Protein AF-A0A951GGH2-F1 (afdb_monomer)

Structure (mmCIF, N/CA/C/O backbone):
data_AF-A0A951GGH2-F1
#
_entry.id   AF-A0A951GGH2-F1
#
loop_
_atom_site.group_PDB
_atom_site.id
_atom_site.type_symbol
_atom_site.label_atom_id
_atom_site.label_alt_id
_atom_site.label_comp_id
_atom_site.label_asym_id
_atom_site.label_entity_id
_atom_site.label_seq_id
_atom_site.pdbx_PDB_ins_code
_atom_site.Cartn_x
_atom_site.Cartn_y
_atom_site.Cartn_z
_atom_site.occupancy
_atom_site.B_iso_or_equiv
_atom_site.auth_seq_id
_atom_site.auth_comp_id
_atom_site.auth_asym_id
_atom_site.auth_atom_id
_atom_site.pdbx_PDB_model_num
ATOM 1 N N . MET A 1 1 ? 32.245 0.097 -0.260 1.00 73.44 1 MET A N 1
ATOM 2 C CA . MET A 1 1 ? 32.356 0.363 1.198 1.00 73.44 1 MET A CA 1
ATOM 3 C C . MET A 1 1 ? 31.707 1.680 1.603 1.00 73.44 1 MET A C 1
ATOM 5 O O . MET A 1 1 ? 30.916 1.664 2.535 1.00 73.44 1 MET A O 1
ATOM 9 N N . THR A 1 2 ? 31.979 2.793 0.915 1.00 84.06 2 THR A N 1
ATOM 10 C CA . THR A 1 2 ? 31.400 4.116 1.229 1.00 84.06 2 THR A CA 1
ATOM 11 C C . THR A 1 2 ? 29.869 4.114 1.284 1.00 84.06 2 THR A C 1
ATOM 13 O O . THR A 1 2 ? 29.316 4.564 2.280 1.00 84.06 2 THR A O 1
ATOM 16 N N . SER A 1 3 ? 29.177 3.519 0.305 1.00 82.62 3 SER A N 1
ATOM 17 C CA . SER A 1 3 ? 27.702 3.466 0.288 1.00 82.62 3 SER A CA 1
ATOM 18 C C . SER A 1 3 ? 27.103 2.695 1.472 1.00 82.62 3 SER A C 1
ATOM 20 O O . SER A 1 3 ? 26.089 3.108 2.024 1.00 82.62 3 SER A O 1
ATOM 22 N N . ILE A 1 4 ? 27.758 1.614 1.916 1.00 87.56 4 ILE A N 1
ATOM 23 C CA . ILE A 1 4 ? 27.321 0.825 3.081 1.00 87.56 4 ILE A CA 1
ATOM 24 C C . ILE A 1 4 ? 27.487 1.645 4.365 1.00 87.56 4 ILE A C 1
ATOM 26 O O . ILE A 1 4 ? 26.586 1.680 5.195 1.00 87.56 4 ILE A O 1
ATOM 30 N N . ILE A 1 5 ? 28.613 2.349 4.512 1.00 91.06 5 ILE A N 1
ATOM 31 C CA . ILE A 1 5 ? 28.866 3.217 5.669 1.00 91.06 5 ILE A CA 1
ATOM 32 C C . ILE A 1 5 ? 27.831 4.347 5.726 1.00 91.06 5 ILE A C 1
ATOM 34 O O . ILE A 1 5 ? 27.255 4.591 6.783 1.00 91.06 5 ILE A O 1
ATOM 38 N N . VAL A 1 6 ? 27.544 4.994 4.591 1.00 89.62 6 VAL A N 1
ATOM 39 C CA . VAL A 1 6 ? 26.515 6.043 4.504 1.00 89.62 6 VAL A CA 1
ATOM 40 C C . VAL A 1 6 ? 25.140 5.495 4.892 1.00 89.62 6 VAL A C 1
ATOM 42 O O . VAL A 1 6 ? 24.444 6.130 5.680 1.00 89.62 6 VAL A O 1
ATOM 45 N N . ALA A 1 7 ? 24.771 4.302 4.416 1.00 86.50 7 ALA A N 1
ATOM 46 C CA . ALA A 1 7 ? 23.506 3.666 4.777 1.00 86.50 7 ALA A CA 1
ATOM 47 C C . ALA A 1 7 ? 23.410 3.372 6.285 1.00 86.50 7 ALA A C 1
ATOM 49 O O . ALA A 1 7 ? 22.406 3.700 6.912 1.00 86.50 7 ALA A O 1
ATOM 50 N N . VAL A 1 8 ? 24.466 2.821 6.893 1.00 91.56 8 VAL A N 1
ATOM 51 C CA . VAL A 1 8 ? 24.502 2.537 8.339 1.00 91.56 8 VAL A CA 1
ATOM 52 C C . VAL A 1 8 ? 24.391 3.823 9.160 1.00 91.56 8 VAL A C 1
ATOM 54 O O . VAL A 1 8 ? 23.610 3.873 10.110 1.00 91.56 8 VAL A O 1
ATOM 57 N N . ILE A 1 9 ? 25.120 4.878 8.781 1.00 94.12 9 ILE A N 1
ATOM 58 C CA . ILE A 1 9 ? 25.046 6.183 9.453 1.00 94.12 9 ILE A CA 1
ATOM 59 C C . ILE A 1 9 ? 23.641 6.778 9.320 1.00 94.12 9 ILE A C 1
ATOM 61 O O . ILE A 1 9 ? 23.097 7.273 10.306 1.00 94.12 9 ILE A O 1
ATOM 65 N N . ALA A 1 10 ? 23.028 6.699 8.136 1.00 90.56 10 ALA A N 1
ATOM 66 C CA . ALA A 1 10 ? 21.673 7.192 7.913 1.00 90.56 10 ALA A CA 1
ATOM 67 C C . ALA A 1 10 ? 20.647 6.459 8.793 1.00 90.56 10 ALA A C 1
ATOM 69 O O . ALA A 1 10 ? 19.837 7.107 9.456 1.00 90.56 10 ALA A O 1
ATOM 70 N N . VAL A 1 11 ? 20.714 5.125 8.865 1.00 92.94 11 VAL A N 1
ATOM 71 C CA . VAL A 1 11 ? 19.830 4.311 9.719 1.00 92.94 11 VAL A CA 1
ATOM 72 C C . VAL A 1 11 ? 20.046 4.625 11.202 1.00 92.94 11 VAL A C 1
ATOM 74 O O . VAL A 1 11 ? 19.076 4.792 11.940 1.00 92.94 11 VAL A O 1
ATOM 77 N N . ALA A 1 12 ? 21.298 4.775 11.644 1.00 93.00 12 ALA A N 1
ATOM 78 C CA . ALA A 1 12 ? 21.608 5.150 13.022 1.00 93.00 12 ALA A CA 1
ATOM 79 C C . ALA A 1 12 ? 21.059 6.544 13.376 1.00 93.00 12 ALA A C 1
ATOM 81 O O . ALA A 1 12 ? 20.466 6.724 14.441 1.00 93.00 12 ALA A O 1
ATOM 82 N N . ALA A 1 13 ? 21.189 7.514 12.466 1.00 93.62 13 ALA A N 1
ATOM 83 C CA . ALA A 1 13 ? 20.625 8.850 12.631 1.00 93.62 13 ALA A CA 1
ATOM 84 C C . ALA A 1 13 ? 19.087 8.820 12.699 1.00 93.62 13 ALA A C 1
ATOM 86 O O . ALA A 1 13 ? 18.506 9.449 13.581 1.00 93.62 13 ALA A O 1
ATOM 87 N N . LEU A 1 14 ? 18.429 8.046 11.827 1.00 93.50 14 LEU A N 1
ATOM 88 C CA . LEU A 1 14 ? 16.973 7.836 11.828 1.00 93.50 14 LEU A CA 1
ATOM 89 C C . LEU A 1 14 ? 16.465 7.201 13.129 1.00 93.50 14 LEU A C 1
ATOM 91 O O . LEU A 1 14 ? 15.395 7.567 13.622 1.00 93.50 14 LEU A O 1
ATOM 95 N N . TYR A 1 15 ? 17.221 6.251 13.682 1.00 93.81 15 TYR A N 1
ATOM 96 C CA . TYR A 1 15 ? 16.894 5.608 14.951 1.00 93.81 15 TYR A CA 1
ATOM 97 C C . TYR A 1 15 ? 17.026 6.585 16.124 1.00 93.81 15 TYR A C 1
ATOM 99 O O . TYR A 1 15 ? 16.135 6.665 16.968 1.00 93.81 15 TYR A O 1
ATOM 107 N N . TRP A 1 16 ? 18.111 7.363 16.164 1.00 95.75 16 TRP A N 1
ATOM 108 C CA . TRP A 1 16 ? 18.354 8.316 17.247 1.00 95.75 16 TRP A CA 1
ATOM 109 C C . TRP A 1 16 ? 17.383 9.503 17.206 1.00 95.75 16 TRP A C 1
ATOM 111 O O . TRP A 1 16 ? 16.854 9.914 18.234 1.00 95.75 16 TRP A O 1
ATOM 121 N N . ALA A 1 17 ? 17.061 10.001 16.009 1.00 94.12 17 ALA A N 1
ATOM 122 C CA . ALA A 1 17 ? 16.143 11.119 15.812 1.00 94.12 17 ALA A CA 1
ATOM 123 C C . ALA A 1 17 ? 14.651 10.735 15.903 1.00 94.12 17 ALA A C 1
ATOM 125 O O . ALA A 1 17 ? 13.791 11.585 15.665 1.00 94.12 17 ALA A O 1
ATOM 126 N N . ARG A 1 18 ? 14.308 9.484 16.248 1.00 93.75 18 ARG A N 1
ATOM 127 C CA . ARG A 1 18 ? 12.922 8.977 16.250 1.00 93.75 18 ARG A CA 1
ATOM 128 C C . ARG A 1 18 ? 11.946 9.826 17.073 1.00 93.75 18 ARG A C 1
ATOM 130 O O . ARG A 1 18 ? 10.816 10.019 16.642 1.00 93.75 18 ARG A O 1
ATOM 137 N N . GLU A 1 19 ? 12.379 10.381 18.207 1.00 90.94 19 GLU A N 1
ATOM 138 C CA . GLU A 1 19 ? 11.524 11.203 19.083 1.00 90.94 19 GLU A CA 1
ATOM 139 C C . GLU A 1 19 ? 11.039 12.486 18.393 1.00 90.94 19 GLU A C 1
ATOM 141 O O . GLU A 1 19 ? 9.950 12.976 18.678 1.00 90.94 19 GLU A O 1
ATOM 146 N N . VAL A 1 20 ? 11.814 12.990 17.429 1.00 93.81 20 VAL A N 1
ATOM 147 C CA . VAL A 1 20 ? 11.486 14.179 16.633 1.00 93.81 20 VAL A CA 1
ATOM 148 C C . VAL A 1 20 ? 10.885 13.794 15.280 1.00 93.81 20 VAL A C 1
ATOM 150 O O . VAL A 1 20 ? 9.938 14.426 14.813 1.00 93.81 20 VAL A O 1
ATOM 153 N N . LEU A 1 21 ? 11.392 12.736 14.643 1.00 94.12 21 LEU A N 1
ATOM 154 C CA . LEU A 1 21 ? 10.961 12.323 13.306 1.00 94.12 21 LEU A CA 1
ATOM 155 C C . LEU A 1 21 ? 9.583 11.666 13.292 1.00 94.12 21 LEU A C 1
ATOM 157 O O . LEU A 1 21 ? 8.825 11.902 12.352 1.00 94.12 21 LEU A O 1
ATOM 161 N N . ILE A 1 22 ? 9.227 10.881 14.312 1.00 94.06 22 ILE A N 1
ATOM 162 C CA . ILE A 1 22 ? 7.911 10.236 14.395 1.00 94.06 22 ILE A CA 1
ATOM 163 C C . ILE A 1 22 ? 6.765 11.268 14.375 1.00 94.06 22 ILE A C 1
ATOM 165 O O . ILE A 1 22 ? 5.892 11.135 13.513 1.00 94.06 22 ILE A O 1
ATOM 169 N N . PRO A 1 23 ? 6.727 12.305 15.242 1.00 94.44 23 PRO A N 1
ATOM 170 C CA . PRO A 1 23 ? 5.624 13.266 15.229 1.00 94.44 23 PRO A CA 1
ATOM 171 C C . PRO A 1 23 ? 5.568 14.079 13.935 1.00 94.44 23 PRO A C 1
ATOM 173 O O . PRO A 1 23 ? 4.477 14.322 13.422 1.00 94.44 23 PRO A O 1
ATOM 176 N N . ILE A 1 24 ? 6.721 14.454 13.368 1.00 94.50 24 ILE A N 1
ATOM 177 C CA . ILE A 1 24 ? 6.780 15.157 12.079 1.00 94.50 24 ILE A CA 1
ATOM 178 C C . ILE A 1 24 ? 6.214 14.272 10.970 1.00 94.50 24 ILE A C 1
ATOM 180 O O . ILE A 1 24 ? 5.379 14.719 10.188 1.00 94.50 24 ILE A O 1
ATOM 184 N N . THR A 1 25 ? 6.626 13.007 10.924 1.00 93.69 25 THR A N 1
ATOM 185 C CA . THR A 1 25 ? 6.157 12.054 9.917 1.00 93.69 25 THR A CA 1
ATOM 186 C C . THR A 1 25 ? 4.655 11.844 10.036 1.00 93.69 25 THR A C 1
ATOM 188 O O . THR A 1 25 ? 3.942 12.018 9.053 1.00 93.69 25 THR A O 1
ATOM 191 N N . LEU A 1 26 ? 4.146 11.551 11.236 1.00 94.00 26 LEU A N 1
ATOM 192 C CA . LEU A 1 26 ? 2.710 11.394 11.474 1.00 94.00 26 LEU A CA 1
ATOM 193 C C . LEU A 1 26 ? 1.923 12.647 11.085 1.00 94.00 26 LEU A C 1
ATOM 195 O O . LEU A 1 26 ? 0.868 12.527 10.472 1.00 94.00 26 LEU A O 1
ATOM 199 N N . ALA A 1 27 ? 2.445 13.838 11.377 1.00 94.81 27 ALA A N 1
ATOM 200 C CA . ALA A 1 27 ? 1.813 15.092 10.992 1.00 94.81 27 ALA A CA 1
ATOM 201 C C . ALA A 1 27 ? 1.789 15.311 9.471 1.00 94.81 27 ALA A C 1
ATOM 203 O O . ALA A 1 27 ? 0.785 15.768 8.922 1.00 94.81 27 ALA A O 1
ATOM 204 N N . LEU A 1 28 ? 2.868 14.953 8.767 1.00 92.31 28 LEU A N 1
ATOM 205 C CA . LEU A 1 28 ? 2.913 14.991 7.305 1.00 92.31 28 LEU A CA 1
ATOM 206 C C . LEU A 1 28 ? 1.922 13.993 6.696 1.00 92.31 28 LEU A C 1
ATOM 208 O O . LEU A 1 28 ? 1.161 14.363 5.804 1.00 92.31 28 LEU A O 1
ATOM 212 N N . LEU A 1 29 ? 1.869 12.761 7.210 1.00 91.12 29 LEU A N 1
ATOM 213 C CA . LEU A 1 29 ? 0.899 11.750 6.782 1.00 91.12 29 LEU A CA 1
ATOM 214 C C . LEU A 1 29 ? -0.539 12.228 7.032 1.00 91.12 29 LEU A C 1
ATOM 216 O O . LEU A 1 29 ? -1.353 12.220 6.110 1.00 91.12 29 LEU A O 1
ATOM 220 N N . LEU A 1 30 ? -0.835 12.735 8.232 1.00 92.25 30 LEU A N 1
ATOM 221 C CA . LEU A 1 30 ? -2.150 13.269 8.591 1.00 92.25 30 LEU A CA 1
ATOM 222 C C . LEU A 1 30 ? -2.540 14.474 7.722 1.00 92.25 30 LEU A C 1
ATOM 224 O O . LEU A 1 30 ? -3.692 14.591 7.306 1.00 92.25 30 LEU A O 1
ATOM 228 N N . SER A 1 31 ? -1.583 15.335 7.373 1.00 92.44 31 SER A N 1
ATOM 229 C CA . SER A 1 31 ? -1.777 16.424 6.409 1.00 92.44 31 SER A CA 1
ATOM 230 C C . SER A 1 31 ? -2.238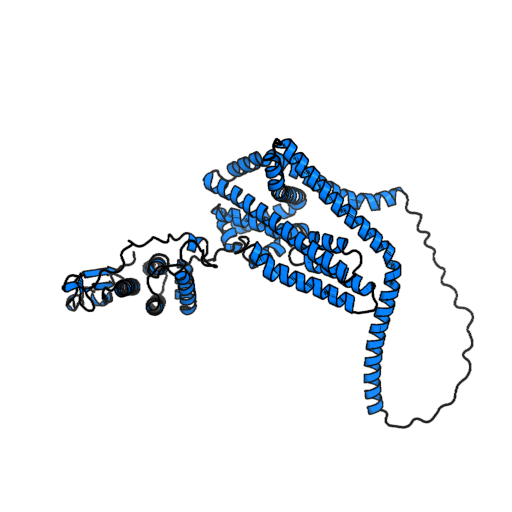 15.902 5.041 1.00 92.44 31 SER A C 1
ATOM 232 O O . SER A 1 31 ? -3.158 16.471 4.447 1.00 92.44 31 SER A O 1
ATOM 234 N N . PHE A 1 32 ? -1.696 14.783 4.547 1.00 89.06 32 PHE A N 1
ATOM 235 C CA . PHE A 1 32 ? -2.167 14.175 3.295 1.00 89.06 32 PHE A CA 1
ATOM 236 C C . PHE A 1 32 ? -3.586 13.602 3.394 1.00 89.06 32 PHE A C 1
ATOM 238 O O . PHE A 1 32 ? -4.337 13.700 2.418 1.00 89.06 32 PHE A O 1
ATOM 245 N N . VAL A 1 33 ? -3.968 13.063 4.557 1.00 90.44 33 VAL A N 1
ATOM 246 C CA . VAL A 1 33 ? -5.335 12.580 4.837 1.00 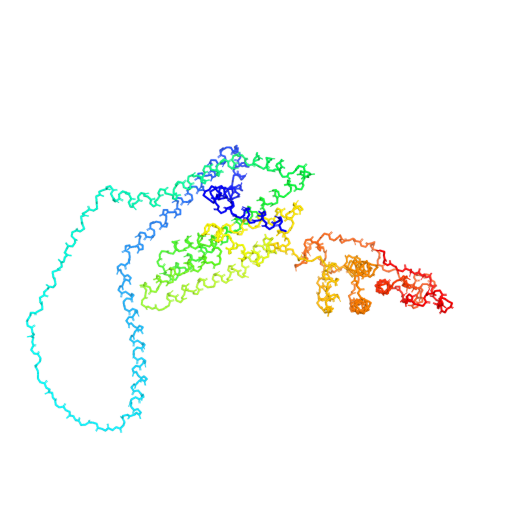90.44 33 VAL A CA 1
ATOM 247 C C . VAL A 1 33 ? -6.336 13.735 4.876 1.00 90.44 33 VAL A C 1
ATOM 249 O O . VAL A 1 33 ? -7.417 13.645 4.299 1.00 90.44 33 VAL A O 1
ATOM 252 N N . LEU A 1 34 ? -5.973 14.847 5.521 1.00 93.00 34 LEU A N 1
ATOM 253 C CA . LEU A 1 34 ? -6.834 16.025 5.658 1.00 93.00 34 LEU A CA 1
ATOM 254 C C . LEU A 1 34 ? -6.840 16.913 4.410 1.00 93.00 34 LEU A C 1
ATOM 256 O O . LEU A 1 34 ? -7.780 17.675 4.198 1.00 93.00 34 LEU A O 1
ATOM 260 N N . SER A 1 35 ? -5.823 16.824 3.552 1.00 91.06 35 SER A N 1
ATOM 261 C CA . SER A 1 35 ? -5.716 17.647 2.347 1.00 91.06 35 SER A CA 1
ATOM 262 C C . SER A 1 35 ? -6.936 17.598 1.413 1.00 91.06 35 SER A C 1
ATOM 264 O O . SER A 1 35 ? -7.315 18.674 0.945 1.00 91.06 35 SER A O 1
ATOM 266 N N . PRO A 1 36 ? -7.538 16.443 1.063 1.00 89.19 36 PRO A N 1
ATOM 267 C CA . PRO A 1 36 ? -8.725 16.423 0.208 1.00 89.19 36 PRO A CA 1
ATOM 268 C C . PRO A 1 36 ? -9.914 17.127 0.863 1.00 89.19 36 PRO A C 1
ATOM 270 O O . PRO A 1 36 ? -10.611 17.878 0.184 1.00 89.19 36 PRO A O 1
ATOM 273 N N . LEU A 1 37 ? -10.086 16.969 2.179 1.00 91.44 37 LEU A N 1
ATOM 274 C CA . LEU A 1 37 ? -11.101 17.684 2.950 1.00 91.44 37 LEU A CA 1
ATOM 275 C C . LEU A 1 37 ? -10.851 19.200 2.899 1.00 91.44 37 LEU A C 1
ATOM 277 O O . LEU A 1 37 ? -11.731 19.950 2.490 1.00 91.44 37 LEU A O 1
ATOM 281 N N . VAL A 1 38 ? -9.631 19.659 3.201 1.00 92.00 38 VAL A N 1
ATOM 282 C CA . VAL A 1 38 ? -9.257 21.086 3.114 1.00 92.00 38 VAL A CA 1
ATOM 283 C C . VAL A 1 38 ? -9.503 21.647 1.710 1.00 92.00 38 VAL A C 1
ATOM 285 O O . VAL A 1 38 ? -10.033 22.746 1.569 1.00 92.00 38 VAL A O 1
ATOM 288 N N . ASN A 1 39 ? -9.155 20.897 0.662 1.00 89.38 39 ASN A N 1
ATOM 289 C CA . ASN A 1 39 ? -9.368 21.316 -0.724 1.00 89.38 39 ASN A CA 1
ATOM 290 C C . ASN A 1 39 ? -10.857 21.390 -1.090 1.00 89.38 39 ASN A C 1
ATOM 292 O O . ASN A 1 39 ? -11.251 22.286 -1.837 1.00 89.38 39 ASN A O 1
ATOM 296 N N . LEU A 1 40 ? -11.681 20.476 -0.569 1.00 90.12 40 LEU A N 1
ATOM 297 C CA . LEU A 1 40 ? -13.131 20.496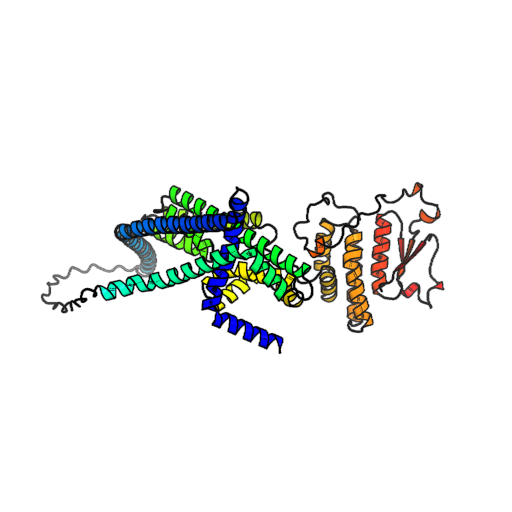 -0.748 1.00 90.12 40 LEU A CA 1
ATOM 298 C C . LEU A 1 40 ? -13.749 21.733 -0.080 1.00 90.12 40 LEU A C 1
ATOM 300 O O . LEU A 1 40 ? -14.503 22.456 -0.727 1.00 90.12 40 LEU A O 1
ATOM 304 N N . LEU A 1 41 ? -13.359 22.033 1.164 1.00 91.12 41 LEU A N 1
ATOM 305 C CA . LEU A 1 41 ? -13.802 23.234 1.885 1.00 91.12 41 LEU A CA 1
ATOM 306 C C . LEU A 1 41 ? -13.345 24.522 1.187 1.00 91.12 41 LEU A C 1
ATOM 308 O O . LEU A 1 41 ? -14.118 25.470 1.063 1.00 91.12 41 LEU A O 1
ATOM 312 N N . ARG A 1 42 ? -12.117 24.529 0.658 1.00 89.31 42 ARG A N 1
ATOM 313 C CA . ARG A 1 42 ? -11.569 25.652 -0.112 1.00 89.31 42 ARG A CA 1
ATOM 314 C C . ARG A 1 42 ? -12.349 25.910 -1.404 1.00 89.31 42 ARG A C 1
ATOM 316 O O . ARG A 1 42 ? -12.501 27.059 -1.806 1.00 89.31 42 ARG A O 1
ATOM 323 N N . ARG A 1 43 ? -12.846 24.858 -2.067 1.00 88.69 43 ARG A N 1
ATOM 324 C CA . ARG A 1 43 ? -13.730 24.994 -3.241 1.00 88.69 43 ARG A CA 1
ATOM 325 C C . ARG A 1 43 ? -15.109 25.540 -2.859 1.00 88.69 43 ARG A C 1
ATOM 327 O O . ARG A 1 43 ? -15.710 26.253 -3.653 1.00 88.69 43 ARG A O 1
ATOM 334 N N . ALA A 1 44 ? -15.578 25.262 -1.646 1.00 85.25 44 ALA A N 1
ATOM 335 C CA . ALA A 1 44 ? -16.861 25.709 -1.109 1.00 85.25 44 ALA A CA 1
ATOM 336 C C . ALA A 1 44 ? -16.814 27.119 -0.470 1.00 85.25 44 ALA A C 1
ATOM 338 O O . ALA A 1 44 ? -17.498 27.357 0.518 1.00 85.25 44 ALA A O 1
ATOM 339 N N . TRP A 1 45 ? -16.039 28.054 -1.045 1.00 74.38 45 TRP A N 1
ATOM 340 C CA . TRP A 1 45 ? -15.933 29.481 -0.662 1.00 74.38 45 TRP A CA 1
ATOM 341 C C . TRP A 1 45 ? -15.077 29.863 0.565 1.00 74.38 45 TRP A C 1
ATOM 343 O O . TRP A 1 45 ? -14.939 31.052 0.855 1.00 74.38 45 TRP A O 1
ATOM 353 N N . LEU A 1 46 ? -14.435 28.923 1.265 1.00 75.12 46 LEU A N 1
ATOM 354 C CA . LEU A 1 46 ? -13.571 29.256 2.407 1.00 75.12 46 LEU A CA 1
ATOM 355 C C . LEU A 1 46 ? -12.122 29.542 1.967 1.00 75.12 46 LEU A C 1
ATOM 357 O O . LEU A 1 46 ? -11.512 28.784 1.215 1.00 75.12 46 LEU A O 1
ATOM 361 N N . GLY A 1 47 ? -11.520 30.624 2.475 1.00 85.69 47 GLY A N 1
ATOM 362 C CA . GLY A 1 47 ? -10.085 30.890 2.299 1.00 85.69 47 GLY A CA 1
ATOM 363 C C . GLY A 1 47 ? -9.202 29.761 2.862 1.00 85.69 47 GLY A C 1
ATOM 364 O O . GLY A 1 47 ? -9.672 28.878 3.587 1.00 85.69 47 GLY A O 1
ATOM 365 N N . ARG A 1 48 ? -7.894 29.786 2.568 1.00 85.75 48 ARG A N 1
ATOM 366 C CA . ARG A 1 48 ? -6.947 28.729 2.986 1.00 85.75 48 ARG A CA 1
ATOM 367 C C . ARG A 1 48 ? -6.957 28.488 4.499 1.00 85.75 48 ARG A C 1
ATOM 369 O O . ARG A 1 48 ? -7.108 27.351 4.928 1.00 85.75 48 ARG A O 1
ATOM 376 N N . VAL A 1 49 ? -6.828 29.550 5.297 1.00 91.62 49 VAL A N 1
ATOM 377 C CA . VAL A 1 49 ? -6.711 29.444 6.763 1.00 91.62 49 VAL A CA 1
ATOM 378 C C . VAL A 1 49 ? -8.005 28.917 7.411 1.00 91.62 49 VAL A C 1
ATOM 380 O O . VAL A 1 49 ? -7.916 27.917 8.125 1.00 91.62 49 VAL A O 1
ATOM 383 N N . PRO A 1 50 ? -9.208 29.468 7.126 1.00 92.31 50 PRO A N 1
ATOM 384 C CA . PRO A 1 50 ? -10.458 28.914 7.653 1.00 92.31 50 PRO A CA 1
ATOM 385 C C . PRO A 1 50 ? -10.694 27.454 7.257 1.00 92.31 50 PRO A C 1
ATOM 387 O O . PRO A 1 50 ? -11.115 26.663 8.093 1.00 92.31 50 PRO A O 1
ATOM 390 N N . SER A 1 51 ? -10.369 27.072 6.016 1.00 94.12 51 SER A N 1
ATOM 391 C CA . SER A 1 51 ? -10.526 25.685 5.553 1.00 94.12 51 SER A CA 1
ATOM 392 C C . SER A 1 51 ? -9.677 24.706 6.367 1.00 94.12 51 SER A C 1
ATOM 394 O O . SER A 1 51 ? -10.157 23.635 6.730 1.00 94.12 51 SER A O 1
ATOM 396 N N . VAL A 1 52 ? -8.431 25.078 6.689 1.00 93.75 52 VAL A N 1
ATOM 397 C CA . VAL A 1 52 ? -7.549 24.259 7.537 1.00 93.75 52 VAL A CA 1
ATOM 398 C C . VAL A 1 52 ? -8.092 24.166 8.959 1.00 93.75 52 VAL A C 1
ATOM 400 O O . VAL A 1 52 ? -8.187 23.064 9.490 1.00 93.75 52 VAL A O 1
ATOM 403 N N . ILE A 1 53 ? -8.496 25.290 9.559 1.00 93.81 53 ILE A N 1
ATOM 404 C CA . ILE A 1 53 ? -9.041 25.309 10.923 1.00 93.81 53 ILE A CA 1
ATOM 405 C C . ILE A 1 53 ? -10.287 24.423 11.019 1.00 93.81 53 ILE A C 1
ATOM 407 O O . ILE A 1 53 ? -10.358 23.572 11.901 1.00 93.81 53 ILE A O 1
ATOM 411 N N . VAL A 1 54 ? -11.239 24.565 10.093 1.00 94.88 54 VAL A N 1
ATOM 412 C CA . VAL A 1 54 ? -12.470 23.760 10.092 1.00 94.88 54 VAL A CA 1
ATOM 413 C C . VAL A 1 54 ? -12.159 22.279 9.877 1.00 94.88 54 VAL A C 1
ATOM 415 O O . VAL A 1 54 ? -12.705 21.444 10.592 1.00 94.88 54 VAL A O 1
ATOM 418 N N . ALA A 1 55 ? -11.257 21.934 8.952 1.00 94.56 55 ALA A N 1
ATOM 419 C CA . ALA A 1 55 ? -10.866 20.541 8.727 1.00 94.56 55 ALA A CA 1
ATOM 420 C C . ALA A 1 55 ? -10.216 19.912 9.970 1.00 94.56 55 ALA A C 1
ATOM 422 O O . ALA A 1 55 ? -10.508 18.767 10.309 1.00 94.56 55 ALA A O 1
ATOM 423 N N . VAL A 1 56 ? -9.367 20.666 10.671 1.00 94.69 56 VAL A N 1
ATOM 424 C CA . VAL A 1 56 ? -8.707 20.209 11.898 1.00 94.69 56 VAL A CA 1
ATOM 425 C C . VAL A 1 56 ? -9.701 20.080 13.053 1.00 94.69 56 VAL A C 1
ATOM 427 O O . VAL A 1 56 ? -9.688 19.065 13.744 1.00 94.69 56 VAL A O 1
ATOM 430 N N . ILE A 1 57 ? -10.604 21.047 13.235 1.00 95.69 57 ILE A N 1
ATOM 431 C CA . ILE A 1 57 ? -11.681 20.961 14.235 1.00 95.69 57 ILE A CA 1
ATOM 432 C C . ILE A 1 57 ? -12.570 19.748 13.956 1.00 95.69 57 ILE A C 1
ATOM 434 O O . ILE A 1 57 ? -12.901 19.017 14.885 1.00 95.69 57 ILE A O 1
ATOM 438 N N . LEU A 1 58 ? -12.919 19.497 12.691 1.00 95.69 58 LEU A N 1
ATOM 439 C CA . LEU A 1 58 ? -13.704 18.327 12.307 1.00 95.69 58 LEU A CA 1
ATOM 440 C C . LEU A 1 58 ? -12.964 17.026 12.640 1.00 95.69 58 LEU A C 1
ATOM 442 O O . LEU A 1 58 ? -13.559 16.122 13.217 1.00 95.69 58 LEU A O 1
ATOM 446 N N . ALA A 1 59 ? -11.666 16.944 12.336 1.00 94.31 59 ALA A N 1
ATOM 447 C CA . ALA A 1 59 ? -10.847 15.779 12.660 1.00 94.31 59 ALA A CA 1
ATOM 448 C C . ALA A 1 59 ? -10.771 15.529 14.175 1.00 94.31 59 ALA A C 1
ATOM 450 O O . ALA A 1 59 ? -10.995 14.405 14.622 1.00 94.31 59 ALA A O 1
ATOM 451 N N . ILE A 1 60 ? -10.528 16.576 14.973 1.00 94.94 60 ILE A N 1
ATOM 452 C CA . ILE A 1 60 ? -10.550 16.493 16.441 1.00 94.94 60 ILE A CA 1
ATOM 453 C C . ILE A 1 60 ? -11.934 16.052 16.926 1.00 94.94 60 ILE A C 1
ATOM 455 O O . ILE A 1 60 ? -12.026 15.166 17.770 1.00 94.94 60 ILE A O 1
ATOM 459 N N . GLY A 1 61 ? -13.007 16.624 16.378 1.00 96.94 61 GLY A N 1
ATOM 460 C CA . GLY A 1 61 ? -14.381 16.261 16.719 1.00 96.94 61 GLY A CA 1
ATOM 461 C C . GLY A 1 61 ? -14.678 14.785 16.454 1.00 96.94 61 GLY A C 1
ATOM 462 O O . GLY A 1 61 ? -15.243 14.119 17.316 1.00 96.94 61 GLY A O 1
ATOM 463 N N . ILE A 1 62 ? -14.231 14.249 15.314 1.00 94.81 62 ILE A N 1
ATOM 464 C CA . ILE A 1 62 ? -14.359 12.823 14.978 1.00 94.81 62 ILE A CA 1
ATOM 465 C C . ILE A 1 62 ? -13.569 11.958 15.968 1.00 94.81 62 ILE A C 1
ATOM 467 O O . ILE A 1 62 ? -14.111 10.979 16.475 1.00 94.81 62 ILE A O 1
ATOM 471 N N . ILE A 1 63 ? -12.323 12.325 16.288 1.00 93.25 63 ILE A N 1
ATOM 472 C CA . ILE A 1 63 ? -11.483 11.579 17.241 1.00 93.25 63 ILE A CA 1
ATOM 473 C C . ILE A 1 63 ? -12.110 11.578 18.640 1.00 93.25 63 ILE A C 1
ATOM 475 O O . ILE A 1 63 ? -12.192 10.527 19.272 1.00 93.25 63 ILE A O 1
ATOM 479 N N . LEU A 1 64 ? -12.585 12.731 19.119 1.00 95.06 64 LEU A N 1
ATOM 480 C CA . LEU A 1 64 ? -13.245 12.853 20.420 1.00 95.06 64 LEU A CA 1
ATOM 481 C C . LEU A 1 64 ? -14.567 12.081 20.460 1.00 95.06 64 LEU A C 1
ATOM 483 O O . LEU A 1 64 ? -14.849 11.423 21.460 1.00 95.06 64 LEU A O 1
ATOM 487 N N . ALA A 1 65 ? -15.351 12.108 19.378 1.00 96.06 65 ALA A N 1
ATOM 488 C CA . ALA A 1 65 ? -16.574 11.321 19.265 1.00 96.06 65 ALA A CA 1
ATOM 489 C C . ALA A 1 65 ? -16.271 9.815 19.322 1.00 96.06 65 ALA A C 1
ATOM 491 O O . ALA A 1 65 ? -16.836 9.116 20.160 1.00 96.06 65 ALA A O 1
ATOM 492 N N . PHE A 1 66 ? -15.325 9.324 18.513 1.00 94.62 66 PHE A N 1
ATOM 493 C CA . PHE A 1 66 ? -14.885 7.923 18.548 1.00 94.62 66 PHE A CA 1
ATOM 494 C C . PHE A 1 66 ? -14.375 7.525 19.937 1.00 94.62 66 PHE A C 1
ATOM 496 O O . PHE A 1 66 ? -14.806 6.512 20.485 1.00 94.62 66 PHE A O 1
ATOM 503 N N . GLY A 1 67 ? -13.500 8.338 20.534 1.00 93.31 67 GLY A N 1
ATOM 504 C CA . GLY A 1 67 ? -12.946 8.090 21.865 1.00 93.31 67 GLY A CA 1
ATOM 505 C C . GLY A 1 67 ? -14.017 8.054 22.957 1.00 93.31 67 GLY A C 1
ATOM 506 O O . GLY A 1 67 ? -13.969 7.191 23.830 1.00 93.31 67 GLY A O 1
ATOM 507 N N . SER A 1 68 ? -15.019 8.933 22.884 1.00 95.25 68 SER A N 1
ATOM 508 C CA . SER A 1 68 ? -16.146 8.957 23.821 1.00 95.25 68 SER A CA 1
ATOM 509 C C . SER A 1 68 ? -17.028 7.712 23.697 1.00 95.25 68 SER A C 1
ATOM 511 O O . SER A 1 68 ? -17.348 7.081 24.709 1.00 95.25 68 SER A O 1
ATOM 513 N N . VAL A 1 69 ? -17.379 7.298 22.474 1.00 95.62 69 VAL A N 1
ATOM 514 C CA . VAL A 1 69 ? -18.188 6.086 22.273 1.00 95.62 69 VAL A CA 1
ATOM 515 C C . VAL A 1 69 ? -17.407 4.845 22.715 1.00 95.62 69 VAL A C 1
ATOM 517 O O . VAL A 1 69 ? -17.944 4.025 23.450 1.00 95.62 69 VAL A O 1
ATOM 520 N N . ILE A 1 70 ? -16.126 4.721 22.360 1.00 94.31 70 ILE A N 1
ATOM 521 C CA . ILE A 1 70 ? -15.286 3.607 22.830 1.00 94.31 70 ILE A CA 1
ATOM 522 C C . ILE A 1 70 ? -15.195 3.610 24.361 1.00 94.31 70 ILE A C 1
ATOM 524 O O . ILE A 1 70 ? -15.423 2.578 24.986 1.00 94.31 70 ILE A O 1
ATOM 528 N N . GLY A 1 71 ? -14.916 4.762 24.977 1.00 92.56 71 GLY A N 1
ATOM 529 C CA . GLY A 1 71 ? -14.783 4.883 26.428 1.00 92.56 71 GLY A CA 1
ATOM 530 C C . GLY A 1 71 ? -16.055 4.489 27.179 1.00 92.56 71 GLY A C 1
ATOM 531 O O . GLY A 1 71 ? -15.988 3.744 28.155 1.00 92.56 71 GLY A O 1
ATOM 532 N N . THR A 1 72 ? -17.223 4.923 26.697 1.00 94.44 72 THR A N 1
ATOM 533 C CA . THR A 1 72 ? -18.516 4.555 27.299 1.00 94.44 72 THR A CA 1
ATOM 534 C C . THR A 1 72 ? -18.825 3.066 27.148 1.00 94.44 72 THR A C 1
ATOM 536 O O . THR A 1 72 ? -19.262 2.441 28.111 1.00 94.44 72 THR A O 1
ATOM 539 N N . GLN A 1 73 ? -18.536 2.470 25.991 1.00 94.25 73 GLN A N 1
ATOM 540 C CA . GLN A 1 73 ? -18.751 1.039 25.748 1.00 94.25 73 GLN A CA 1
ATOM 541 C C . GLN A 1 73 ? -17.787 0.158 26.560 1.00 94.25 73 GLN A C 1
ATOM 543 O O . GLN A 1 73 ? -18.180 -0.879 27.087 1.00 94.25 73 GLN A O 1
ATOM 548 N N . VAL A 1 74 ? -16.526 0.575 26.717 1.00 91.88 74 VAL A N 1
ATOM 549 C CA . VAL A 1 74 ? -15.554 -0.125 27.573 1.00 91.88 74 VAL A CA 1
ATOM 550 C C . VAL A 1 74 ? -15.960 -0.033 29.044 1.00 91.88 74 VAL A C 1
ATOM 552 O O . VAL A 1 74 ? -15.875 -1.029 29.759 1.00 91.88 74 VAL A O 1
ATOM 555 N N . ALA A 1 75 ? -16.446 1.125 29.501 1.00 90.94 75 ALA A N 1
ATOM 556 C CA . ALA A 1 75 ? -16.954 1.280 30.863 1.00 90.94 75 ALA A CA 1
ATOM 557 C C . ALA A 1 75 ? -18.178 0.385 31.125 1.00 90.94 75 ALA A C 1
ATOM 559 O O . ALA A 1 75 ? -18.265 -0.242 32.179 1.00 90.94 75 ALA A O 1
ATOM 560 N N . GLN A 1 76 ? -19.092 0.274 30.155 1.00 90.56 76 GLN A N 1
ATOM 561 C CA . GLN A 1 76 ? -20.214 -0.668 30.215 1.00 90.56 76 GLN A CA 1
ATOM 562 C C . GLN A 1 76 ? -19.717 -2.113 30.309 1.00 90.56 76 GLN A C 1
ATOM 564 O O . GLN A 1 76 ? -20.106 -2.835 31.222 1.00 90.56 76 GLN A O 1
ATOM 569 N N . LEU A 1 77 ? -18.777 -2.502 29.443 1.00 87.94 77 LEU A N 1
ATOM 570 C CA . LEU A 1 77 ? -18.193 -3.839 29.461 1.00 87.94 77 LEU A CA 1
ATOM 571 C C . LEU A 1 77 ? -17.522 -4.172 30.801 1.00 87.94 77 LEU A C 1
ATOM 573 O O . LEU A 1 77 ? -17.645 -5.297 31.274 1.00 87.94 77 LEU A O 1
ATOM 577 N N . ALA A 1 78 ? -16.835 -3.207 31.418 1.00 88.44 78 ALA A N 1
ATOM 578 C CA . ALA A 1 78 ? -16.191 -3.382 32.718 1.00 88.44 78 ALA A CA 1
ATOM 579 C C . ALA A 1 78 ? -17.207 -3.636 33.845 1.00 88.44 78 ALA A C 1
ATOM 581 O O . ALA A 1 78 ? -16.985 -4.507 34.687 1.00 88.44 78 ALA A O 1
ATOM 582 N N . ASN A 1 79 ? -18.338 -2.927 33.828 1.00 89.25 79 ASN A N 1
ATOM 583 C CA . ASN A 1 79 ? -19.433 -3.138 34.782 1.00 89.25 79 ASN A CA 1
ATOM 584 C C . ASN A 1 79 ? -20.106 -4.508 34.601 1.00 89.25 79 ASN A C 1
ATOM 586 O O . ASN A 1 79 ? -20.598 -5.089 35.566 1.00 89.25 79 ASN A O 1
ATOM 590 N N . ASP A 1 80 ? -20.059 -5.041 33.383 1.00 86.56 80 ASP A N 1
ATOM 591 C CA . ASP A 1 80 ? -20.602 -6.340 32.999 1.00 86.56 80 ASP A CA 1
ATOM 592 C C . ASP A 1 80 ? -19.632 -7.516 33.257 1.00 86.56 80 ASP A C 1
ATOM 594 O O . ASP A 1 80 ? -19.987 -8.673 33.048 1.00 86.56 80 ASP A O 1
ATOM 598 N N . ILE A 1 81 ? -18.403 -7.291 33.731 1.00 86.25 81 ILE A N 1
ATOM 599 C CA . ILE A 1 81 ? -17.446 -8.386 33.999 1.00 86.25 81 ILE A CA 1
ATOM 600 C C . ILE A 1 81 ? -17.974 -9.428 35.009 1.00 86.25 81 ILE A C 1
ATOM 602 O O . ILE A 1 81 ? -17.816 -10.625 34.741 1.00 86.25 81 ILE A O 1
ATOM 606 N N . PRO A 1 82 ? -18.605 -9.052 36.144 1.00 84.81 82 PRO A N 1
ATOM 607 C CA . PRO A 1 82 ? -19.038 -10.023 37.153 1.00 84.81 82 PRO A CA 1
ATOM 608 C C . PRO A 1 82 ? -20.030 -11.069 36.623 1.00 84.81 82 PRO A C 1
ATOM 610 O O . PRO A 1 82 ? -19.953 -12.236 37.006 1.00 84.81 82 PRO A O 1
ATOM 613 N N . GLN A 1 83 ? -20.927 -10.696 35.701 1.00 81.56 83 GLN A N 1
ATOM 614 C CA . GLN A 1 83 ? -21.869 -11.652 35.097 1.00 81.56 83 GLN A CA 1
ATOM 615 C C . GLN A 1 83 ? -21.152 -12.681 34.209 1.00 81.56 83 GLN A C 1
ATOM 617 O O . GLN A 1 83 ? -21.495 -13.865 34.238 1.00 81.56 83 GLN A O 1
ATOM 622 N N . TYR A 1 84 ? -20.107 -12.269 33.487 1.00 83.25 84 TYR A N 1
ATOM 623 C CA . TYR A 1 84 ? -19.353 -13.146 32.589 1.00 83.25 84 TYR A CA 1
ATOM 624 C C . TYR A 1 84 ? -18.492 -14.177 33.331 1.00 83.25 84 TYR A C 1
ATOM 626 O O . TYR A 1 84 ? -18.301 -15.287 32.830 1.00 83.25 84 TYR A O 1
ATOM 634 N N . GLN A 1 85 ? -18.021 -13.864 34.545 1.00 79.50 85 GLN A N 1
ATOM 635 C CA . GLN A 1 85 ? -17.224 -14.790 35.367 1.00 79.50 85 GLN A CA 1
ATOM 636 C C . GLN A 1 85 ? -17.959 -16.115 35.608 1.00 79.50 85 GLN A C 1
ATOM 638 O O . GLN A 1 85 ? -17.397 -17.190 35.395 1.00 79.50 85 GLN A O 1
ATOM 643 N N . THR A 1 86 ? -19.248 -16.044 35.947 1.00 77.94 86 THR A N 1
ATOM 644 C CA . THR A 1 86 ? -20.061 -17.235 36.246 1.00 77.94 86 THR A CA 1
ATOM 645 C C . THR A 1 86 ? -20.245 -18.155 35.034 1.00 77.94 86 THR A C 1
ATOM 647 O O . THR A 1 86 ? -20.320 -19.379 35.173 1.00 77.94 86 THR A O 1
ATOM 650 N N . THR A 1 87 ? -20.295 -17.589 33.827 1.00 80.62 87 THR A N 1
ATOM 651 C CA . THR A 1 87 ? -20.410 -18.343 32.573 1.00 80.62 87 THR A CA 1
ATOM 652 C C . THR A 1 87 ? -19.077 -18.976 32.185 1.00 80.62 87 THR A C 1
ATOM 654 O O . THR A 1 87 ? -19.050 -20.144 31.788 1.00 80.62 87 THR A O 1
ATOM 657 N N . ILE A 1 88 ? -17.965 -18.250 32.352 1.00 79.00 88 ILE A N 1
ATOM 658 C CA . ILE A 1 88 ? -16.612 -18.763 32.096 1.00 79.00 88 ILE A CA 1
ATOM 659 C C . ILE A 1 88 ? -16.320 -19.973 32.996 1.00 79.00 88 ILE A C 1
ATOM 661 O O . ILE A 1 88 ? -15.874 -21.008 32.497 1.00 79.00 88 ILE A O 1
ATOM 665 N N . GLU A 1 89 ? -16.634 -19.887 34.292 1.00 78.75 89 GLU A N 1
ATOM 666 C CA . GLU A 1 89 ? -16.453 -20.993 35.243 1.00 78.75 89 GLU A CA 1
ATOM 667 C C . GLU A 1 89 ? -17.234 -22.246 34.826 1.00 78.75 89 GLU A C 1
ATOM 669 O O . GLU A 1 89 ? -16.676 -23.347 34.776 1.00 78.75 89 GLU A O 1
ATOM 674 N N . LYS A 1 90 ? -18.505 -22.081 34.435 1.00 77.12 90 LYS A N 1
ATOM 675 C CA . LYS A 1 90 ? -19.341 -23.181 33.928 1.00 77.12 90 LYS A CA 1
ATOM 676 C C . LYS A 1 90 ? -18.771 -23.799 32.649 1.00 77.12 90 LYS A C 1
ATOM 678 O O . LYS A 1 90 ? -18.805 -25.019 32.490 1.00 77.12 90 LYS A O 1
ATOM 683 N N . LYS A 1 91 ? -18.223 -22.986 31.741 1.00 78.12 91 LYS A N 1
ATOM 684 C CA . LYS A 1 91 ? -17.670 -23.446 30.458 1.00 78.12 91 LYS A CA 1
ATOM 685 C C . LYS A 1 91 ? -16.374 -24.232 30.649 1.00 78.12 91 LYS A C 1
ATOM 687 O O . LYS A 1 91 ? -16.248 -25.326 30.097 1.00 78.12 91 LYS A O 1
ATOM 692 N N . ILE A 1 92 ? -15.467 -23.740 31.496 1.00 80.44 92 ILE A N 1
ATOM 693 C CA . ILE A 1 92 ? -14.243 -24.455 31.895 1.00 80.44 92 ILE A CA 1
ATOM 694 C C . ILE A 1 92 ? -14.602 -25.770 32.598 1.00 80.44 92 ILE A C 1
ATOM 696 O O . ILE A 1 92 ? -14.013 -26.806 32.283 1.00 80.44 92 ILE A O 1
ATOM 700 N N . GLY A 1 93 ? -15.606 -25.751 33.483 1.00 73.69 93 GLY A N 1
ATOM 701 C CA . GLY A 1 93 ? -16.150 -26.949 34.126 1.00 73.69 93 GLY A CA 1
ATOM 702 C C . GLY A 1 93 ? -16.643 -27.979 33.109 1.00 73.69 93 GLY A C 1
ATOM 703 O O . GLY A 1 93 ? -16.186 -29.116 33.121 1.00 73.69 93 GLY A O 1
ATOM 704 N N . SER A 1 94 ? -17.474 -27.567 32.148 1.00 73.31 94 SER A N 1
ATOM 705 C CA . SER A 1 94 ? -18.016 -28.463 31.115 1.00 73.31 94 SER A CA 1
ATOM 706 C C . SER A 1 94 ? -16.951 -29.053 30.178 1.00 73.31 94 SER A C 1
ATOM 708 O O . SER A 1 94 ? -17.041 -30.220 29.799 1.00 73.31 94 SER A O 1
ATOM 710 N N . LEU A 1 95 ? -15.911 -28.284 29.830 1.00 75.06 95 LEU A N 1
ATOM 711 C CA . LEU A 1 95 ? -14.773 -28.755 29.033 1.00 75.06 95 LEU A CA 1
ATOM 712 C C . LEU A 1 95 ? -13.929 -29.763 29.811 1.00 75.06 95 LEU A C 1
ATOM 714 O O . LEU A 1 95 ? -13.532 -30.799 29.267 1.00 75.06 95 LEU A O 1
ATOM 718 N N . ARG A 1 96 ? -13.674 -29.477 31.091 1.00 74.81 96 ARG A N 1
ATOM 719 C CA . ARG A 1 96 ? -12.952 -30.377 31.988 1.00 74.81 96 ARG A CA 1
ATOM 720 C C . ARG A 1 96 ? -13.740 -31.662 32.199 1.00 74.81 96 ARG A C 1
ATOM 722 O O . ARG A 1 96 ? -13.161 -32.728 32.040 1.00 74.81 96 ARG A O 1
ATOM 729 N N . ASP A 1 97 ? -15.040 -31.583 32.448 1.00 71.38 97 ASP A N 1
ATOM 730 C CA . ASP A 1 97 ? -15.905 -32.748 32.640 1.00 71.38 97 ASP A CA 1
ATOM 731 C C . ASP A 1 97 ? -16.045 -33.571 31.361 1.00 71.38 97 ASP A C 1
ATOM 733 O O . ASP A 1 97 ? -15.951 -34.793 31.415 1.00 71.38 97 ASP A O 1
ATOM 737 N N . ALA A 1 98 ? -16.173 -32.947 30.187 1.00 72.19 98 ALA A N 1
ATOM 738 C CA . ALA A 1 98 ? -16.190 -33.665 28.913 1.00 72.19 98 ALA A CA 1
ATOM 739 C C . ALA A 1 98 ? -14.853 -34.373 28.626 1.00 72.19 98 ALA A C 1
ATOM 741 O O . ALA A 1 98 ? -14.843 -35.502 28.130 1.00 72.19 98 ALA A O 1
ATOM 742 N N . THR A 1 99 ? -13.726 -33.740 28.966 1.00 75.50 99 THR A N 1
ATOM 743 C CA . THR A 1 99 ? -12.380 -34.306 28.778 1.00 75.50 99 THR A CA 1
ATOM 744 C C . THR A 1 99 ? -12.103 -35.422 29.785 1.00 75.50 99 THR A C 1
ATOM 746 O O . THR A 1 99 ? -11.671 -36.505 29.399 1.00 75.50 99 THR A O 1
ATOM 749 N N . VAL A 1 100 ? -12.418 -35.205 31.064 1.00 72.94 100 VAL A N 1
ATOM 750 C CA . VAL A 1 100 ? -12.250 -36.177 32.154 1.00 72.94 100 VAL A CA 1
ATOM 751 C C . VAL A 1 100 ? -13.221 -37.346 31.998 1.00 72.94 100 VAL A C 1
ATOM 753 O O . VAL A 1 100 ? -12.825 -38.488 32.208 1.00 72.94 100 VAL A O 1
ATOM 756 N N . SER A 1 101 ? -14.464 -37.116 31.571 1.00 68.50 101 SER A N 1
ATOM 757 C CA . SER A 1 101 ? -15.454 -38.169 31.305 1.00 68.50 101 SER A CA 1
ATOM 758 C C . SER A 1 101 ? -15.063 -39.029 30.101 1.00 68.50 101 SER A C 1
ATOM 760 O O . SER A 1 101 ? -15.075 -40.255 30.196 1.00 68.50 101 SER A O 1
ATOM 762 N N . LYS A 1 102 ? -14.600 -38.427 28.994 1.00 72.44 102 LYS A N 1
ATOM 763 C CA . LYS A 1 102 ? -14.054 -39.195 27.860 1.00 72.44 102 LYS A CA 1
ATOM 764 C C . LYS A 1 102 ? -12.808 -39.978 28.268 1.00 72.44 102 LYS A C 1
ATOM 766 O O . LYS A 1 102 ? -12.734 -41.177 28.010 1.00 72.44 102 LYS A O 1
ATOM 771 N N . LEU A 1 103 ? -11.858 -39.343 28.955 1.00 75.31 103 LEU A N 1
ATOM 772 C CA . LEU A 1 103 ? -10.616 -39.991 29.379 1.00 75.31 103 LEU A CA 1
ATOM 773 C C . LEU A 1 103 ? -10.880 -41.131 30.370 1.00 75.31 103 LEU A C 1
ATOM 775 O O . LEU A 1 103 ? -10.342 -42.222 30.210 1.00 75.31 103 LEU A O 1
ATOM 779 N N . SER A 1 104 ? -11.762 -40.921 31.348 1.00 72.31 104 SER A N 1
ATOM 780 C CA . SER A 1 104 ? -12.164 -41.953 32.307 1.00 72.31 104 SER A CA 1
ATOM 781 C C . SER A 1 104 ? -12.977 -43.070 31.658 1.00 72.31 104 SER A C 1
ATOM 783 O O . SER A 1 104 ? -12.796 -44.223 32.029 1.00 72.31 104 SER A O 1
ATOM 785 N N . TYR A 1 105 ? -13.807 -42.793 30.649 1.00 72.12 105 TYR A N 1
ATOM 786 C CA . TYR A 1 105 ? -14.486 -43.827 29.866 1.00 72.12 105 TYR A CA 1
ATOM 787 C C . TYR A 1 105 ? -13.495 -44.701 29.086 1.00 72.12 105 TYR A C 1
ATOM 789 O O . TYR A 1 105 ? -13.614 -45.929 29.092 1.00 72.12 105 TYR A O 1
ATOM 797 N N . HIS A 1 106 ? -12.483 -44.091 28.464 1.00 79.56 106 HIS A N 1
ATOM 798 C CA . HIS A 1 106 ? -11.430 -44.815 27.752 1.00 79.56 106 HIS A CA 1
ATOM 799 C C . HIS A 1 106 ? -10.527 -45.608 28.710 1.00 79.56 106 HIS A C 1
ATOM 801 O O . HIS A 1 106 ? -10.267 -46.785 28.462 1.00 79.56 106 HIS A O 1
ATOM 807 N N . LEU A 1 107 ? -10.151 -45.031 29.854 1.00 76.62 107 LEU A N 1
ATOM 808 C CA . LEU A 1 107 ? -9.402 -45.718 30.912 1.00 76.62 107 LEU A CA 1
ATOM 809 C C . LEU A 1 107 ? -10.210 -46.844 31.564 1.00 76.62 107 LEU A C 1
ATOM 811 O O . LEU A 1 107 ? -9.649 -47.886 31.870 1.00 76.62 107 LEU A O 1
ATOM 815 N N . LYS A 1 108 ? -11.526 -46.679 31.740 1.00 71.88 108 LYS A N 1
ATOM 816 C CA . LYS A 1 108 ? -12.419 -47.698 32.315 1.00 71.88 108 LYS A CA 1
ATOM 817 C C . LYS A 1 108 ? -12.725 -48.828 31.336 1.00 71.88 108 LYS A C 1
ATOM 819 O O . LYS A 1 108 ? -12.986 -49.947 31.767 1.00 71.88 108 LYS A O 1
ATOM 824 N N . ARG A 1 109 ? -12.688 -48.567 30.024 1.00 71.50 109 ARG A N 1
ATOM 825 C CA . ARG A 1 109 ? -12.705 -49.622 28.998 1.00 71.50 109 ARG A CA 1
ATOM 826 C C . ARG A 1 109 ? -11.401 -50.411 29.000 1.00 71.50 109 ARG A C 1
ATOM 828 O O . ARG A 1 109 ? -11.469 -51.631 29.006 1.00 71.50 109 ARG A O 1
ATOM 835 N N . LEU A 1 110 ? -10.257 -49.731 29.073 1.00 76.94 110 LEU A N 1
ATOM 836 C CA . LEU A 1 110 ? -8.951 -50.381 29.191 1.00 76.94 110 LEU A CA 1
ATOM 837 C C . LEU A 1 110 ? -8.850 -51.188 30.491 1.00 76.94 110 LEU A C 1
ATOM 839 O O . LEU A 1 110 ? -8.508 -52.363 30.454 1.00 76.94 110 LEU A O 1
ATOM 843 N N . SER A 1 111 ? -9.245 -50.617 31.630 1.00 69.69 111 SER A N 1
ATOM 844 C CA . SER A 1 111 ? -9.209 -51.325 32.911 1.00 69.69 111 SER A CA 1
ATOM 845 C C . SER A 1 111 ? -10.205 -52.476 32.970 1.00 69.69 111 SER A C 1
ATOM 847 O O . SER A 1 111 ? -9.866 -53.507 33.519 1.00 69.69 111 SER A O 1
ATOM 849 N N . ARG A 1 112 ? -11.387 -52.391 32.344 1.00 63.75 112 ARG A N 1
ATOM 850 C CA . ARG A 1 112 ? -12.283 -53.557 32.205 1.00 63.75 112 ARG A CA 1
ATOM 851 C C . ARG A 1 112 ? -11.730 -54.641 31.282 1.00 63.75 112 ARG A C 1
ATOM 853 O O . ARG A 1 112 ? -12.086 -55.797 31.464 1.00 63.75 112 ARG A O 1
ATOM 860 N N . GLN A 1 113 ? -10.880 -54.285 30.321 1.00 61.50 113 GLN A N 1
ATOM 861 C CA . GLN A 1 113 ? -10.186 -55.253 29.469 1.00 61.50 113 GLN A CA 1
ATOM 862 C C . GLN A 1 113 ? -9.051 -55.971 30.220 1.00 61.50 113 GLN A C 1
ATOM 864 O O . GLN A 1 113 ? -8.734 -57.106 29.882 1.00 61.50 113 GLN A O 1
ATOM 869 N N . PHE A 1 114 ? -8.490 -55.340 31.260 1.00 57.12 114 PHE A N 1
ATOM 870 C CA . PHE A 1 114 ? -7.455 -55.910 32.134 1.00 57.12 114 PHE A CA 1
ATOM 871 C C . PHE A 1 114 ? -7.979 -56.467 33.473 1.00 57.12 114 PHE A C 1
ATOM 873 O O . PHE A 1 114 ? -7.290 -57.246 34.119 1.00 57.12 114 PHE A O 1
ATOM 880 N N . SER A 1 115 ? -9.183 -56.092 33.907 1.00 51.78 115 SER A N 1
ATOM 881 C CA . SER A 1 115 ? -9.795 -56.478 35.186 1.00 51.78 115 SER A CA 1
ATOM 882 C C . SER A 1 115 ? -11.083 -57.262 34.946 1.00 51.78 115 SER A C 1
ATOM 884 O O . SER A 1 115 ? -12.178 -56.840 35.321 1.00 51.78 115 SER A O 1
ATOM 886 N N . ALA A 1 116 ? -10.945 -58.412 34.295 1.00 47.06 116 ALA A N 1
ATOM 887 C CA . ALA A 1 116 ? -11.923 -59.486 34.348 1.00 47.06 116 ALA A CA 1
ATOM 888 C C . ALA A 1 116 ? -11.488 -60.490 35.428 1.00 47.06 116 ALA A C 1
ATOM 890 O O . ALA A 1 116 ? -11.099 -61.606 35.115 1.00 47.06 116 ALA A O 1
ATOM 891 N N . GLU A 1 117 ? -11.536 -60.083 36.700 1.00 44.75 117 GLU A N 1
ATOM 892 C CA . GLU A 1 117 ? -11.501 -61.025 37.824 1.00 44.75 117 GLU A CA 1
ATOM 893 C C . GLU A 1 117 ? -12.364 -60.490 38.985 1.00 44.75 117 GLU A C 1
ATOM 895 O O . GLU A 1 117 ? -12.341 -59.282 39.246 1.00 44.75 117 GLU A O 1
ATOM 900 N N . PRO A 1 118 ? -13.199 -61.317 39.646 1.00 45.91 118 PRO A N 1
ATOM 901 C CA . PRO A 1 118 ? -14.215 -60.830 40.574 1.00 45.91 118 PRO A CA 1
ATOM 902 C C . PRO A 1 118 ? -13.612 -60.569 41.959 1.00 45.91 118 PRO A C 1
ATOM 904 O O . PRO A 1 118 ? -13.170 -61.496 42.634 1.00 45.91 118 PRO A O 1
ATOM 907 N N . ALA A 1 119 ? -13.647 -59.318 42.422 1.00 38.50 119 ALA A N 1
ATOM 908 C CA . ALA A 1 119 ? -13.315 -58.974 43.803 1.00 38.50 119 ALA A CA 1
ATOM 909 C C . ALA A 1 119 ? -14.566 -59.013 44.699 1.00 38.50 119 ALA A C 1
ATOM 911 O O . ALA A 1 119 ? -15.597 -58.412 44.392 1.00 38.50 119 ALA A O 1
ATOM 912 N N . ALA A 1 120 ? -14.437 -59.741 45.809 1.00 37.94 120 ALA A N 1
ATOM 913 C CA . ALA A 1 120 ? -15.415 -59.921 46.878 1.00 37.94 120 ALA A CA 1
ATOM 914 C C . ALA A 1 120 ? -15.715 -58.616 47.662 1.00 37.94 120 ALA A C 1
ATOM 916 O O . ALA A 1 120 ? -14.916 -57.678 47.626 1.00 37.94 120 ALA A O 1
ATOM 917 N N . PRO A 1 121 ? -16.842 -58.541 48.401 1.00 43.44 121 PRO A N 1
ATOM 918 C CA . PRO A 1 121 ? -17.274 -57.330 49.091 1.00 43.44 121 PRO A CA 1
ATOM 919 C C . PRO A 1 121 ? -16.564 -57.150 50.438 1.00 43.44 121 PRO A C 1
ATOM 921 O O . PRO A 1 121 ? -16.642 -58.015 51.310 1.00 43.44 121 PRO A O 1
ATOM 924 N N . SER A 1 122 ? -15.925 -55.996 50.636 1.00 41.34 122 SER A N 1
ATOM 925 C CA . SER A 1 122 ? -15.436 -55.538 51.938 1.00 41.34 122 SER A CA 1
ATOM 926 C C . SER A 1 122 ? -16.393 -54.515 52.563 1.00 41.34 122 SER A C 1
ATOM 928 O O . SER A 1 122 ? -16.910 -53.608 51.912 1.00 41.34 122 SER A O 1
ATOM 930 N N . ALA A 1 123 ? -16.656 -54.746 53.848 1.00 41.06 123 ALA A N 1
ATOM 931 C CA . ALA A 1 123 ? -17.598 -54.059 54.721 1.00 41.06 123 ALA A CA 1
ATOM 932 C C . ALA A 1 123 ? -17.148 -52.629 55.122 1.00 41.06 123 ALA A C 1
ATOM 934 O O . ALA A 1 123 ? -15.983 -52.273 54.933 1.00 41.06 123 ALA A O 1
ATOM 935 N N . PRO A 1 124 ? -18.047 -51.806 55.704 1.00 42.69 124 PRO A N 1
ATOM 936 C CA . PRO A 1 124 ? -17.794 -50.400 56.012 1.00 42.69 124 PRO A CA 1
ATOM 937 C C . PRO A 1 124 ? -16.970 -50.233 57.294 1.00 42.69 124 PRO A C 1
ATOM 939 O O . PRO A 1 124 ? -17.299 -50.814 58.328 1.00 42.69 124 PRO A O 1
ATOM 942 N N . ALA A 1 125 ? -15.943 -49.380 57.247 1.00 38.00 125 ALA A N 1
ATOM 943 C CA . ALA A 1 125 ? -15.237 -48.912 58.438 1.00 38.00 125 ALA A CA 1
ATOM 944 C C . ALA A 1 125 ? -15.808 -47.565 58.942 1.00 38.00 125 ALA A C 1
ATOM 946 O O . ALA A 1 125 ? -16.290 -46.767 58.132 1.00 38.00 125 ALA A O 1
ATOM 947 N N . PRO A 1 126 ? -15.764 -47.291 60.261 1.00 43.62 126 PRO A N 1
ATOM 948 C CA . PRO A 1 126 ? -16.533 -46.232 60.912 1.00 43.62 126 PRO A CA 1
ATOM 949 C C . PRO A 1 126 ? -15.731 -44.936 61.125 1.00 43.62 126 PRO A C 1
ATOM 951 O O . PRO A 1 126 ? -14.536 -44.970 61.393 1.00 43.62 126 PRO A O 1
ATOM 954 N N . GLY A 1 127 ? -16.446 -43.805 61.112 1.00 46.12 127 GLY A N 1
ATOM 955 C CA . GLY A 1 127 ? -16.183 -42.624 61.948 1.00 46.12 127 GLY A CA 1
ATOM 956 C C . GLY A 1 127 ? -14.819 -41.935 61.827 1.00 46.12 127 GLY A C 1
ATOM 957 O O . GLY A 1 127 ? -13.922 -42.186 62.625 1.00 46.12 127 GLY A O 1
ATOM 958 N N . ALA A 1 128 ? -14.715 -40.939 60.943 1.00 37.22 128 ALA A N 1
ATOM 959 C CA . ALA A 1 128 ? -13.675 -39.915 61.036 1.00 37.22 128 ALA A CA 1
ATOM 960 C C . ALA A 1 128 ? -14.202 -38.714 61.840 1.00 37.22 128 ALA A C 1
ATOM 962 O O . ALA A 1 128 ? -15.064 -37.960 61.392 1.00 37.22 128 ALA A O 1
ATOM 963 N N . GLN A 1 129 ? -13.684 -38.590 63.059 1.00 43.50 129 GLN A N 1
ATOM 964 C CA . GLN A 1 129 ? -13.925 -37.506 64.004 1.00 43.50 129 GLN A CA 1
ATOM 965 C C . GLN A 1 129 ? -13.348 -36.174 63.500 1.00 43.50 129 GLN A C 1
ATOM 967 O O . GLN A 1 129 ? -12.259 -36.118 62.924 1.00 43.50 129 GLN A O 1
ATOM 972 N N . ALA A 1 130 ? -14.077 -35.094 63.780 1.00 37.44 130 ALA A N 1
ATOM 973 C CA . ALA A 1 130 ? -13.637 -33.719 63.599 1.00 37.44 130 ALA A CA 1
ATOM 974 C C . ALA A 1 130 ? -12.416 -33.414 64.486 1.00 37.44 130 ALA A C 1
ATOM 976 O O . ALA A 1 130 ? -12.452 -33.615 65.699 1.00 37.44 130 ALA A O 1
ATOM 977 N N . ARG A 1 131 ? -11.342 -32.896 63.881 1.00 39.78 131 ARG A N 1
ATOM 978 C CA . ARG A 1 131 ? -10.212 -32.289 64.598 1.00 39.78 131 ARG A CA 1
ATOM 979 C C . ARG A 1 131 ? -10.527 -30.812 64.870 1.00 39.78 131 ARG A C 1
ATOM 981 O O . ARG A 1 131 ? -10.768 -30.088 63.905 1.00 39.78 131 ARG A O 1
ATOM 988 N N . PRO A 1 132 ? -10.489 -30.331 66.122 1.00 45.72 132 PRO A N 1
ATOM 989 C CA . PRO A 1 132 ? -10.455 -28.908 66.414 1.00 45.72 132 PRO A CA 1
ATOM 990 C C . PRO A 1 132 ? -9.008 -28.398 66.383 1.00 45.72 132 PRO A C 1
ATOM 992 O O . PRO A 1 132 ? -8.113 -29.023 66.946 1.00 45.72 132 PRO A O 1
ATOM 995 N N . GLY A 1 133 ? -8.796 -27.236 65.762 1.00 51.34 133 GLY A N 1
ATOM 996 C CA . GLY A 1 133 ? -7.569 -26.450 65.915 1.00 51.34 133 GLY A CA 1
ATOM 997 C C . GLY A 1 133 ? -6.624 -26.487 64.717 1.00 51.34 133 GLY A C 1
ATOM 998 O O . GLY A 1 133 ? -5.554 -27.082 64.785 1.00 51.34 133 GLY A O 1
ATOM 999 N N . GLN A 1 134 ? -6.977 -25.772 63.648 1.00 43.84 134 GLN A N 1
ATOM 1000 C CA . GLN A 1 134 ? -5.977 -25.205 62.746 1.00 43.84 134 GLN A CA 1
ATOM 1001 C C . GLN A 1 134 ? -5.956 -23.700 63.006 1.00 43.84 134 GLN A C 1
ATOM 1003 O O . GLN A 1 134 ? -6.915 -22.988 62.712 1.00 43.84 134 GLN A O 1
ATOM 1008 N N . GLN A 1 135 ? -4.893 -23.262 63.680 1.00 47.12 135 GLN A N 1
ATOM 1009 C CA . GLN A 1 135 ? -4.594 -21.863 63.955 1.00 47.12 135 GLN A CA 1
ATOM 1010 C C . GLN A 1 135 ? -4.651 -21.072 62.650 1.00 47.12 135 GLN A C 1
ATOM 1012 O O . GLN A 1 135 ? -3.958 -21.396 61.685 1.00 47.12 135 GLN A O 1
ATOM 1017 N N . GLY A 1 136 ? -5.502 -20.046 62.637 1.00 43.84 136 GLY A N 1
ATOM 1018 C CA . GLY A 1 136 ? -5.527 -19.056 61.578 1.00 43.84 136 GLY A CA 1
ATOM 1019 C C . GLY A 1 136 ? -4.144 -18.435 61.451 1.00 43.84 136 GLY A C 1
ATOM 1020 O O . GLY A 1 136 ? -3.603 -17.893 62.414 1.00 43.84 136 GLY A O 1
ATOM 1021 N N . ASN A 1 137 ? -3.575 -18.537 60.256 1.00 49.62 137 ASN A N 1
ATOM 1022 C CA . ASN A 1 137 ? -2.465 -17.694 59.852 1.00 49.62 137 ASN A CA 1
ATOM 1023 C C . ASN A 1 137 ? -2.902 -16.237 60.104 1.00 49.62 137 ASN A C 1
ATOM 1025 O O . ASN A 1 137 ? -4.024 -15.898 59.704 1.00 49.62 137 ASN A O 1
ATOM 1029 N N . PRO A 1 138 ? -2.116 -15.382 60.783 1.00 48.53 138 PRO A N 1
ATOM 1030 C CA . PRO A 1 138 ? -2.503 -13.993 60.926 1.00 48.53 138 PRO A CA 1
ATOM 1031 C C . PRO A 1 138 ? -2.585 -13.425 59.515 1.00 48.53 138 PRO A C 1
ATOM 1033 O O . PRO A 1 138 ? -1.600 -13.402 58.777 1.00 48.53 138 PRO A O 1
ATOM 1036 N N . VAL A 1 139 ? -3.789 -13.019 59.120 1.00 59.28 139 VAL A N 1
ATOM 1037 C CA . VAL A 1 139 ? -3.972 -12.137 57.978 1.00 59.28 139 VAL A CA 1
ATOM 1038 C C . VAL A 1 139 ? -3.189 -10.889 58.352 1.00 59.28 139 VAL A C 1
ATOM 1040 O O . VAL A 1 139 ? -3.638 -10.088 59.171 1.00 59.28 139 VAL A O 1
ATOM 1043 N N . VAL A 1 140 ? -1.972 -10.768 57.822 1.00 51.53 140 VAL A N 1
ATOM 1044 C CA . VAL A 1 140 ? -1.287 -9.487 57.744 1.00 51.53 140 VAL A CA 1
ATOM 1045 C C . VAL A 1 140 ? -2.192 -8.660 56.850 1.00 51.53 140 VAL A C 1
ATOM 1047 O O . VAL A 1 140 ? -2.150 -8.757 55.627 1.00 51.53 140 VAL A O 1
ATOM 1050 N N . VAL A 1 141 ? -3.107 -7.930 57.483 1.00 51.25 141 VAL A N 1
ATOM 1051 C CA . VAL A 1 141 ? -3.773 -6.803 56.860 1.00 51.25 141 VAL A CA 1
ATOM 1052 C C . VAL A 1 141 ? -2.635 -5.832 56.612 1.00 51.25 141 VAL A C 1
ATOM 1054 O O . VAL A 1 141 ? -2.269 -5.048 57.484 1.00 51.25 141 VAL A O 1
ATOM 1057 N N . THR A 1 142 ? -2.010 -5.942 55.442 1.00 46.47 142 THR A N 1
ATOM 1058 C CA . THR A 1 142 ? -1.335 -4.804 54.846 1.00 46.47 142 THR A CA 1
ATOM 1059 C C . THR A 1 142 ? -2.440 -3.765 54.744 1.00 46.47 142 THR A C 1
ATOM 1061 O O . THR A 1 142 ? -3.293 -3.843 53.863 1.00 46.47 142 THR A O 1
ATOM 1064 N N . GLN A 1 143 ? -2.518 -2.870 55.731 1.00 43.88 143 GLN A N 1
ATOM 1065 C CA . GLN A 1 143 ? -3.162 -1.588 55.529 1.00 43.88 143 GLN A CA 1
ATOM 1066 C C . GLN A 1 143 ? -2.391 -0.990 54.358 1.00 43.88 143 GLN A C 1
ATOM 1068 O O . GLN A 1 143 ? -1.290 -0.476 54.535 1.00 43.88 143 GLN A O 1
ATOM 1073 N N . GLU A 1 144 ? -2.908 -1.169 53.143 1.00 51.25 144 GLU A N 1
ATOM 1074 C CA . GLU A 1 144 ? -2.582 -0.272 52.051 1.00 51.25 144 GLU A CA 1
ATOM 1075 C C . GLU A 1 144 ? -2.968 1.102 52.583 1.00 51.25 144 GLU A C 1
ATOM 1077 O O . GLU A 1 144 ? -4.153 1.423 52.705 1.00 51.25 144 GLU A O 1
ATOM 1082 N N . GLU A 1 145 ? -1.963 1.860 53.033 1.00 53.91 145 GLU A N 1
ATOM 1083 C CA . GLU A 1 145 ? -2.103 3.285 53.289 1.00 53.91 145 GLU A CA 1
ATOM 1084 C C . GLU A 1 145 ? -2.904 3.846 52.119 1.00 53.91 145 GLU A C 1
ATOM 1086 O O . GLU A 1 145 ? -2.520 3.656 50.960 1.00 53.91 145 GLU A O 1
ATOM 1091 N N . ALA A 1 146 ? -4.061 4.448 52.417 1.00 57.53 146 ALA A N 1
ATOM 1092 C CA . ALA A 1 146 ? -4.911 5.039 51.398 1.00 57.53 146 ALA A CA 1
ATOM 1093 C C . ALA A 1 146 ? -4.006 5.884 50.491 1.00 57.53 146 ALA A C 1
ATOM 1095 O O . ALA A 1 146 ? -3.296 6.750 51.015 1.00 57.53 146 ALA A O 1
ATOM 1096 N N . PRO A 1 147 ? -3.943 5.595 49.177 1.00 55.88 147 PRO A N 1
ATOM 1097 C CA . PRO A 1 147 ? -2.940 6.200 48.324 1.00 55.88 147 PRO A CA 1
ATOM 1098 C C . PRO A 1 147 ? -3.070 7.712 48.459 1.00 55.88 147 PRO A C 1
ATOM 1100 O O . PRO A 1 147 ? -4.157 8.268 48.296 1.00 55.88 147 PRO A O 1
ATOM 1103 N N . SER A 1 148 ? -1.970 8.366 48.838 1.00 65.94 148 SER A N 1
ATOM 1104 C CA . SER A 1 148 ? -1.936 9.819 48.991 1.00 65.94 148 SER A CA 1
ATOM 1105 C C . SER A 1 148 ? -2.545 10.443 47.733 1.00 65.94 148 SER A C 1
ATOM 1107 O O . SER A 1 148 ? -2.215 10.014 46.628 1.00 65.94 148 SER A O 1
ATOM 1109 N N . VAL A 1 149 ? -3.423 11.442 47.862 1.00 69.50 149 VAL A N 1
ATOM 1110 C CA . VAL A 1 149 ? -4.126 12.064 46.713 1.00 69.50 149 VAL A CA 1
ATOM 1111 C C . VAL A 1 149 ? -3.143 12.493 45.607 1.00 69.50 149 VAL A C 1
ATOM 1113 O O . VAL A 1 149 ? -3.454 12.418 44.421 1.00 69.50 149 VAL A O 1
ATOM 1116 N N . LEU A 1 150 ? -1.909 12.836 45.994 1.00 72.31 150 LEU A N 1
ATOM 1117 C CA . LEU A 1 150 ? -0.796 13.139 45.096 1.00 72.31 150 LEU A CA 1
ATOM 1118 C C . LEU A 1 150 ? -0.286 11.919 44.291 1.00 72.31 150 LEU A C 1
ATOM 1120 O O . LEU A 1 150 ? -0.014 12.051 43.103 1.00 72.31 150 LEU A O 1
ATOM 1124 N N . GLN A 1 151 ? -0.233 10.722 44.887 1.00 68.38 151 GLN A N 1
ATOM 1125 C CA . GLN A 1 151 ? 0.164 9.469 44.222 1.00 68.38 151 GLN A CA 1
ATOM 1126 C C . GLN A 1 151 ? -0.925 8.930 43.281 1.00 68.38 151 GLN A C 1
ATOM 1128 O O . GLN A 1 151 ? -0.612 8.329 42.253 1.00 68.38 151 GLN A O 1
ATOM 1133 N N . ILE A 1 152 ? -2.206 9.152 43.604 1.00 68.31 152 ILE A N 1
ATOM 1134 C CA . ILE A 1 152 ? -3.324 8.869 42.684 1.00 68.31 152 ILE A CA 1
ATOM 1135 C C . ILE A 1 152 ? -3.247 9.818 41.480 1.00 68.31 152 ILE A C 1
ATOM 1137 O O . ILE A 1 152 ? -3.393 9.382 40.337 1.00 68.31 152 ILE A O 1
ATOM 1141 N N . GLY A 1 153 ? -2.953 11.099 41.737 1.00 68.25 153 GLY A N 1
ATOM 1142 C CA . GLY A 1 153 ? -2.709 12.104 40.706 1.00 68.25 153 GLY A CA 1
ATOM 1143 C C . GLY A 1 153 ? -1.576 11.699 39.765 1.00 68.25 153 GLY A C 1
ATOM 1144 O O . GLY A 1 153 ? -1.784 11.646 38.559 1.00 68.25 153 GLY A O 1
ATOM 1145 N N . GLU A 1 154 ? -0.409 11.322 40.289 1.00 73.38 154 GLU A N 1
ATOM 1146 C CA . GLU A 1 154 ? 0.717 10.887 39.454 1.00 73.38 154 GLU A CA 1
ATOM 1147 C C . GLU A 1 154 ? 0.395 9.633 38.633 1.00 73.38 154 GLU A C 1
ATOM 1149 O O . GLU A 1 154 ? 0.670 9.625 37.433 1.00 73.38 154 GLU A O 1
ATOM 1154 N N . LYS A 1 155 ? -0.251 8.612 39.215 1.00 73.44 155 LYS A N 1
ATOM 1155 C CA . LYS A 1 155 ? -0.585 7.356 38.514 1.00 73.44 155 LYS A CA 1
ATOM 1156 C C . LYS A 1 155 ? -1.609 7.515 37.385 1.00 73.44 155 LYS A C 1
ATOM 1158 O O . LYS A 1 155 ? -1.595 6.710 36.459 1.00 73.44 155 LYS A O 1
ATOM 1163 N N . ILE A 1 156 ? -2.483 8.522 37.440 1.00 75.00 156 ILE A N 1
ATOM 1164 C CA . ILE A 1 156 ? -3.502 8.771 36.404 1.00 75.00 156 ILE A CA 1
ATOM 1165 C C . ILE A 1 156 ? -3.036 9.834 35.402 1.00 75.00 156 ILE A C 1
ATOM 1167 O O . ILE A 1 156 ? -3.283 9.706 34.204 1.00 75.00 156 ILE A O 1
ATOM 1171 N N . VAL A 1 157 ? -2.346 10.878 35.865 1.00 75.62 157 VAL A N 1
ATOM 1172 C CA . VAL A 1 157 ? -1.947 12.011 35.019 1.00 75.62 157 VAL A CA 1
ATOM 1173 C C . VAL A 1 157 ? -0.757 11.651 34.130 1.00 75.62 157 VAL A C 1
ATOM 1175 O O . VAL A 1 157 ? -0.775 11.980 32.943 1.00 75.62 157 VAL A O 1
ATOM 1178 N N . THR A 1 158 ? 0.259 10.947 34.647 1.00 77.06 158 THR A N 1
ATOM 1179 C CA . THR A 1 158 ? 1.474 10.665 33.856 1.00 77.06 158 THR A CA 1
ATOM 1180 C C . THR A 1 158 ? 1.246 9.789 32.612 1.00 77.06 158 THR A C 1
ATOM 1182 O O . THR A 1 158 ? 1.798 10.143 31.566 1.00 77.06 158 THR A O 1
ATOM 1185 N N . PRO A 1 159 ? 0.407 8.728 32.616 1.00 81.19 159 PRO A N 1
ATOM 1186 C CA . PRO A 1 159 ? 0.172 7.916 31.416 1.00 81.19 159 PRO A CA 1
ATOM 1187 C C . PRO A 1 159 ? -0.627 8.639 30.325 1.00 81.19 159 PRO A C 1
ATOM 1189 O O . PRO A 1 159 ? -0.499 8.301 29.152 1.00 81.19 159 PRO A O 1
ATOM 1192 N N . ILE A 1 160 ? -1.447 9.630 30.694 1.00 82.19 160 ILE A N 1
ATOM 1193 C CA . ILE A 1 160 ? -2.290 10.396 29.762 1.00 82.19 160 ILE A CA 1
ATOM 1194 C C . ILE A 1 160 ? -1.519 11.587 29.181 1.00 82.19 160 ILE A C 1
ATOM 1196 O O . ILE A 1 160 ? -1.694 11.934 28.012 1.00 82.19 160 ILE A O 1
ATOM 1200 N N . LEU A 1 161 ? -0.636 12.204 29.973 1.00 85.69 161 LEU A N 1
ATOM 1201 C CA . LEU A 1 161 ? 0.074 13.417 29.575 1.00 85.69 161 LEU A CA 1
ATOM 1202 C C . LEU A 1 161 ? 0.997 13.189 28.371 1.00 85.69 161 LEU A C 1
ATOM 1204 O O . LEU A 1 161 ? 1.028 14.019 27.469 1.00 85.69 161 LEU A O 1
ATOM 1208 N N . ASN A 1 162 ? 1.713 12.063 28.329 1.00 86.06 162 ASN A N 1
ATOM 1209 C CA . ASN A 1 162 ? 2.646 11.757 27.243 1.00 86.06 162 ASN A CA 1
ATOM 1210 C C . ASN A 1 162 ? 1.956 11.618 25.860 1.00 86.06 162 ASN A C 1
ATOM 1212 O O . ASN A 1 162 ? 2.296 12.376 24.948 1.00 86.06 162 ASN A O 1
ATOM 1216 N N . PRO A 1 163 ? 0.943 10.746 25.668 1.00 87.25 163 PRO A N 1
ATOM 1217 C CA . PRO A 1 163 ? 0.233 10.660 24.391 1.00 87.25 163 PRO A CA 1
ATOM 1218 C C . PRO A 1 163 ? -0.505 11.958 24.039 1.00 87.25 163 PRO A C 1
ATOM 1220 O O . PRO A 1 163 ? -0.602 12.289 22.859 1.00 87.25 163 PRO A O 1
ATOM 1223 N N . LEU A 1 164 ? -0.975 12.726 25.029 1.00 89.31 164 LEU A N 1
ATOM 1224 C CA . LEU A 1 164 ? -1.608 14.022 24.786 1.00 89.31 164 LEU A CA 1
ATOM 1225 C C . LEU A 1 164 ? -0.603 15.078 24.305 1.00 89.31 164 LEU A C 1
ATOM 1227 O O . LEU A 1 164 ? -0.901 15.815 23.368 1.00 89.31 164 LEU A O 1
ATOM 1231 N N . ALA A 1 165 ? 0.594 15.127 24.895 1.00 90.81 165 ALA A N 1
ATOM 1232 C CA . ALA A 1 165 ? 1.677 15.997 24.443 1.00 90.81 165 ALA A CA 1
ATOM 1233 C C . ALA A 1 165 ? 2.099 15.641 23.012 1.00 90.81 165 ALA A C 1
ATOM 1235 O O . ALA A 1 165 ? 2.185 16.519 22.153 1.00 90.81 165 ALA A O 1
ATOM 1236 N N . MET A 1 166 ? 2.269 14.348 22.728 1.00 90.94 166 MET A N 1
ATOM 1237 C CA . MET A 1 166 ? 2.572 13.846 21.389 1.00 90.94 166 MET A CA 1
ATOM 1238 C C . MET A 1 166 ? 1.480 14.223 20.378 1.00 90.94 166 MET A C 1
ATOM 1240 O O . MET A 1 166 ? 1.781 14.751 19.308 1.00 90.94 166 MET A O 1
ATOM 1244 N N . ALA A 1 167 ? 0.206 14.013 20.724 1.00 92.56 167 ALA A N 1
ATOM 1245 C CA . ALA A 1 167 ? -0.928 14.400 19.890 1.00 92.56 167 ALA A CA 1
ATOM 1246 C C . ALA A 1 167 ? -0.976 15.917 19.656 1.00 92.56 167 ALA A C 1
ATOM 1248 O O . ALA A 1 167 ? -1.222 16.351 18.534 1.00 92.56 167 ALA A O 1
ATOM 1249 N N . GLY A 1 168 ? -0.686 16.722 20.682 1.00 94.25 168 GLY A N 1
ATOM 1250 C CA . GLY A 1 168 ? -0.588 18.177 20.577 1.00 94.25 168 GLY A CA 1
ATOM 1251 C C . GLY A 1 168 ? 0.508 18.619 19.606 1.00 94.25 168 GLY A C 1
ATOM 1252 O O . GLY A 1 168 ? 0.256 19.461 18.746 1.00 94.25 168 GLY A O 1
ATOM 1253 N N . ILE A 1 169 ? 1.696 18.010 19.675 1.00 94.62 169 ILE A N 1
ATOM 1254 C CA . ILE A 1 169 ? 2.794 18.283 18.735 1.00 94.62 169 ILE A CA 1
ATOM 1255 C C . ILE A 1 169 ? 2.387 17.889 17.313 1.00 94.62 169 ILE A C 1
ATOM 1257 O O . ILE A 1 169 ? 2.514 18.706 16.401 1.00 94.62 169 ILE A O 1
ATOM 1261 N N . ILE A 1 170 ? 1.857 16.676 17.117 1.00 95.62 170 ILE A N 1
ATOM 1262 C CA . ILE A 1 170 ? 1.380 16.212 15.806 1.00 95.62 170 ILE A CA 1
ATOM 1263 C C . ILE A 1 170 ? 0.345 17.189 15.252 1.00 95.62 170 ILE A C 1
ATOM 1265 O O . ILE A 1 170 ? 0.424 17.565 14.085 1.00 95.62 170 ILE A O 1
ATOM 1269 N N . LEU A 1 171 ? -0.597 17.640 16.079 1.00 95.38 171 LEU A N 1
ATOM 1270 C CA . LEU A 1 171 ? -1.644 18.573 15.686 1.00 95.38 171 LEU A CA 1
ATOM 1271 C C . LEU A 1 171 ? -1.066 19.918 15.239 1.00 95.38 171 LEU A C 1
ATOM 1273 O O . LEU A 1 171 ? -1.399 20.394 14.154 1.00 95.38 171 LEU A O 1
ATOM 1277 N N . VAL A 1 172 ? -0.177 20.510 16.039 1.00 95.69 172 VAL A N 1
ATOM 1278 C CA . VAL A 1 172 ? 0.483 21.780 15.707 1.00 95.69 172 VAL A CA 1
ATOM 1279 C C . VAL A 1 172 ? 1.268 21.641 14.405 1.00 95.69 172 VAL A C 1
ATOM 1281 O O . VAL A 1 172 ? 1.065 22.431 13.482 1.00 95.69 172 VAL A O 1
ATOM 1284 N N . VAL A 1 173 ? 2.103 20.607 14.276 1.00 95.62 173 VAL A N 1
ATOM 1285 C CA . VAL A 1 173 ? 2.885 20.366 13.055 1.00 95.62 173 VAL A CA 1
ATOM 1286 C C . VAL A 1 173 ? 1.968 20.107 11.857 1.00 95.62 173 VAL A C 1
ATOM 1288 O O . VAL A 1 173 ? 2.247 20.609 10.775 1.00 95.62 173 VAL A O 1
ATOM 1291 N N . THR A 1 174 ? 0.840 19.413 12.034 1.00 95.81 174 THR A N 1
ATOM 1292 C CA . THR A 1 174 ? -0.145 19.169 10.965 1.00 95.81 174 THR A CA 1
ATOM 1293 C C . THR A 1 174 ? -0.786 20.472 10.503 1.00 95.81 174 THR A C 1
ATOM 1295 O O . THR A 1 174 ? -0.891 20.706 9.300 1.00 95.81 174 THR A O 1
ATOM 1298 N N . ILE A 1 175 ? -1.179 21.350 11.433 1.00 94.56 175 ILE A N 1
ATOM 1299 C CA . ILE A 1 175 ? -1.732 22.672 11.114 1.00 94.56 175 ILE A CA 1
ATOM 1300 C C . ILE A 1 175 ? -0.713 23.474 10.303 1.00 94.56 175 ILE A C 1
ATOM 1302 O O . ILE A 1 175 ? -1.052 23.974 9.231 1.00 94.56 175 ILE A O 1
ATOM 1306 N N . PHE A 1 176 ? 0.539 23.558 10.760 1.00 94.69 176 PHE A N 1
ATOM 1307 C CA . PHE A 1 176 ? 1.594 24.258 10.024 1.00 94.69 176 PHE A CA 1
ATOM 1308 C C . PHE A 1 176 ? 1.882 23.610 8.666 1.00 94.69 176 PHE A C 1
ATOM 1310 O O . PHE A 1 176 ? 2.015 24.326 7.677 1.00 94.69 176 PHE A O 1
ATOM 1317 N N . ALA A 1 177 ? 1.907 22.279 8.582 1.00 92.50 177 ALA A N 1
ATOM 1318 C CA . ALA A 1 177 ? 2.122 21.550 7.337 1.00 92.50 177 ALA A CA 1
ATOM 1319 C C . ALA A 1 177 ? 0.994 21.782 6.321 1.00 92.50 177 ALA A C 1
ATOM 1321 O O . ALA A 1 177 ? 1.260 21.922 5.130 1.00 92.50 177 ALA A O 1
ATOM 1322 N N . LEU A 1 178 ? -0.260 21.872 6.772 1.00 92.44 178 LEU A N 1
ATOM 1323 C CA . LEU A 1 178 ? -1.407 22.213 5.927 1.00 92.44 178 LEU A CA 1
ATOM 1324 C C . LEU A 1 178 ? -1.386 23.693 5.516 1.00 92.44 178 LEU A C 1
ATOM 1326 O O . LEU A 1 178 ? -1.608 24.022 4.347 1.00 92.44 178 LEU A O 1
ATOM 1330 N N . LEU A 1 179 ? -1.081 24.594 6.454 1.00 92.31 179 LEU A N 1
ATOM 1331 C CA . LEU A 1 179 ? -1.001 26.031 6.196 1.00 92.31 179 LEU A CA 1
ATOM 1332 C C . LEU A 1 179 ? 0.158 26.393 5.273 1.00 92.31 179 LEU A C 1
ATOM 1334 O O . LEU A 1 179 ? -0.032 27.249 4.422 1.00 92.31 179 LEU A O 1
ATOM 1338 N N . GLN A 1 180 ? 1.306 25.723 5.364 1.00 91.25 180 GLN A N 1
ATOM 1339 C CA . GLN A 1 180 ? 2.507 25.979 4.556 1.00 91.25 180 GLN A CA 1
ATOM 1340 C C . GLN A 1 180 ? 2.754 24.899 3.496 1.00 91.25 180 GLN A C 1
ATOM 1342 O O . GLN A 1 180 ? 3.860 24.778 2.987 1.00 91.25 180 GLN A O 1
ATOM 1347 N N . LYS A 1 181 ? 1.736 24.109 3.131 1.00 85.75 181 LYS A N 1
ATOM 1348 C CA . LYS A 1 181 ? 1.881 22.988 2.186 1.00 85.75 181 LYS A CA 1
ATOM 1349 C C . LYS A 1 181 ? 2.612 23.365 0.892 1.00 85.75 181 LYS A C 1
ATOM 1351 O O . LYS A 1 181 ? 3.500 22.638 0.459 1.00 85.75 181 LYS A O 1
ATOM 1356 N N . GLU A 1 182 ? 2.225 24.485 0.285 1.00 82.50 182 GLU A N 1
ATOM 1357 C CA . GLU A 1 182 ? 2.849 25.013 -0.939 1.00 82.50 182 GLU A CA 1
ATOM 1358 C C . GLU A 1 182 ? 4.314 25.415 -0.689 1.00 82.50 182 GLU A C 1
ATOM 1360 O O . GLU A 1 182 ? 5.189 24.955 -1.412 1.00 82.50 182 GLU A O 1
ATOM 1365 N N . ASP A 1 183 ? 4.609 26.132 0.400 1.00 86.25 183 ASP A N 1
ATOM 1366 C CA . ASP A 1 183 ? 5.978 26.547 0.742 1.00 86.25 183 ASP A CA 1
ATOM 1367 C C . ASP A 1 183 ? 6.893 25.359 1.067 1.00 86.25 183 ASP A C 1
ATOM 1369 O O . ASP A 1 183 ? 8.050 25.333 0.654 1.00 86.25 183 ASP A O 1
ATOM 1373 N N . ILE A 1 184 ? 6.395 24.364 1.809 1.00 84.38 184 ILE A N 1
ATOM 1374 C CA . ILE A 1 184 ? 7.133 23.133 2.130 1.00 84.38 184 ILE A CA 1
ATOM 1375 C C . ILE A 1 184 ? 7.440 22.374 0.842 1.00 84.38 184 ILE A C 1
ATOM 1377 O O . ILE A 1 184 ? 8.565 21.903 0.661 1.00 84.38 184 ILE A O 1
ATOM 1381 N N . ARG A 1 185 ? 6.461 22.288 -0.070 1.00 83.12 185 ARG A N 1
ATOM 1382 C CA . ARG A 1 185 ? 6.657 21.664 -1.377 1.00 83.12 185 ARG A CA 1
ATOM 1383 C C . ARG A 1 185 ? 7.735 22.400 -2.165 1.00 83.12 185 ARG A C 1
ATOM 1385 O O . ARG A 1 185 ? 8.692 21.775 -2.603 1.00 83.12 185 ARG A O 1
ATOM 1392 N N . ASP A 1 186 ? 7.616 23.714 -2.297 1.00 84.06 186 ASP A N 1
ATOM 1393 C CA . ASP A 1 186 ? 8.509 24.517 -3.130 1.00 84.06 186 ASP A CA 1
ATOM 1394 C C . ASP A 1 186 ? 9.938 24.573 -2.550 1.00 84.06 186 ASP A C 1
ATOM 1396 O O . ASP A 1 186 ? 10.921 24.505 -3.291 1.00 84.06 186 ASP A O 1
ATOM 1400 N N . ARG A 1 187 ? 10.087 24.586 -1.216 1.00 85.25 187 ARG A N 1
ATOM 1401 C CA . ARG A 1 187 ? 11.389 24.426 -0.537 1.00 85.25 187 ARG A CA 1
ATOM 1402 C C . ARG A 1 187 ? 11.996 23.045 -0.771 1.00 85.25 187 ARG A C 1
ATOM 1404 O O . ARG A 1 187 ? 13.201 22.960 -0.994 1.00 85.25 187 ARG A O 1
ATOM 1411 N N . GLY A 1 188 ? 11.184 21.988 -0.742 1.00 80.38 188 GLY A N 1
ATOM 1412 C CA . GLY A 1 188 ? 11.617 20.632 -1.082 1.00 80.38 188 GLY A CA 1
ATOM 1413 C C . GLY A 1 188 ? 12.113 20.543 -2.525 1.00 80.38 188 GLY A C 1
ATOM 1414 O O . GLY A 1 188 ? 13.228 20.081 -2.757 1.00 80.38 188 GLY A O 1
ATOM 1415 N N . ILE A 1 189 ? 11.347 21.086 -3.477 1.00 79.56 189 ILE A N 1
ATOM 1416 C CA . ILE A 1 189 ? 11.740 21.159 -4.892 1.00 79.56 189 ILE A CA 1
ATOM 1417 C C . ILE A 1 189 ? 13.076 21.894 -5.036 1.00 79.56 189 ILE A C 1
ATOM 1419 O O . ILE A 1 189 ? 13.955 21.432 -5.752 1.00 79.56 189 ILE A O 1
ATOM 1423 N N . ARG A 1 190 ? 13.276 23.003 -4.318 1.00 81.56 190 ARG A N 1
ATOM 1424 C CA . ARG A 1 190 ? 14.538 23.752 -4.363 1.00 81.56 190 ARG A CA 1
ATOM 1425 C C . ARG A 1 190 ? 15.723 22.995 -3.749 1.00 81.56 190 ARG A C 1
ATOM 1427 O O . ARG A 1 190 ? 16.840 23.158 -4.228 1.00 81.56 190 ARG A O 1
ATOM 1434 N N . LEU A 1 191 ? 15.504 22.211 -2.692 1.00 80.31 191 LEU A N 1
ATOM 1435 C CA . LEU A 1 191 ? 16.564 21.458 -2.013 1.00 80.31 191 LEU A CA 1
ATOM 1436 C C . LEU A 1 191 ? 17.047 20.264 -2.850 1.00 80.31 191 LEU A C 1
ATOM 1438 O O . LEU A 1 191 ? 18.245 19.998 -2.891 1.00 80.31 191 LEU A O 1
ATOM 1442 N N . PHE A 1 192 ? 16.121 19.569 -3.516 1.00 71.44 192 PHE A N 1
ATOM 1443 C CA . PHE A 1 192 ? 16.405 18.331 -4.252 1.00 71.44 192 PHE A CA 1
ATOM 1444 C C . PHE A 1 192 ? 16.491 18.511 -5.779 1.00 71.44 192 PHE A C 1
ATOM 1446 O O . PHE A 1 192 ? 17.074 17.672 -6.456 1.00 71.44 192 PHE A O 1
ATOM 1453 N N . GLY A 1 193 ? 15.950 19.599 -6.332 1.00 66.38 193 GLY A N 1
ATOM 1454 C CA . GLY A 1 193 ? 15.807 19.834 -7.774 1.00 66.38 193 GLY A CA 1
ATOM 1455 C C . GLY A 1 193 ? 16.846 20.773 -8.383 1.00 66.38 193 GLY A C 1
ATOM 1456 O O . GLY A 1 193 ? 16.529 21.490 -9.327 1.00 66.38 193 GLY A O 1
ATOM 1457 N N . SER A 1 194 ? 18.078 20.804 -7.861 1.00 65.75 194 SER A N 1
ATOM 1458 C CA . SER A 1 194 ? 19.140 21.692 -8.371 1.00 65.75 194 SER A CA 1
ATOM 1459 C C . SER A 1 194 ? 19.548 21.408 -9.824 1.00 65.75 194 SER A C 1
ATOM 1461 O O . SER A 1 194 ? 20.092 22.298 -10.472 1.00 65.75 194 SER A O 1
ATOM 1463 N N . HIS A 1 195 ? 19.264 20.203 -10.333 1.00 65.19 195 HIS A N 1
ATOM 1464 C CA . HIS A 1 195 ? 19.604 19.771 -11.693 1.00 65.19 195 HIS A CA 1
ATOM 1465 C C . HIS A 1 195 ? 18.374 19.560 -12.598 1.00 65.19 195 HIS A C 1
ATOM 1467 O O . HIS A 1 195 ? 18.492 19.734 -13.806 1.00 65.19 195 HIS A O 1
ATOM 1473 N N . ASP A 1 196 ? 17.195 19.242 -12.040 1.00 72.50 196 ASP A N 1
ATOM 1474 C CA . ASP A 1 196 ? 15.957 19.023 -12.809 1.00 72.50 196 ASP A CA 1
ATOM 1475 C C . ASP A 1 196 ? 14.697 19.337 -11.976 1.00 72.50 196 ASP A C 1
ATOM 1477 O O . ASP A 1 196 ? 14.115 18.487 -11.294 1.00 72.50 196 ASP A O 1
ATOM 1481 N N . LEU A 1 197 ? 14.254 20.596 -12.043 1.00 77.44 197 LEU A N 1
ATOM 1482 C CA . LEU A 1 197 ? 13.052 21.072 -11.350 1.00 77.44 197 LEU A CA 1
ATOM 1483 C C . LEU A 1 197 ? 11.779 20.340 -11.801 1.00 77.44 197 LEU A C 1
ATOM 1485 O O . LEU A 1 197 ? 10.854 20.179 -10.998 1.00 77.44 197 LEU A O 1
ATOM 1489 N N . HIS A 1 198 ? 11.703 19.909 -13.064 1.00 76.12 198 HIS A N 1
ATOM 1490 C CA . HIS A 1 198 ? 10.511 19.268 -13.611 1.00 76.12 198 HIS A CA 1
ATOM 1491 C C . HIS A 1 198 ? 10.334 17.866 -13.021 1.00 76.12 198 HIS A C 1
ATOM 1493 O O . HIS A 1 198 ? 9.273 17.579 -12.456 1.00 76.12 198 HIS A O 1
ATOM 1499 N N . ARG A 1 199 ? 11.389 17.037 -13.045 1.00 73.31 199 ARG A N 1
ATOM 1500 C CA . ARG A 1 199 ? 11.373 15.695 -12.436 1.00 73.31 199 ARG A CA 1
ATOM 1501 C C . ARG A 1 199 ? 11.089 15.746 -10.938 1.00 73.31 199 ARG A C 1
ATOM 1503 O O . ARG A 1 199 ? 10.216 15.019 -10.469 1.00 73.31 199 ARG A O 1
ATOM 1510 N N . THR A 1 200 ? 11.732 16.644 -10.184 1.00 76.50 200 THR A N 1
ATOM 1511 C CA . THR A 1 200 ? 11.480 16.769 -8.734 1.00 76.50 200 THR A CA 1
ATOM 1512 C C . THR A 1 200 ? 10.048 17.219 -8.431 1.00 76.50 200 THR A C 1
ATOM 1514 O O . THR A 1 200 ? 9.410 16.705 -7.509 1.00 76.50 200 THR A O 1
ATOM 1517 N N . THR A 1 201 ? 9.494 18.140 -9.226 1.00 79.06 201 THR A N 1
ATOM 1518 C CA . THR A 1 201 ? 8.099 18.582 -9.069 1.00 79.06 201 THR A CA 1
ATOM 1519 C C . THR A 1 201 ? 7.114 17.452 -9.373 1.00 79.06 201 THR A C 1
ATOM 1521 O O . THR A 1 201 ? 6.131 17.279 -8.644 1.00 79.06 201 THR A O 1
ATOM 1524 N N . MET A 1 202 ? 7.374 16.663 -10.421 1.00 75.88 202 MET A N 1
ATOM 1525 C CA . MET A 1 202 ? 6.582 15.475 -10.749 1.00 75.88 202 MET A CA 1
ATOM 1526 C C . MET A 1 202 ? 6.640 14.448 -9.615 1.00 75.88 202 MET A C 1
ATOM 1528 O O . MET A 1 202 ? 5.580 14.035 -9.146 1.00 75.88 202 MET A O 1
ATOM 1532 N N . ALA A 1 203 ? 7.832 14.164 -9.079 1.00 74.12 203 ALA A N 1
ATOM 1533 C CA . ALA A 1 203 ? 8.038 13.250 -7.955 1.00 74.12 203 ALA A CA 1
ATOM 1534 C C . ALA A 1 203 ? 7.197 13.625 -6.730 1.00 74.12 203 ALA A C 1
ATOM 1536 O O . ALA A 1 203 ? 6.466 12.802 -6.181 1.00 74.12 203 ALA A O 1
ATOM 1537 N N . MET A 1 204 ? 7.256 14.894 -6.309 1.00 79.88 204 MET A N 1
ATOM 1538 C CA . MET A 1 204 ? 6.530 15.366 -5.127 1.00 79.88 204 MET A CA 1
ATOM 1539 C C . MET A 1 204 ? 5.013 15.360 -5.334 1.00 79.88 204 MET A C 1
ATOM 1541 O O . MET A 1 204 ? 4.259 15.012 -4.420 1.00 79.88 204 MET A O 1
ATOM 1545 N N . ASN A 1 205 ? 4.547 15.731 -6.530 1.00 81.12 205 ASN A N 1
ATOM 1546 C CA . ASN A 1 205 ? 3.123 15.713 -6.856 1.00 81.12 205 ASN A CA 1
ATOM 1547 C C . ASN A 1 205 ? 2.579 14.287 -7.005 1.00 81.12 205 ASN A C 1
ATOM 1549 O O . ASN A 1 205 ? 1.415 14.055 -6.670 1.00 81.12 205 ASN A O 1
ATOM 1553 N N . ASP A 1 206 ? 3.373 13.355 -7.531 1.00 78.25 206 ASP A N 1
ATOM 1554 C CA . ASP A 1 206 ? 2.999 11.946 -7.642 1.00 78.25 206 ASP A CA 1
ATOM 1555 C C . ASP A 1 206 ? 2.971 11.290 -6.255 1.00 78.25 206 ASP A C 1
ATOM 1557 O O . ASP A 1 206 ? 1.950 10.723 -5.864 1.00 78.25 206 ASP A O 1
ATOM 1561 N N . ALA A 1 207 ? 4.012 11.502 -5.440 1.00 77.69 207 ALA A N 1
ATOM 1562 C CA . ALA A 1 207 ? 4.078 11.001 -4.065 1.00 77.69 207 ALA A CA 1
ATOM 1563 C C . ALA A 1 207 ? 2.880 11.481 -3.237 1.00 77.69 207 ALA A C 1
ATOM 1565 O O . ALA A 1 207 ? 2.180 10.677 -2.623 1.00 77.69 207 ALA A O 1
ATOM 1566 N N . GLY A 1 208 ? 2.577 12.783 -3.280 1.00 81.38 208 GLY A N 1
ATOM 1567 C CA . GLY A 1 208 ? 1.443 13.347 -2.551 1.00 81.38 208 GLY A CA 1
ATOM 1568 C C . GLY A 1 208 ? 0.086 12.804 -3.015 1.00 81.38 208 GLY A C 1
ATOM 1569 O O . GLY A 1 208 ? -0.792 12.560 -2.185 1.00 81.38 208 GLY A O 1
ATOM 1570 N N . ARG A 1 209 ? -0.100 12.593 -4.327 1.00 82.12 209 ARG A N 1
ATOM 1571 C CA . ARG A 1 209 ? -1.345 12.034 -4.883 1.00 82.12 209 ARG A CA 1
ATOM 1572 C C . ARG A 1 209 ? -1.520 10.566 -4.513 1.00 82.12 209 ARG A C 1
ATOM 1574 O O . ARG A 1 209 ? -2.590 10.204 -4.024 1.00 82.12 209 ARG A O 1
ATOM 1581 N N . ARG A 1 210 ? -0.484 9.744 -4.697 1.00 82.12 210 ARG A N 1
ATOM 1582 C CA . ARG A 1 210 ? -0.498 8.316 -4.347 1.00 82.12 210 ARG A CA 1
ATOM 1583 C C . ARG A 1 210 ? -0.748 8.113 -2.860 1.00 82.12 210 ARG A C 1
ATOM 1585 O O . ARG A 1 210 ? -1.617 7.331 -2.494 1.00 82.12 210 ARG A O 1
ATOM 1592 N N . LEU A 1 211 ? -0.065 8.881 -2.016 1.00 83.81 211 LEU A N 1
ATOM 1593 C CA . LEU A 1 211 ? -0.192 8.776 -0.569 1.00 83.81 211 LEU A CA 1
ATOM 1594 C C . LEU A 1 211 ? -1.575 9.205 -0.065 1.00 83.81 211 LEU A C 1
ATOM 1596 O O . LEU A 1 211 ? -2.178 8.518 0.758 1.00 83.81 211 LEU A O 1
ATOM 1600 N N . SER A 1 212 ? -2.110 10.314 -0.586 1.00 85.88 212 SER A N 1
ATOM 1601 C CA . SER A 1 212 ? -3.465 10.758 -0.239 1.00 85.88 212 SER A CA 1
ATOM 1602 C C . SER A 1 212 ? -4.512 9.731 -0.682 1.00 85.88 212 SER A C 1
ATOM 1604 O O . SER A 1 212 ? -5.372 9.358 0.114 1.00 85.88 212 SER A O 1
ATOM 1606 N N . ARG A 1 213 ? -4.399 9.201 -1.911 1.00 85.50 213 ARG A N 1
ATOM 1607 C CA . ARG A 1 213 ? -5.290 8.145 -2.413 1.00 85.50 213 ARG A CA 1
ATOM 1608 C C . ARG A 1 213 ? -5.212 6.889 -1.549 1.00 85.50 213 ARG A C 1
ATOM 1610 O O . ARG A 1 213 ? -6.254 6.388 -1.151 1.00 85.50 213 ARG A O 1
ATOM 1617 N N . TYR A 1 214 ? -4.003 6.435 -1.215 1.00 86.25 214 TYR A N 1
ATOM 1618 C CA . TYR A 1 214 ? -3.773 5.278 -0.352 1.00 86.25 214 TYR A CA 1
ATOM 1619 C C . TYR A 1 214 ? -4.502 5.418 0.986 1.00 86.25 214 TYR A C 1
ATOM 1621 O O . TYR A 1 214 ? -5.300 4.554 1.333 1.00 86.25 214 TYR A O 1
ATOM 1629 N N . PHE A 1 215 ? -4.303 6.521 1.715 1.00 87.88 215 PHE A N 1
ATOM 1630 C CA . PHE A 1 215 ? -4.955 6.680 3.016 1.00 87.88 215 PHE A CA 1
ATOM 1631 C C . PHE A 1 215 ? -6.472 6.819 2.926 1.00 87.88 215 PHE A C 1
ATOM 1633 O O . PHE A 1 215 ? -7.170 6.308 3.798 1.00 87.88 215 PHE A O 1
ATOM 1640 N N . LEU A 1 216 ? -6.991 7.509 1.906 1.00 88.12 216 LEU A N 1
ATOM 1641 C CA . LEU A 1 216 ? -8.437 7.638 1.721 1.00 88.12 216 LEU A CA 1
ATOM 1642 C C . LEU A 1 216 ? -9.069 6.280 1.423 1.00 88.12 216 LEU A C 1
ATOM 1644 O O . LEU A 1 216 ? -10.089 5.936 2.018 1.00 88.12 216 LEU A O 1
ATOM 1648 N N . THR A 1 217 ? -8.433 5.501 0.550 1.00 89.81 217 THR A N 1
ATOM 1649 C CA . THR A 1 217 ? -8.837 4.128 0.263 1.00 89.81 217 THR A CA 1
ATOM 1650 C C . THR A 1 217 ? -8.774 3.265 1.521 1.00 89.81 217 THR A C 1
ATOM 1652 O O . THR A 1 217 ? -9.764 2.618 1.855 1.00 89.81 217 THR A O 1
ATOM 1655 N N . GLN A 1 218 ? -7.669 3.314 2.271 1.00 90.44 218 GLN A N 1
ATOM 1656 C CA . GLN A 1 218 ? -7.504 2.548 3.505 1.00 90.44 218 GLN A CA 1
ATOM 1657 C C . GLN A 1 218 ? -8.563 2.918 4.550 1.00 90.44 218 GLN A C 1
ATOM 1659 O O . GLN A 1 218 ? -9.150 2.036 5.169 1.00 90.44 218 GLN A O 1
ATOM 1664 N N . LEU A 1 219 ? -8.847 4.211 4.733 1.00 91.62 219 LEU A N 1
ATOM 1665 C CA . LEU A 1 219 ? -9.883 4.681 5.651 1.00 91.62 219 LEU A CA 1
ATOM 1666 C C . LEU A 1 219 ? -11.268 4.172 5.233 1.00 91.62 219 LEU A C 1
ATOM 1668 O O . LEU A 1 219 ? -12.036 3.723 6.085 1.00 91.62 219 LEU A O 1
ATOM 1672 N N . GLY A 1 220 ? -11.576 4.221 3.935 1.00 93.38 220 GLY A N 1
ATOM 1673 C CA . GLY A 1 220 ? -12.828 3.720 3.372 1.00 93.38 220 GLY A CA 1
ATOM 1674 C C . GLY A 1 220 ? -13.008 2.216 3.585 1.00 93.38 220 GLY A C 1
ATOM 1675 O O . GLY A 1 220 ? -14.031 1.799 4.124 1.00 93.38 220 GLY A O 1
ATOM 1676 N N . ILE A 1 221 ? -11.997 1.412 3.239 1.00 93.62 221 ILE A N 1
ATOM 1677 C CA . ILE A 1 221 ? -12.016 -0.050 3.414 1.00 93.62 221 ILE A CA 1
ATOM 1678 C C . ILE A 1 221 ? -12.098 -0.416 4.900 1.00 93.62 221 ILE A C 1
ATOM 1680 O O . ILE A 1 221 ? -12.931 -1.236 5.285 1.00 93.62 221 ILE A O 1
ATOM 1684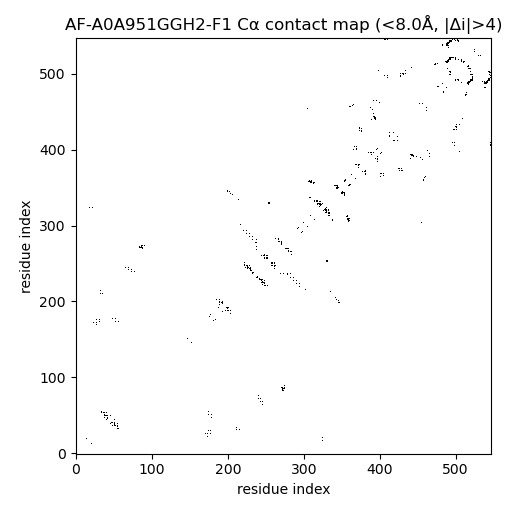 N N . ASN A 1 222 ? -11.299 0.225 5.759 1.00 95.12 222 ASN A N 1
ATOM 1685 C CA . ASN A 1 222 ? -11.306 -0.046 7.198 1.00 95.12 222 ASN A CA 1
ATOM 1686 C C . ASN A 1 222 ? -12.652 0.299 7.840 1.00 95.12 222 ASN A C 1
ATOM 1688 O O . ASN A 1 222 ? -13.139 -0.441 8.693 1.00 95.12 222 ASN A O 1
ATOM 1692 N N . THR A 1 223 ? -13.272 1.398 7.409 1.00 96.12 223 THR A N 1
ATOM 1693 C CA . THR A 1 223 ? -14.594 1.804 7.895 1.00 96.12 223 THR A CA 1
ATOM 1694 C C . THR A 1 223 ? -15.670 0.843 7.395 1.00 96.12 223 THR A C 1
ATOM 1696 O O . THR A 1 223 ? -16.518 0.427 8.179 1.00 96.12 223 THR A O 1
ATOM 1699 N N . ALA A 1 224 ? -15.620 0.422 6.127 1.00 96.69 224 ALA A N 1
ATOM 1700 C CA . ALA A 1 224 ? -16.536 -0.583 5.589 1.00 96.69 224 ALA A CA 1
ATOM 1701 C C . ALA A 1 224 ? -16.429 -1.914 6.352 1.00 96.69 224 ALA A C 1
ATOM 1703 O O . ALA A 1 224 ? -17.450 -2.483 6.736 1.00 96.69 224 ALA A O 1
ATOM 1704 N N . PHE A 1 225 ? -15.205 -2.368 6.642 1.00 96.94 225 PHE A N 1
ATOM 1705 C CA . PHE A 1 225 ? -14.956 -3.540 7.483 1.00 96.94 225 PHE A CA 1
ATOM 1706 C C . PHE A 1 225 ? -15.582 -3.373 8.871 1.00 96.94 225 PHE A C 1
ATOM 1708 O O . PHE A 1 225 ? -16.329 -4.240 9.316 1.00 96.94 225 PHE A O 1
ATOM 1715 N N . GLY A 1 226 ? -15.329 -2.245 9.540 1.00 97.38 226 GLY A N 1
ATOM 1716 C CA . GLY A 1 226 ? -15.880 -1.973 10.865 1.00 97.38 226 GLY A CA 1
ATOM 1717 C C . GLY A 1 226 ? -17.406 -1.909 10.894 1.00 97.38 226 GLY A C 1
ATOM 1718 O O . GLY A 1 226 ? -18.017 -2.430 11.825 1.00 97.38 226 GLY A O 1
ATOM 1719 N N . VAL A 1 227 ? -18.032 -1.334 9.864 1.00 97.75 227 VAL A N 1
ATOM 1720 C CA . VAL A 1 227 ? -19.494 -1.318 9.706 1.00 97.75 227 VAL A CA 1
ATOM 1721 C C . VAL A 1 227 ? -20.030 -2.736 9.523 1.00 97.75 227 VAL A C 1
ATOM 1723 O O . VAL A 1 227 ? -20.938 -3.126 10.249 1.00 97.75 227 VAL A O 1
ATOM 1726 N N . ILE A 1 228 ? -19.449 -3.535 8.622 1.00 97.88 228 ILE A N 1
ATOM 1727 C CA . ILE A 1 228 ? -19.884 -4.921 8.381 1.00 97.88 228 ILE A CA 1
ATOM 1728 C C . ILE A 1 228 ? -19.738 -5.770 9.643 1.00 97.88 228 ILE A C 1
ATOM 1730 O O . ILE A 1 228 ? -20.670 -6.480 10.013 1.00 97.88 228 ILE A O 1
ATOM 1734 N N . VAL A 1 229 ? -18.604 -5.662 10.337 1.00 97.56 229 VAL A N 1
ATOM 1735 C CA . VAL A 1 229 ? -18.367 -6.363 11.603 1.00 97.56 229 VAL A CA 1
ATOM 1736 C C . VAL A 1 229 ? -19.353 -5.900 12.671 1.00 97.56 229 VAL A C 1
ATOM 1738 O O . VAL A 1 229 ? -20.001 -6.734 13.292 1.00 97.56 229 VAL A O 1
ATOM 1741 N N . GLY A 1 230 ? -19.525 -4.592 12.868 1.00 97.50 230 GLY A N 1
ATOM 1742 C CA . GLY A 1 230 ? -20.460 -4.060 13.859 1.00 97.50 230 GLY A CA 1
ATOM 1743 C C . GLY A 1 230 ? -21.898 -4.511 13.594 1.00 97.50 230 GLY A C 1
ATOM 1744 O O . GLY A 1 230 ? -22.574 -5.005 14.493 1.00 97.50 230 GLY A O 1
ATOM 1745 N N . THR A 1 231 ? -22.357 -4.424 12.346 1.00 98.06 231 THR A N 1
ATOM 1746 C CA . THR A 1 231 ? -23.684 -4.901 11.942 1.00 98.06 231 THR A CA 1
ATOM 1747 C C . THR A 1 231 ? -23.817 -6.419 12.087 1.00 98.06 231 THR A C 1
ATOM 1749 O O . THR A 1 231 ? -24.830 -6.897 12.594 1.00 98.06 231 THR A O 1
ATOM 1752 N N . GLY A 1 232 ? -22.798 -7.192 11.709 1.00 9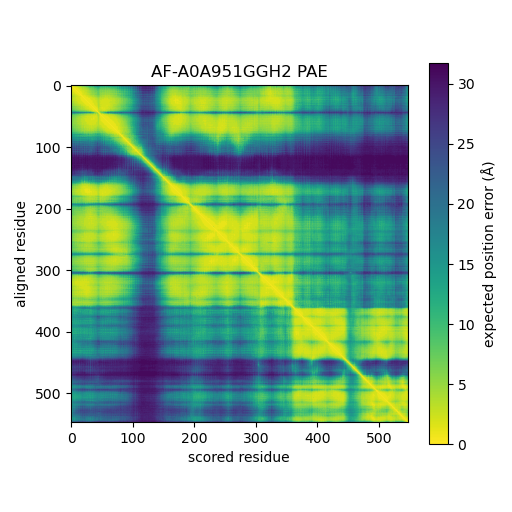7.56 232 GLY A N 1
ATOM 1753 C CA . GLY A 1 232 ? -22.798 -8.647 11.861 1.00 97.56 232 GLY A CA 1
ATOM 1754 C C . GLY A 1 232 ? -22.866 -9.080 13.326 1.00 97.56 232 GLY A C 1
ATOM 1755 O O . GLY A 1 232 ? -23.694 -9.914 13.683 1.00 97.56 232 GLY A O 1
ATOM 1756 N N . LEU A 1 233 ? -22.062 -8.467 14.197 1.00 97.19 233 LEU A N 1
ATOM 1757 C CA . LEU A 1 233 ? -22.069 -8.732 15.639 1.00 97.19 233 LEU A CA 1
ATOM 1758 C C . LEU A 1 233 ? -23.405 -8.362 16.286 1.00 97.19 233 LEU A C 1
ATOM 1760 O O . LEU A 1 233 ? -23.871 -9.086 17.165 1.00 97.19 233 LEU A O 1
ATOM 1764 N N . TYR A 1 234 ? -24.039 -7.281 15.821 1.00 96.94 234 TYR A N 1
ATOM 1765 C CA . TYR A 1 234 ? -25.381 -6.901 16.255 1.00 96.94 234 TYR A CA 1
ATOM 1766 C C . TYR A 1 234 ? -26.406 -8.002 15.950 1.00 96.94 234 TYR A C 1
ATOM 1768 O O . TYR A 1 234 ? -27.167 -8.379 16.837 1.00 96.94 234 TYR A O 1
ATOM 1776 N N . PHE A 1 235 ? -26.387 -8.574 14.740 1.00 97.19 235 PHE A N 1
ATOM 1777 C CA . PHE A 1 235 ? -27.294 -9.670 14.373 1.00 97.19 235 PHE A CA 1
ATOM 1778 C C . PHE A 1 235 ? -26.971 -10.999 15.065 1.00 97.19 235 PHE A C 1
ATOM 1780 O O . PHE A 1 235 ? -27.881 -11.778 15.334 1.00 97.19 235 PHE A O 1
ATOM 1787 N N . ILE A 1 236 ? -25.699 -11.260 15.375 1.00 95.25 236 ILE A N 1
ATOM 1788 C CA . ILE A 1 236 ? -25.278 -12.448 16.137 1.00 95.25 236 ILE A CA 1
ATOM 1789 C C . ILE A 1 236 ? -25.664 -12.323 17.623 1.00 95.25 236 ILE A C 1
ATOM 1791 O O . ILE A 1 236 ? -25.825 -13.335 18.301 1.00 95.25 236 ILE A O 1
ATOM 1795 N N . GLY A 1 237 ? -25.836 -11.097 18.130 1.00 92.88 237 GLY A N 1
ATOM 1796 C CA . GLY A 1 237 ? -26.173 -10.825 19.529 1.00 92.88 237 GLY A CA 1
ATOM 1797 C C . GLY A 1 237 ? -24.955 -10.660 20.445 1.00 92.88 237 GLY A C 1
ATOM 1798 O O . GLY A 1 237 ? -25.077 -10.802 21.660 1.00 92.88 237 GLY A O 1
ATOM 1799 N N . VAL A 1 238 ? -23.775 -10.363 19.889 1.00 93.69 238 VAL A N 1
ATOM 1800 C CA . VAL A 1 238 ? -22.575 -10.056 20.686 1.00 93.69 238 VAL A CA 1
ATOM 1801 C C . VAL A 1 238 ? -22.737 -8.672 21.336 1.00 93.69 238 VAL A C 1
ATOM 1803 O O . VAL A 1 238 ? -23.082 -7.716 20.635 1.00 93.69 238 VAL A O 1
ATOM 1806 N N . PRO A 1 239 ? -22.457 -8.512 22.645 1.00 92.19 239 PRO A N 1
ATOM 1807 C CA . PRO A 1 239 ? -22.551 -7.217 23.311 1.00 92.19 239 PRO A CA 1
ATOM 1808 C C . PRO A 1 239 ? -21.572 -6.188 22.744 1.00 92.19 239 PRO A C 1
ATOM 1810 O O . PRO A 1 239 ? -20.457 -6.520 22.335 1.00 92.19 239 PRO A O 1
ATOM 1813 N N . ASN A 1 240 ? -21.964 -4.915 22.814 1.00 94.19 240 ASN A N 1
ATOM 1814 C CA . ASN A 1 240 ? -21.160 -3.774 22.369 1.00 94.19 240 ASN A CA 1
ATOM 1815 C C . ASN A 1 240 ? -20.716 -3.870 20.887 1.00 94.19 240 ASN A C 1
ATOM 1817 O O . ASN A 1 240 ? -19.542 -3.661 20.578 1.00 94.19 240 ASN A O 1
ATOM 1821 N N . PRO A 1 241 ? -21.616 -4.162 19.926 1.00 95.88 241 PRO A N 1
ATOM 1822 C CA . PRO A 1 241 ? -21.228 -4.362 18.525 1.00 95.88 241 PRO A CA 1
ATOM 1823 C C . PRO A 1 241 ? -20.571 -3.119 17.907 1.00 95.88 241 PRO A C 1
ATOM 1825 O O . PRO A 1 241 ? -19.636 -3.231 17.114 1.00 95.88 241 PRO A O 1
ATOM 1828 N N . VAL A 1 242 ? -21.012 -1.923 18.314 1.00 96.38 242 VAL A N 1
ATOM 1829 C CA . VAL A 1 242 ? -20.442 -0.651 17.847 1.00 96.38 242 VAL A CA 1
ATOM 1830 C C . VAL A 1 242 ? -18.994 -0.490 18.321 1.00 96.38 242 VAL A C 1
ATOM 1832 O O . VAL A 1 242 ? -18.148 -0.066 17.536 1.00 96.38 242 VAL A O 1
ATOM 1835 N N . LEU A 1 243 ? -18.679 -0.880 19.565 1.00 95.75 243 LEU A N 1
ATOM 1836 C CA . LEU A 1 243 ? -17.307 -0.878 20.087 1.00 95.75 243 LEU A CA 1
ATOM 1837 C C . LEU A 1 243 ? -16.388 -1.711 19.198 1.00 95.75 243 LEU A C 1
ATOM 1839 O O . LEU A 1 243 ? -15.344 -1.226 18.768 1.00 95.75 243 LEU A O 1
ATOM 1843 N N . TRP A 1 244 ? -16.795 -2.940 18.890 1.00 95.88 244 TRP A N 1
ATOM 1844 C CA . TRP A 1 244 ? -15.989 -3.864 18.097 1.00 95.88 244 TRP A CA 1
ATOM 1845 C C . TRP A 1 244 ? -15.862 -3.441 16.634 1.00 95.88 244 TRP A C 1
ATOM 1847 O O . TRP A 1 244 ? -14.783 -3.578 16.063 1.00 95.88 244 TRP A O 1
ATOM 1857 N N . GLY A 1 245 ? -16.906 -2.851 16.044 1.00 97.06 245 GLY A N 1
ATOM 1858 C CA . GLY A 1 245 ? -16.828 -2.254 14.708 1.00 97.06 245 GLY A CA 1
ATOM 1859 C C . GLY A 1 245 ? -15.863 -1.062 14.643 1.00 97.06 245 GLY A C 1
ATOM 1860 O O . GLY A 1 245 ? -15.033 -0.971 13.733 1.00 97.06 245 GLY A O 1
ATOM 1861 N N . MET A 1 246 ? -15.899 -0.168 15.639 1.00 96.75 246 MET A N 1
ATOM 1862 C CA . MET A 1 246 ? -14.966 0.965 15.719 1.00 96.75 246 MET A CA 1
ATOM 1863 C C . MET A 1 246 ? -13.533 0.504 15.995 1.00 96.75 246 MET A C 1
ATOM 1865 O O . MET A 1 246 ? -12.608 0.971 15.334 1.00 96.75 246 MET A O 1
ATOM 1869 N N . LEU A 1 247 ? -13.334 -0.444 16.917 1.00 95.88 247 LEU A N 1
ATOM 1870 C CA . LEU A 1 247 ? -12.021 -1.046 17.156 1.00 95.88 247 LEU A CA 1
ATOM 1871 C C . LEU A 1 247 ? -11.508 -1.767 15.910 1.00 95.88 247 LEU A C 1
ATOM 1873 O O . LEU A 1 247 ? -10.336 -1.622 15.591 1.00 95.88 247 LEU A O 1
ATOM 1877 N N . GLY A 1 248 ? -12.366 -2.460 15.159 1.00 95.81 248 GLY A N 1
ATOM 1878 C CA . GLY A 1 248 ? -12.013 -3.042 13.864 1.00 95.81 248 GLY A CA 1
ATOM 1879 C C . GLY A 1 248 ? -11.556 -1.988 12.856 1.00 95.81 248 GLY A C 1
ATOM 1880 O O . GLY A 1 248 ? -10.519 -2.163 12.224 1.00 95.81 248 GLY A O 1
ATOM 1881 N N . THR A 1 249 ? -12.264 -0.858 12.771 1.00 96.44 249 THR A N 1
ATOM 1882 C CA . THR A 1 249 ? -11.877 0.276 11.909 1.00 96.44 249 THR A CA 1
ATOM 1883 C C . THR A 1 249 ? -10.496 0.827 12.279 1.00 96.44 249 THR A C 1
ATOM 1885 O O . THR A 1 249 ? -9.670 1.077 11.402 1.00 96.44 249 THR A O 1
ATOM 1888 N N . LEU A 1 250 ? -10.228 1.009 13.576 1.00 94.88 250 LEU A N 1
ATOM 1889 C CA . LEU A 1 250 ? -8.975 1.586 14.069 1.00 94.88 250 LEU A CA 1
ATOM 1890 C C . LEU A 1 250 ? -7.803 0.601 13.990 1.00 94.88 250 LEU A C 1
ATOM 1892 O O . LEU A 1 250 ? -6.730 0.948 13.503 1.00 94.88 250 LEU A O 1
ATOM 1896 N N . LEU A 1 251 ? -7.993 -0.634 14.454 1.00 94.81 251 LEU A N 1
ATOM 1897 C CA . LEU A 1 251 ? -6.931 -1.635 14.528 1.00 94.81 251 LEU A CA 1
ATOM 1898 C C . LEU A 1 251 ? -6.491 -2.105 13.145 1.00 94.81 251 LEU A C 1
ATOM 1900 O O . LEU A 1 251 ? -5.316 -2.406 12.975 1.00 94.81 251 LEU A O 1
ATOM 1904 N N . ARG A 1 252 ? -7.374 -2.099 12.138 1.00 93.88 252 ARG A N 1
ATOM 1905 C CA . ARG A 1 252 ? -7.029 -2.472 10.755 1.00 93.88 252 ARG A CA 1
ATOM 1906 C C . ARG A 1 252 ? -6.079 -1.475 10.067 1.00 93.88 252 ARG A C 1
ATOM 1908 O O . ARG A 1 252 ? -5.601 -1.741 8.973 1.00 93.88 252 ARG A O 1
ATOM 1915 N N . PHE A 1 253 ? -5.739 -0.344 10.694 1.00 90.69 253 PHE A N 1
ATOM 1916 C CA . PHE A 1 253 ? -4.587 0.459 10.255 1.00 90.69 253 PHE A CA 1
ATOM 1917 C C . PHE A 1 253 ? -3.239 -0.222 10.534 1.00 90.69 253 PHE A C 1
ATOM 1919 O O . PHE A 1 253 ? -2.241 0.165 9.936 1.00 90.69 253 PHE A O 1
ATOM 1926 N N . ILE A 1 254 ? -3.199 -1.222 11.422 1.00 91.19 254 ILE A N 1
ATOM 1927 C CA . ILE A 1 254 ? -2.018 -2.044 11.693 1.00 91.19 254 ILE A CA 1
ATOM 1928 C C . ILE A 1 254 ? -1.987 -3.191 10.666 1.00 91.19 254 ILE A C 1
ATOM 1930 O O . ILE A 1 254 ? -2.842 -4.083 10.740 1.00 91.19 254 ILE A O 1
ATOM 1934 N N . PRO A 1 255 ? -1.015 -3.217 9.735 1.00 84.62 255 PRO A N 1
ATOM 1935 C CA . PRO A 1 255 ? -0.931 -4.254 8.709 1.00 84.62 255 PRO A CA 1
ATOM 1936 C C . PRO A 1 255 ? -0.815 -5.661 9.307 1.00 84.62 255 PRO A C 1
ATOM 1938 O O . PRO A 1 255 ? -0.134 -5.849 10.317 1.00 84.62 255 PRO A O 1
ATOM 1941 N N . TYR A 1 256 ? -1.452 -6.644 8.661 1.00 82.00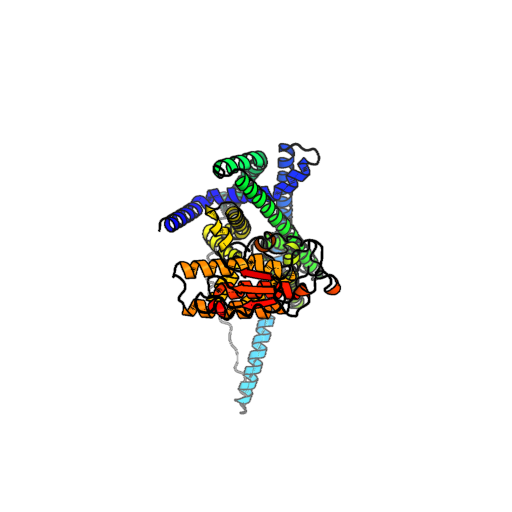 256 TYR A N 1
ATOM 1942 C CA . TYR A 1 256 ? -1.434 -8.092 8.959 1.00 82.00 256 TYR A CA 1
ATOM 1943 C C . TYR A 1 256 ? -1.993 -8.543 10.313 1.00 82.00 256 TYR A C 1
ATOM 1945 O O . TYR A 1 256 ? -2.501 -9.653 10.417 1.00 82.00 256 TYR A O 1
ATOM 1953 N N . ILE A 1 257 ? -1.884 -7.723 11.353 1.00 87.25 257 ILE A N 1
ATOM 1954 C CA . ILE A 1 257 ? -2.172 -8.098 12.741 1.00 87.25 257 ILE A CA 1
ATOM 1955 C C . ILE A 1 257 ? -3.480 -7.450 13.219 1.00 87.25 257 ILE A C 1
ATOM 1957 O O . ILE A 1 257 ? -4.182 -8.005 14.066 1.00 87.25 257 ILE A O 1
ATOM 1961 N N . GLY A 1 258 ? -3.836 -6.290 12.659 1.00 90.69 258 GLY A N 1
ATOM 1962 C CA . GLY A 1 258 ? -4.966 -5.477 13.097 1.00 90.69 258 GLY A CA 1
ATOM 1963 C C . GLY A 1 258 ? -6.308 -6.206 13.128 1.00 90.69 258 GLY A C 1
ATOM 1964 O O . GLY A 1 258 ? -7.019 -6.139 14.131 1.00 90.69 258 GLY A O 1
ATOM 1965 N N . SER A 1 259 ? -6.638 -6.940 12.062 1.00 91.38 259 SER A N 1
ATOM 1966 C CA . SER A 1 259 ? -7.887 -7.705 11.948 1.00 91.38 259 SER A CA 1
ATOM 1967 C C . SER A 1 259 ? -7.967 -8.840 12.972 1.00 91.38 259 SER A C 1
ATOM 1969 O O . SER A 1 259 ? -9.004 -9.015 13.610 1.00 91.38 259 SER A O 1
ATOM 1971 N N . TRP A 1 260 ? -6.863 -9.551 13.214 1.00 92.25 260 TRP A N 1
ATOM 1972 C CA . TRP A 1 260 ? -6.805 -10.631 14.203 1.00 92.25 260 TRP A CA 1
ATOM 1973 C C . TRP A 1 260 ? -6.938 -10.131 15.638 1.00 92.25 260 TRP A C 1
ATOM 1975 O O . TRP A 1 260 ? -7.679 -10.726 16.419 1.00 92.25 260 TRP A O 1
ATOM 1985 N N . ILE A 1 261 ? -6.283 -9.018 15.990 1.00 92.75 261 ILE A N 1
ATOM 1986 C CA . ILE A 1 261 ? -6.467 -8.394 17.310 1.00 92.75 261 ILE A CA 1
ATOM 1987 C C . ILE A 1 261 ? -7.919 -7.927 17.466 1.00 92.75 261 ILE A C 1
ATOM 1989 O O . ILE A 1 261 ? -8.534 -8.165 18.507 1.00 92.75 261 ILE A O 1
ATOM 1993 N N . ALA A 1 262 ? -8.482 -7.309 16.423 1.00 94.00 262 ALA A N 1
ATOM 1994 C CA . ALA A 1 262 ? -9.869 -6.860 16.426 1.00 94.00 262 ALA A CA 1
ATOM 1995 C C . ALA A 1 262 ? -10.875 -8.015 16.542 1.00 94.00 262 ALA A C 1
ATOM 1997 O O . ALA A 1 262 ? -11.948 -7.803 17.096 1.00 94.00 262 ALA A O 1
ATOM 1998 N N . ALA A 1 263 ? -10.543 -9.210 16.045 1.00 95.31 263 ALA A N 1
ATOM 1999 C CA . ALA A 1 263 ? -11.368 -10.411 16.152 1.00 95.31 263 ALA A CA 1
ATOM 2000 C C . ALA A 1 263 ? -11.236 -11.103 17.516 1.00 95.31 263 ALA A C 1
ATOM 2002 O O . ALA A 1 263 ? -12.224 -11.587 18.068 1.00 95.31 263 ALA A O 1
ATOM 2003 N N . ALA A 1 264 ? -10.024 -11.146 18.077 1.00 95.00 264 ALA A N 1
ATOM 2004 C CA . ALA A 1 264 ? -9.721 -11.914 19.280 1.00 95.00 264 ALA A CA 1
ATOM 2005 C C . ALA A 1 264 ? -10.593 -11.505 20.474 1.00 95.00 264 ALA A C 1
ATOM 2007 O O . ALA A 1 264 ? -11.194 -12.358 21.124 1.00 95.00 264 ALA A O 1
ATOM 2008 N N . LEU A 1 265 ? -10.698 -10.202 20.746 1.00 92.12 265 LEU A N 1
ATOM 2009 C CA . LEU A 1 265 ? -11.457 -9.691 21.888 1.00 92.12 265 LEU A CA 1
ATOM 2010 C C . LEU A 1 265 ? -12.968 -10.003 21.812 1.00 92.12 265 LEU A C 1
ATOM 2012 O O . LEU A 1 265 ? -13.487 -10.566 22.776 1.00 92.12 265 LEU A O 1
ATOM 2016 N N . PRO A 1 266 ? -13.688 -9.726 20.708 1.00 93.75 266 PRO A N 1
ATOM 2017 C CA . PRO A 1 266 ? -15.097 -10.093 20.596 1.00 93.75 266 PRO A CA 1
ATOM 2018 C C . PRO A 1 266 ? -15.333 -11.605 20.562 1.00 93.75 266 PRO A C 1
ATOM 2020 O O . PRO A 1 266 ? -16.337 -12.050 21.108 1.00 93.75 266 PRO A O 1
ATOM 2023 N N . ILE A 1 267 ? -14.425 -12.418 20.006 1.00 94.38 267 ILE A N 1
ATOM 2024 C CA . ILE A 1 267 ? -14.528 -13.890 20.077 1.00 94.38 267 ILE A CA 1
ATOM 2025 C C . ILE A 1 267 ? -14.391 -14.377 21.530 1.00 94.38 267 ILE A C 1
ATOM 2027 O O . ILE A 1 267 ? -15.143 -15.249 21.972 1.00 94.38 267 ILE A O 1
ATOM 2031 N N . LEU A 1 268 ? -13.457 -13.805 22.296 1.00 91.62 268 LEU A N 1
ATOM 2032 C CA . LEU A 1 268 ? -13.303 -14.106 23.721 1.00 91.62 268 LEU A CA 1
ATOM 2033 C C . LEU A 1 268 ? -14.529 -13.663 24.523 1.00 91.62 268 LEU A C 1
ATOM 2035 O O . LEU A 1 268 ? -15.025 -14.425 25.353 1.00 91.62 268 LEU A O 1
ATOM 2039 N N . LEU A 1 269 ? -15.059 -12.469 24.244 1.00 90.94 269 LEU A N 1
ATOM 2040 C CA . LEU A 1 269 ? -16.288 -11.989 24.871 1.00 90.94 269 LEU A CA 1
ATOM 2041 C C . LEU A 1 269 ? -17.469 -12.904 24.532 1.00 90.94 269 LEU A C 1
ATOM 2043 O O . LEU A 1 269 ? -18.201 -13.315 25.425 1.00 90.94 269 LEU A O 1
ATOM 2047 N N . ALA A 1 270 ? -17.615 -13.296 23.267 1.00 91.56 270 ALA A N 1
ATOM 2048 C CA . ALA A 1 270 ? -18.630 -14.240 22.820 1.00 91.56 270 ALA A CA 1
ATOM 2049 C C . ALA A 1 270 ? -18.576 -15.563 23.598 1.00 91.56 270 ALA A C 1
ATOM 2051 O O . ALA A 1 270 ? -19.609 -16.146 23.931 1.00 91.56 270 ALA A O 1
ATOM 2052 N N . ALA A 1 271 ? -17.369 -16.025 23.937 1.00 89.12 271 ALA A N 1
ATOM 2053 C CA . ALA A 1 271 ? -17.185 -17.233 24.728 1.00 89.12 271 ALA A CA 1
ATOM 2054 C C . ALA A 1 271 ? -17.618 -17.065 26.190 1.00 89.12 271 ALA A C 1
ATOM 2056 O O . ALA A 1 271 ? -17.982 -18.065 26.811 1.00 89.12 271 ALA A O 1
ATOM 2057 N N . ALA A 1 272 ? -17.581 -15.837 26.704 1.00 87.44 272 ALA A N 1
ATOM 2058 C CA . ALA A 1 272 ? -17.916 -15.480 28.074 1.00 87.44 272 ALA A CA 1
ATOM 2059 C C . ALA A 1 272 ? -19.399 -15.120 28.276 1.00 87.44 272 ALA A C 1
ATOM 2061 O O . ALA A 1 272 ? -19.912 -15.254 29.383 1.00 87.44 272 ALA A O 1
ATOM 2062 N N . VAL A 1 273 ? -20.096 -14.682 27.226 1.00 86.62 273 VAL A N 1
ATOM 2063 C CA . VAL A 1 273 ? -21.509 -14.272 27.296 1.00 86.62 273 VAL A CA 1
ATOM 2064 C C . VAL A 1 273 ? -22.435 -15.479 27.424 1.00 86.62 273 VAL A C 1
ATOM 2066 O O . VAL A 1 273 ? -23.282 -15.513 28.314 1.00 86.62 273 VAL A O 1
ATOM 2069 N N . GLU A 1 274 ? -22.262 -16.490 26.568 1.00 81.50 274 GLU A N 1
ATOM 2070 C CA . GLU A 1 274 ? -23.144 -17.658 26.523 1.00 81.50 274 GLU A CA 1
ATOM 2071 C C . GLU A 1 274 ? -22.382 -18.968 26.819 1.00 81.50 274 GLU A C 1
ATOM 2073 O O . GLU A 1 274 ? -21.267 -19.179 26.317 1.00 81.50 274 GLU A O 1
ATOM 2078 N N . PRO A 1 275 ? -22.979 -19.910 27.582 1.00 75.62 275 PRO A N 1
ATOM 2079 C CA . PRO A 1 275 ? -22.407 -21.244 27.774 1.00 75.62 275 PRO A CA 1
ATOM 2080 C C . PRO A 1 275 ? -22.180 -22.006 26.456 1.00 75.62 275 PRO A C 1
ATOM 2082 O O . PRO A 1 275 ? -21.233 -22.787 26.351 1.00 75.62 275 PRO A O 1
ATOM 2085 N N . GLY A 1 276 ? -23.026 -21.774 25.446 1.00 82.88 276 GLY A N 1
ATOM 2086 C CA . GLY A 1 276 ? -22.945 -22.404 24.129 1.00 82.88 276 GLY A CA 1
ATOM 2087 C C . GLY A 1 276 ? -21.717 -21.995 23.303 1.00 82.88 276 GLY A C 1
ATOM 2088 O O . GLY A 1 276 ? -21.041 -21.000 23.565 1.00 82.88 276 GLY A O 1
ATOM 2089 N N . TRP A 1 277 ? -21.419 -22.779 22.263 1.00 86.50 277 TRP A N 1
ATOM 2090 C CA . TRP A 1 277 ? -20.354 -22.473 21.292 1.00 86.50 277 TRP A CA 1
ATOM 2091 C C . TRP A 1 277 ? -20.861 -21.733 20.053 1.00 86.50 277 TRP A C 1
ATOM 2093 O O . TRP A 1 277 ? -20.053 -21.202 19.300 1.00 86.50 277 TRP A O 1
ATOM 2103 N N . SER A 1 278 ? -22.181 -21.673 19.854 1.00 91.56 278 SER A N 1
ATOM 2104 C CA . SER A 1 278 ? -22.805 -21.068 18.671 1.00 91.56 278 SER A CA 1
ATOM 2105 C C . SER A 1 278 ? -22.349 -19.623 18.466 1.00 91.56 278 SER A C 1
ATOM 2107 O O . SER A 1 278 ? -21.827 -19.286 17.407 1.00 91.56 278 SER A O 1
ATOM 2109 N N . LEU A 1 279 ? -22.446 -18.798 19.511 1.00 92.25 279 LEU A N 1
ATOM 2110 C CA . LEU A 1 279 ? -22.099 -17.379 19.464 1.00 92.25 279 LEU A CA 1
ATOM 2111 C C . LEU A 1 279 ? -20.605 -17.167 19.139 1.00 92.25 279 LEU A C 1
ATOM 2113 O O . LEU A 1 279 ? -20.263 -16.319 18.318 1.00 92.25 279 LEU A O 1
ATOM 2117 N N . VAL A 1 280 ? -19.719 -18.010 19.684 1.00 94.12 280 VAL A N 1
ATOM 2118 C CA . VAL A 1 280 ? -18.274 -18.016 19.374 1.00 94.12 280 VAL A CA 1
ATOM 2119 C C . VAL A 1 280 ? -18.019 -18.378 17.914 1.00 94.12 280 VAL A C 1
ATOM 2121 O O . VAL A 1 280 ? -17.266 -17.686 17.234 1.00 94.12 280 VAL A O 1
ATOM 2124 N N . ILE A 1 281 ? -18.648 -19.453 17.430 1.00 95.62 281 ILE A N 1
ATOM 2125 C CA . ILE A 1 281 ? -18.461 -19.959 16.067 1.00 95.62 281 ILE A CA 1
ATOM 2126 C C . ILE A 1 281 ? -18.961 -18.932 15.054 1.00 95.62 281 ILE A C 1
ATOM 2128 O O . ILE A 1 281 ? -18.220 -18.591 14.140 1.00 95.62 281 ILE A O 1
ATOM 2132 N N . TRP A 1 282 ? -20.167 -18.388 15.228 1.00 96.75 282 TRP A N 1
ATOM 2133 C CA . TRP A 1 282 ? -20.704 -17.370 14.324 1.00 96.75 282 TRP A CA 1
ATOM 2134 C C . TRP A 1 282 ? -19.886 -16.082 14.340 1.00 96.75 282 TRP A C 1
ATOM 2136 O O . TRP A 1 282 ? -19.651 -15.507 13.280 1.00 96.75 282 TRP A O 1
ATOM 2146 N N . THR A 1 283 ? -19.388 -15.664 15.506 1.00 96.50 283 THR A N 1
ATOM 2147 C CA . THR A 1 283 ? -18.472 -14.519 15.606 1.00 96.50 283 THR A CA 1
ATOM 2148 C C . THR A 1 283 ? -17.173 -14.790 14.847 1.00 96.50 283 THR A C 1
ATOM 2150 O O . THR A 1 283 ? -16.742 -13.961 14.049 1.00 96.50 283 THR A O 1
ATOM 2153 N N . ALA A 1 284 ? -16.565 -15.965 15.028 1.00 96.38 284 ALA A N 1
ATOM 2154 C CA . ALA A 1 284 ? -15.356 -16.345 14.302 1.00 96.38 284 ALA A CA 1
ATOM 2155 C C . ALA A 1 284 ? -15.597 -16.425 12.785 1.00 96.38 284 ALA A C 1
ATOM 2157 O O . ALA A 1 284 ? -14.806 -15.888 12.013 1.00 96.38 284 ALA A O 1
ATOM 2158 N N . VAL A 1 285 ? -16.710 -17.030 12.356 1.00 97.50 285 VAL A N 1
ATOM 2159 C CA . VAL A 1 285 ? -17.114 -17.108 10.945 1.00 97.50 285 VAL A CA 1
ATOM 2160 C C . VAL A 1 285 ? -17.314 -15.713 10.361 1.00 97.50 285 VAL A C 1
ATOM 2162 O O . VAL A 1 285 ? -16.807 -15.455 9.275 1.00 97.50 285 VAL A O 1
ATOM 2165 N N . LEU A 1 286 ? -17.975 -14.795 11.075 1.00 97.50 286 LEU A N 1
ATOM 2166 C CA . LEU A 1 286 ? -18.138 -13.409 10.633 1.00 97.50 286 LEU A CA 1
ATOM 2167 C C . LEU A 1 286 ? -16.782 -12.758 10.350 1.00 97.50 286 LEU A C 1
ATOM 2169 O O . LEU A 1 286 ? -16.594 -12.216 9.263 1.00 97.50 286 LEU A O 1
ATOM 2173 N N . TYR A 1 287 ? -15.836 -12.829 11.290 1.00 96.50 287 TYR A N 1
ATOM 2174 C CA . TYR A 1 287 ? -14.512 -12.233 11.101 1.00 96.50 287 TYR A CA 1
ATOM 2175 C C . TYR A 1 287 ? -13.730 -12.903 9.972 1.00 96.50 287 TYR A C 1
ATOM 2177 O O . TYR A 1 287 ? -13.179 -12.197 9.138 1.00 96.50 287 TYR A O 1
ATOM 2185 N N . VAL A 1 288 ? -13.720 -14.237 9.894 1.00 96.12 288 VAL A N 1
ATOM 2186 C CA . VAL A 1 288 ? -13.004 -14.972 8.838 1.00 96.12 288 VAL A CA 1
ATOM 2187 C C . VAL A 1 288 ? -13.587 -14.673 7.458 1.00 96.12 288 VAL A C 1
ATOM 2189 O O . VAL A 1 288 ? -12.837 -14.369 6.537 1.00 96.12 288 VAL A O 1
ATOM 2192 N N . VAL A 1 289 ? -14.912 -14.718 7.301 1.00 96.62 289 VAL A N 1
ATOM 2193 C CA . VAL A 1 289 ? -15.577 -14.434 6.019 1.00 96.62 289 VAL A CA 1
ATOM 2194 C C . VAL A 1 289 ? -15.390 -12.973 5.629 1.00 96.62 289 VAL A C 1
ATOM 2196 O O . VAL A 1 289 ? -15.084 -12.688 4.471 1.00 96.62 289 VAL A O 1
ATOM 2199 N N . THR A 1 290 ? -15.531 -12.045 6.579 1.00 95.81 290 THR A N 1
ATOM 2200 C CA . THR A 1 290 ? -15.326 -10.616 6.310 1.00 95.81 290 THR A CA 1
ATOM 2201 C C . THR A 1 290 ? -13.873 -10.339 5.942 1.00 95.81 290 THR A C 1
ATOM 2203 O O . THR A 1 290 ? -13.635 -9.608 4.988 1.00 95.81 290 THR A O 1
ATOM 2206 N N . GLU A 1 291 ? -12.905 -10.949 6.632 1.00 94.75 291 GLU A N 1
ATOM 2207 C CA . GLU A 1 291 ? -11.478 -10.805 6.329 1.00 94.75 291 GLU A CA 1
ATOM 2208 C C . GLU A 1 291 ? -11.124 -11.390 4.966 1.00 94.75 291 GLU A C 1
ATOM 2210 O O . GLU A 1 291 ? -10.442 -10.736 4.183 1.00 94.75 291 GLU A O 1
ATOM 2215 N N . LEU A 1 292 ? -11.624 -12.586 4.648 1.00 94.31 292 LEU A N 1
ATOM 2216 C CA . LEU A 1 292 ? -11.393 -13.223 3.357 1.00 94.31 292 LEU A CA 1
ATOM 2217 C C . LEU A 1 292 ? -12.000 -12.390 2.223 1.00 94.31 292 LEU A C 1
ATOM 2219 O O . LEU A 1 292 ? -11.340 -12.133 1.223 1.00 94.31 292 LEU A O 1
ATOM 2223 N N . THR A 1 293 ? -13.232 -11.911 2.399 1.00 94.75 293 THR A N 1
ATOM 2224 C CA . THR A 1 293 ? -13.914 -11.085 1.394 1.00 94.75 293 THR A CA 1
ATOM 2225 C C . THR A 1 293 ? -13.219 -9.733 1.235 1.00 94.75 293 THR A C 1
ATOM 2227 O O . THR A 1 293 ? -12.944 -9.307 0.116 1.00 94.75 293 THR A O 1
ATOM 2230 N N . MET A 1 294 ? -12.885 -9.055 2.335 1.00 91.94 294 MET A N 1
ATOM 2231 C CA . MET A 1 294 ? -12.210 -7.759 2.274 1.00 91.94 294 MET A CA 1
ATOM 2232 C C . MET A 1 294 ? -10.794 -7.877 1.716 1.00 91.94 294 MET A C 1
ATOM 2234 O O . MET A 1 294 ? -10.457 -7.145 0.797 1.00 91.94 294 MET A O 1
ATOM 2238 N N . GLY A 1 295 ? -9.989 -8.809 2.223 1.00 87.75 295 GLY A N 1
ATOM 2239 C CA . GLY A 1 295 ? -8.582 -8.949 1.848 1.00 87.75 295 GLY A CA 1
ATOM 2240 C C . GLY A 1 295 ? -8.353 -9.592 0.479 1.00 87.75 295 GLY A C 1
ATOM 2241 O O . GLY A 1 295 ? -7.418 -9.213 -0.213 1.00 87.75 295 GLY A O 1
ATOM 2242 N N . GLN A 1 296 ? -9.187 -10.552 0.063 1.00 89.19 296 GLN A N 1
ATOM 2243 C CA . GLN A 1 296 ? -8.975 -11.289 -1.196 1.00 89.19 296 GLN A CA 1
ATOM 2244 C C . GLN A 1 296 ? -9.852 -10.804 -2.354 1.00 89.19 296 GLN A C 1
ATOM 2246 O O . GLN A 1 296 ? -9.560 -11.125 -3.502 1.00 89.19 296 GLN A O 1
ATOM 2251 N N . VAL A 1 297 ? -10.924 -10.051 -2.084 1.00 90.75 297 VAL A N 1
ATOM 2252 C CA . VAL A 1 297 ? -11.842 -9.567 -3.130 1.00 90.75 297 VAL A CA 1
ATOM 2253 C C . VAL A 1 297 ? -11.875 -8.046 -3.163 1.00 90.75 297 VAL A C 1
ATOM 2255 O O . VAL A 1 297 ? -11.529 -7.450 -4.177 1.00 90.75 297 VAL A O 1
ATOM 2258 N N . VAL A 1 298 ? -12.255 -7.393 -2.063 1.00 90.88 298 VAL A N 1
ATOM 2259 C CA . VAL A 1 298 ? -12.458 -5.933 -2.059 1.00 90.88 298 VAL A CA 1
ATOM 2260 C C . VAL A 1 298 ? -11.141 -5.180 -2.223 1.00 90.88 298 VAL A C 1
ATOM 2262 O O . VAL A 1 298 ? -11.060 -4.283 -3.055 1.00 90.88 298 VAL A O 1
ATOM 2265 N N . GLU A 1 299 ? -10.103 -5.539 -1.472 1.00 87.62 299 GLU A N 1
ATOM 2266 C CA . GLU A 1 299 ? -8.802 -4.871 -1.533 1.00 87.62 299 GLU A CA 1
ATOM 2267 C C . GLU A 1 299 ? -8.181 -4.934 -2.938 1.00 87.62 299 GLU A C 1
ATOM 2269 O O . GLU A 1 299 ? -7.875 -3.863 -3.464 1.00 87.62 299 GLU A O 1
ATOM 2274 N N . PRO A 1 300 ? -8.075 -6.098 -3.611 1.00 82.75 300 PRO A N 1
ATOM 2275 C CA . PRO A 1 300 ? -7.590 -6.155 -4.990 1.00 82.75 300 PRO A CA 1
ATOM 2276 C C . PRO A 1 300 ? -8.440 -5.345 -5.974 1.00 82.75 300 PRO A C 1
ATOM 2278 O O . PRO A 1 300 ? -7.897 -4.669 -6.844 1.00 82.75 300 PRO A O 1
ATOM 2281 N N . LEU A 1 301 ? -9.770 -5.353 -5.824 1.00 85.00 301 LEU A N 1
ATOM 2282 C CA . LEU A 1 301 ? -10.664 -4.586 -6.699 1.00 85.00 301 LEU A CA 1
ATOM 2283 C C . LEU A 1 301 ? -10.511 -3.070 -6.514 1.00 85.00 301 LEU A C 1
ATOM 2285 O O . LEU A 1 301 ? -10.601 -2.319 -7.484 1.00 85.00 301 LEU A O 1
ATOM 2289 N N . VAL A 1 302 ? -10.301 -2.610 -5.278 1.00 84.25 302 VAL A N 1
ATOM 2290 C CA . VAL A 1 302 ? -10.214 -1.179 -4.956 1.00 84.25 302 VAL A CA 1
ATOM 2291 C C . VAL A 1 302 ? -8.808 -0.629 -5.199 1.00 84.25 302 VAL A C 1
ATOM 2293 O O . VAL A 1 302 ? -8.667 0.494 -5.691 1.00 84.25 302 VAL A O 1
ATOM 2296 N N . TYR A 1 303 ? -7.769 -1.392 -4.859 1.00 73.75 303 TYR A N 1
ATOM 2297 C CA . TYR A 1 303 ? -6.386 -1.001 -5.124 1.00 73.75 303 TYR A CA 1
ATOM 2298 C C . TYR A 1 303 ? -5.986 -1.211 -6.592 1.00 73.75 303 TYR A C 1
ATOM 2300 O O . TYR A 1 303 ? -5.087 -0.517 -7.064 1.00 73.75 303 TYR A O 1
ATOM 2308 N N . GLY A 1 304 ? -6.685 -2.077 -7.333 1.00 67.38 304 GLY A N 1
ATOM 2309 C CA . GLY A 1 304 ? -6.356 -2.407 -8.718 1.00 67.38 304 GLY A CA 1
ATOM 2310 C C . GLY A 1 304 ? -4.999 -3.111 -8.835 1.00 67.38 304 GLY A C 1
ATOM 2311 O O . GLY A 1 304 ? -4.554 -3.788 -7.906 1.00 67.38 304 GLY A O 1
ATOM 2312 N N . HIS A 1 305 ? -4.321 -2.935 -9.974 1.00 51.56 305 HIS A N 1
ATOM 2313 C CA . HIS A 1 305 ? -2.936 -3.381 -10.157 1.00 51.56 305 HIS A CA 1
ATOM 2314 C C . HIS A 1 305 ? -2.000 -2.537 -9.281 1.00 51.56 305 HIS A C 1
ATOM 2316 O O . HIS A 1 305 ? -1.641 -1.427 -9.660 1.00 51.56 305 HIS A O 1
ATOM 2322 N N . SER A 1 306 ? -1.701 -3.092 -8.101 1.00 55.03 306 SER A N 1
ATOM 2323 C CA . SER A 1 306 ? -0.673 -2.735 -7.114 1.00 55.03 306 SER A CA 1
ATOM 2324 C C . SER A 1 306 ? -0.580 -1.268 -6.665 1.00 55.03 306 SER A C 1
ATOM 2326 O O . SER A 1 306 ? -0.584 -0.294 -7.409 1.00 55.03 306 SER A O 1
ATOM 2328 N N . THR A 1 307 ? -0.382 -1.085 -5.362 1.00 62.12 307 THR A N 1
ATOM 2329 C CA . THR A 1 307 ? -0.121 0.214 -4.721 1.00 62.12 307 THR A CA 1
ATOM 2330 C C . THR A 1 307 ? 1.200 0.873 -5.156 1.00 62.12 307 THR A C 1
ATOM 2332 O O . THR A 1 307 ? 1.564 1.911 -4.605 1.00 62.12 307 THR A O 1
ATOM 2335 N N . GLY A 1 308 ? 1.915 0.328 -6.148 1.00 70.88 308 GLY A N 1
ATOM 2336 C CA . GLY A 1 308 ? 3.269 0.731 -6.525 1.00 70.88 308 GLY A CA 1
ATOM 2337 C C . GLY A 1 308 ? 4.370 -0.051 -5.805 1.00 70.88 308 GLY A C 1
ATOM 2338 O O . GLY A 1 308 ? 5.536 0.290 -5.964 1.00 70.88 308 GLY A O 1
ATOM 2339 N N . LEU A 1 309 ? 4.017 -1.037 -4.971 1.00 82.19 309 LEU A N 1
ATOM 2340 C CA . LEU A 1 309 ? 4.942 -1.770 -4.102 1.00 82.19 309 LEU A CA 1
ATOM 2341 C C . LEU A 1 309 ? 4.854 -3.276 -4.344 1.00 82.19 309 LEU A C 1
ATOM 2343 O O . LEU A 1 309 ? 3.756 -3.831 -4.410 1.00 82.19 309 LEU A O 1
ATOM 2347 N N . SER A 1 310 ? 6.006 -3.943 -4.390 1.00 85.62 310 SER A N 1
ATOM 2348 C CA . SER A 1 310 ? 6.062 -5.406 -4.404 1.00 85.62 310 SER A CA 1
ATOM 2349 C C . SER A 1 310 ? 5.547 -5.987 -3.072 1.00 85.62 310 SER A C 1
ATOM 2351 O O . SER A 1 310 ? 5.846 -5.434 -2.008 1.00 85.62 310 SER A O 1
ATOM 2353 N N . PRO A 1 311 ? 4.825 -7.127 -3.064 1.00 84.19 311 PRO A N 1
ATOM 2354 C CA . PRO A 1 311 ? 4.403 -7.790 -1.826 1.00 84.19 311 PRO A CA 1
ATOM 2355 C C . PRO A 1 311 ? 5.569 -8.082 -0.871 1.00 84.19 311 PRO A C 1
ATOM 2357 O O . PRO A 1 311 ? 5.458 -7.882 0.340 1.00 84.19 311 PRO A O 1
ATOM 2360 N N . LEU A 1 312 ? 6.719 -8.488 -1.420 1.00 86.00 312 LEU A N 1
ATOM 2361 C CA . LEU A 1 312 ? 7.936 -8.723 -0.644 1.00 86.00 312 LEU A CA 1
ATOM 2362 C C . LEU A 1 312 ? 8.431 -7.428 0.014 1.00 86.00 312 LEU A C 1
ATOM 2364 O O . LEU A 1 312 ? 8.833 -7.438 1.179 1.00 86.00 312 LEU A O 1
ATOM 2368 N N . ALA A 1 313 ? 8.346 -6.308 -0.706 1.00 88.75 313 ALA A N 1
ATOM 2369 C CA . ALA A 1 313 ? 8.736 -5.001 -0.200 1.00 88.75 313 ALA A CA 1
ATOM 2370 C C . ALA A 1 313 ? 7.899 -4.589 1.011 1.00 88.75 313 ALA A C 1
ATOM 2372 O O . ALA A 1 313 ? 8.456 -4.096 1.987 1.00 88.75 313 ALA A O 1
ATOM 2373 N N . VAL A 1 314 ? 6.586 -4.848 0.995 1.00 88.25 314 VAL A N 1
ATOM 2374 C CA . VAL A 1 314 ? 5.701 -4.550 2.133 1.00 88.25 314 VAL A CA 1
ATOM 2375 C C . VAL A 1 314 ? 6.108 -5.352 3.373 1.00 88.25 314 VAL A C 1
ATOM 2377 O O . VAL A 1 314 ? 6.124 -4.806 4.475 1.00 88.25 314 VAL A O 1
ATOM 2380 N N . ILE A 1 315 ? 6.475 -6.628 3.220 1.00 90.31 315 ILE A N 1
ATOM 2381 C CA . ILE A 1 315 ? 6.918 -7.475 4.340 1.00 90.31 315 ILE A CA 1
ATOM 2382 C C . ILE A 1 315 ? 8.263 -6.988 4.893 1.00 90.31 315 ILE A C 1
ATOM 2384 O O . ILE A 1 315 ? 8.399 -6.785 6.102 1.00 90.31 315 ILE A O 1
ATOM 2388 N N . ILE A 1 316 ? 9.250 -6.759 4.020 1.00 92.69 316 ILE A N 1
ATOM 2389 C CA . ILE A 1 316 ? 10.580 -6.274 4.420 1.00 92.69 316 ILE A CA 1
ATOM 2390 C C . ILE A 1 316 ? 10.460 -4.913 5.106 1.00 92.69 316 ILE A C 1
ATOM 2392 O O . ILE A 1 316 ? 11.039 -4.699 6.172 1.00 92.69 316 ILE A O 1
ATOM 2396 N N . ALA A 1 317 ? 9.661 -4.014 4.538 1.00 92.69 317 ALA A N 1
ATOM 2397 C CA . ALA A 1 317 ? 9.361 -2.723 5.125 1.00 92.69 317 ALA A CA 1
ATOM 2398 C C . ALA A 1 317 ? 8.697 -2.867 6.495 1.00 92.69 317 ALA A C 1
ATOM 2400 O O . ALA A 1 317 ? 9.080 -2.173 7.435 1.00 92.69 317 ALA A O 1
ATOM 2401 N N . ALA A 1 318 ? 7.703 -3.745 6.651 1.00 92.44 318 ALA A N 1
ATOM 2402 C CA . ALA A 1 318 ? 7.034 -3.950 7.933 1.00 92.44 318 ALA A CA 1
ATOM 2403 C C . ALA A 1 318 ? 8.047 -4.352 9.011 1.00 92.44 318 ALA A C 1
ATOM 2405 O O . ALA A 1 318 ? 8.065 -3.750 10.084 1.00 92.44 318 ALA A O 1
ATOM 2406 N N . ILE A 1 319 ? 8.950 -5.285 8.704 1.00 95.00 319 ILE A N 1
ATOM 2407 C CA . ILE A 1 319 ? 10.008 -5.726 9.621 1.00 95.00 319 ILE A CA 1
ATOM 2408 C C . ILE A 1 319 ? 10.976 -4.576 9.934 1.00 95.00 319 ILE A C 1
ATOM 2410 O O . ILE A 1 319 ? 11.223 -4.277 11.104 1.00 95.00 319 ILE A O 1
ATOM 2414 N N . PHE A 1 320 ? 11.489 -3.900 8.903 1.00 95.44 320 PHE A N 1
ATOM 2415 C CA . PHE A 1 320 ? 12.467 -2.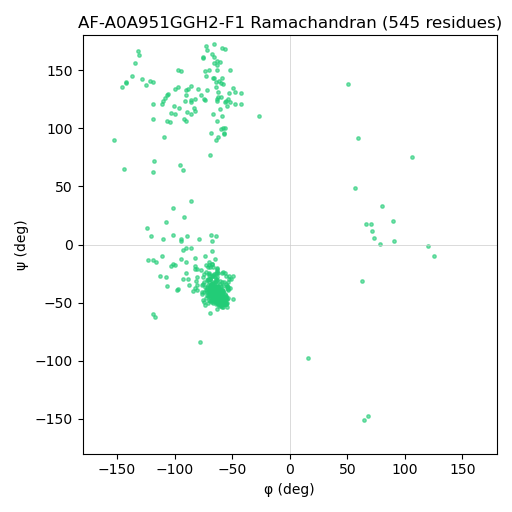822 9.043 1.00 95.44 320 PHE A CA 1
ATOM 2416 C C . PHE A 1 320 ? 11.923 -1.645 9.861 1.00 95.44 320 PHE A C 1
ATOM 2418 O O . PHE A 1 320 ? 12.544 -1.220 10.836 1.00 95.44 320 PHE A O 1
ATOM 2425 N N . TRP A 1 321 ? 10.738 -1.141 9.512 1.00 95.56 321 TRP A N 1
ATOM 2426 C CA . TRP A 1 321 ? 10.137 0.004 10.195 1.00 95.56 321 TRP A CA 1
ATOM 2427 C C . TRP A 1 321 ? 9.676 -0.342 11.613 1.00 95.56 321 TRP A C 1
ATOM 2429 O O . TRP A 1 321 ? 9.791 0.501 12.504 1.00 95.56 321 TRP A O 1
ATOM 2439 N N . THR A 1 322 ? 9.231 -1.580 11.860 1.00 94.62 322 THR A N 1
ATOM 2440 C CA . THR A 1 322 ? 8.926 -2.051 13.223 1.00 94.62 322 THR A CA 1
ATOM 2441 C C . THR A 1 322 ? 10.177 -2.087 14.090 1.00 94.62 322 THR A C 1
ATOM 2443 O O . THR A 1 322 ? 10.144 -1.656 15.239 1.00 94.62 322 THR A O 1
ATOM 2446 N N . TRP A 1 323 ? 11.299 -2.563 13.550 1.00 95.81 323 TRP A N 1
ATOM 2447 C CA . TRP A 1 323 ? 12.572 -2.542 14.265 1.00 95.81 323 TRP A CA 1
ATOM 2448 C C . TRP A 1 323 ? 13.054 -1.108 14.540 1.00 95.81 323 TRP A C 1
ATOM 2450 O O . TRP A 1 323 ? 13.543 -0.822 15.632 1.00 95.81 323 TRP A O 1
ATOM 2460 N N . LEU A 1 324 ? 12.861 -0.190 13.587 1.00 94.88 324 LEU A N 1
ATOM 2461 C CA . LEU A 1 324 ? 13.338 1.187 13.692 1.00 94.88 324 LEU A CA 1
ATOM 2462 C C . LEU A 1 324 ? 12.519 2.031 14.685 1.00 94.88 324 LEU A C 1
ATOM 2464 O O . LEU A 1 324 ? 13.086 2.672 15.572 1.00 94.88 324 LEU A O 1
ATOM 2468 N N . TRP A 1 325 ? 11.189 2.045 14.541 1.00 95.56 325 TRP A N 1
ATOM 2469 C CA . TRP A 1 325 ? 10.279 2.940 15.276 1.00 95.56 325 TRP A CA 1
ATOM 2470 C C . TRP A 1 325 ? 9.183 2.200 16.067 1.00 95.56 325 TRP A C 1
ATOM 2472 O O . TRP A 1 325 ? 8.219 2.816 16.530 1.00 95.56 325 TRP A O 1
ATOM 2482 N N . GLY A 1 326 ? 9.308 0.885 16.255 1.00 93.06 326 GLY A N 1
ATOM 2483 C CA . GLY A 1 326 ? 8.369 0.088 17.046 1.00 93.06 326 GLY A CA 1
ATOM 2484 C C . GLY A 1 326 ? 6.980 -0.032 16.399 1.00 93.06 326 GLY A C 1
ATOM 2485 O O . GLY A 1 326 ? 6.858 -0.005 15.172 1.00 93.06 326 GLY A O 1
ATOM 2486 N N . PRO A 1 327 ? 5.902 -0.125 17.205 1.00 91.56 327 PRO A N 1
ATOM 2487 C CA . PRO A 1 327 ? 4.535 -0.252 16.690 1.00 91.56 327 PRO A CA 1
ATOM 2488 C C . PRO A 1 327 ? 4.105 0.908 15.785 1.00 91.56 327 PRO A C 1
ATOM 2490 O O . PRO A 1 327 ? 3.345 0.709 14.842 1.00 91.56 327 PRO A O 1
ATOM 2493 N N . ILE A 1 328 ? 4.613 2.120 16.039 1.00 92.06 328 ILE A N 1
ATOM 2494 C CA . ILE A 1 328 ? 4.310 3.286 15.202 1.00 92.06 328 ILE A CA 1
ATOM 2495 C C . ILE A 1 328 ? 4.927 3.111 13.813 1.00 92.06 328 ILE A C 1
ATOM 2497 O O . ILE A 1 328 ? 4.261 3.377 12.817 1.00 92.06 328 ILE A O 1
ATOM 2501 N N . GLY A 1 329 ? 6.165 2.608 13.747 1.00 93.25 329 GLY A N 1
ATOM 2502 C CA . GLY A 1 329 ? 6.838 2.280 12.492 1.00 93.25 329 GLY A CA 1
ATOM 2503 C C . GLY A 1 329 ? 6.076 1.251 11.661 1.00 93.25 329 GLY A C 1
ATOM 2504 O O . GLY A 1 329 ? 5.955 1.428 10.454 1.00 93.25 329 GLY A O 1
ATOM 2505 N N . LEU A 1 330 ? 5.486 0.234 12.297 1.00 93.56 330 LEU A N 1
ATOM 2506 C CA . LEU A 1 330 ? 4.633 -0.747 11.614 1.00 93.56 330 LEU A CA 1
ATOM 2507 C C . LEU A 1 330 ? 3.421 -0.089 10.936 1.00 93.56 330 LEU A C 1
ATOM 2509 O O . LEU A 1 330 ? 3.149 -0.362 9.769 1.00 93.56 330 LEU A O 1
ATOM 2513 N N . ILE A 1 331 ? 2.720 0.804 11.646 1.00 92.12 331 ILE A N 1
ATOM 2514 C CA . ILE A 1 331 ? 1.518 1.496 11.141 1.00 92.12 331 ILE A CA 1
ATOM 2515 C C . ILE A 1 331 ? 1.837 2.335 9.898 1.00 92.12 331 ILE A C 1
ATOM 2517 O O . ILE A 1 331 ? 1.049 2.392 8.956 1.00 92.12 331 ILE A O 1
ATOM 2521 N N . ILE A 1 332 ? 2.999 2.988 9.882 1.00 92.12 332 ILE A N 1
ATOM 2522 C CA . ILE A 1 332 ? 3.393 3.895 8.795 1.00 92.12 332 ILE A CA 1
ATOM 2523 C C . ILE A 1 332 ? 4.382 3.273 7.803 1.00 92.12 332 ILE A C 1
ATOM 2525 O O . ILE A 1 332 ? 4.883 3.962 6.915 1.00 92.12 332 ILE A O 1
ATOM 2529 N N . SER A 1 333 ? 4.642 1.975 7.925 1.00 92.56 333 SER A N 1
ATOM 2530 C CA . SER A 1 333 ? 5.615 1.253 7.110 1.00 92.56 333 SER A CA 1
ATOM 2531 C C . SER A 1 333 ? 5.296 1.352 5.617 1.00 92.56 333 SER A C 1
ATOM 2533 O O . SER A 1 333 ? 6.118 1.821 4.825 1.00 92.56 333 SER A O 1
ATOM 2535 N N . THR A 1 334 ? 4.070 0.997 5.233 1.00 90.56 334 THR A N 1
ATOM 2536 C CA . THR A 1 334 ? 3.598 1.053 3.845 1.00 90.56 334 THR A CA 1
ATOM 2537 C C . THR A 1 334 ? 3.661 2.467 3.253 1.00 90.56 334 THR A C 1
ATOM 2539 O O . THR A 1 334 ? 4.286 2.628 2.204 1.00 90.56 334 THR A O 1
ATOM 2542 N N . PRO A 1 335 ? 3.095 3.519 3.886 1.00 89.25 335 PRO A N 1
ATOM 2543 C CA . PRO A 1 335 ? 3.145 4.865 3.317 1.00 89.25 335 PRO A CA 1
ATOM 2544 C C . PRO A 1 335 ? 4.566 5.437 3.215 1.00 89.25 335 PRO A C 1
ATOM 2546 O O . PRO A 1 335 ? 4.872 6.113 2.234 1.00 89.25 335 PRO A O 1
ATOM 2549 N N . LEU A 1 336 ? 5.451 5.160 4.179 1.00 90.94 336 LEU A N 1
ATOM 2550 C CA . LEU A 1 336 ? 6.849 5.592 4.086 1.00 90.94 336 LEU A CA 1
ATOM 2551 C C . LEU A 1 336 ? 7.595 4.886 2.958 1.00 90.94 336 LEU A C 1
ATOM 2553 O O . LEU A 1 336 ? 8.327 5.525 2.206 1.00 90.94 336 LEU A O 1
ATOM 2557 N N . THR A 1 337 ? 7.375 3.584 2.812 1.00 92.44 337 THR A N 1
ATOM 2558 C CA . THR A 1 337 ? 7.993 2.781 1.752 1.00 92.44 337 THR A CA 1
ATOM 2559 C C . THR A 1 337 ? 7.507 3.222 0.378 1.00 92.44 337 THR A C 1
ATOM 2561 O O . THR A 1 337 ? 8.311 3.374 -0.536 1.00 92.44 337 THR A O 1
ATOM 2564 N N . LEU A 1 338 ? 6.219 3.549 0.253 1.00 88.88 338 LEU A N 1
ATOM 2565 C CA . LEU A 1 338 ? 5.663 4.142 -0.958 1.00 88.88 338 LEU A CA 1
ATOM 2566 C C . LEU A 1 338 ? 6.341 5.473 -1.301 1.00 88.88 338 LEU A C 1
ATOM 2568 O O . LEU A 1 338 ? 6.694 5.694 -2.455 1.00 88.88 338 LEU A O 1
ATOM 2572 N N . CYS A 1 339 ? 6.576 6.346 -0.318 1.00 86.69 339 CYS A N 1
ATOM 2573 C CA . CYS A 1 339 ? 7.320 7.587 -0.546 1.00 86.69 339 CYS A CA 1
ATOM 2574 C C . CYS A 1 339 ? 8.748 7.324 -1.042 1.00 86.69 339 CYS A C 1
ATOM 2576 O O . CYS A 1 339 ? 9.190 8.001 -1.967 1.00 86.69 339 CYS A O 1
ATOM 2578 N N . LEU A 1 340 ? 9.456 6.344 -0.467 1.00 89.56 340 LEU A N 1
ATOM 2579 C CA . LEU A 1 340 ? 10.806 5.974 -0.909 1.00 89.56 340 LEU A CA 1
ATOM 2580 C C . LEU A 1 340 ? 10.814 5.464 -2.355 1.00 89.56 340 LEU A C 1
ATOM 2582 O O . LEU A 1 340 ? 11.634 5.912 -3.152 1.00 89.56 340 LEU A O 1
ATOM 2586 N N . VAL A 1 341 ? 9.866 4.596 -2.713 1.00 87.69 341 VAL A N 1
ATOM 2587 C CA . VAL A 1 341 ? 9.728 4.066 -4.078 1.00 87.69 341 VAL A CA 1
ATOM 2588 C C . VAL A 1 341 ? 9.389 5.166 -5.079 1.00 87.69 341 VAL A C 1
ATOM 2590 O O . VAL A 1 341 ? 10.013 5.263 -6.132 1.00 87.69 341 VAL A O 1
ATOM 2593 N N . VAL A 1 342 ? 8.449 6.055 -4.750 1.00 84.00 342 VAL A N 1
ATOM 2594 C CA . VAL A 1 342 ? 8.072 7.155 -5.651 1.00 84.00 342 VAL A CA 1
ATOM 2595 C C . VAL A 1 342 ? 9.218 8.149 -5.846 1.00 84.00 342 VAL A C 1
ATOM 2597 O O . VAL A 1 342 ? 9.380 8.679 -6.947 1.00 84.00 342 VAL A O 1
ATOM 2600 N N . LEU A 1 343 ? 10.030 8.387 -4.812 1.00 81.81 343 LEU A N 1
ATOM 2601 C CA . LEU A 1 343 ? 11.263 9.160 -4.953 1.00 81.81 343 LEU A CA 1
ATOM 2602 C C . LEU A 1 343 ? 12.257 8.449 -5.879 1.00 81.81 343 LEU A C 1
ATOM 2604 O O . LEU A 1 343 ? 12.792 9.098 -6.772 1.00 81.81 343 LEU A O 1
ATOM 2608 N N . GLY A 1 344 ? 12.438 7.132 -5.730 1.00 83.75 344 GLY A N 1
ATOM 2609 C CA . GLY A 1 344 ? 13.293 6.330 -6.610 1.00 83.75 344 GLY A CA 1
ATOM 2610 C C . GLY A 1 344 ? 12.891 6.388 -8.085 1.00 83.75 344 GLY A C 1
ATOM 2611 O O . GLY A 1 344 ? 13.754 6.492 -8.945 1.00 83.75 344 GLY A O 1
ATOM 2612 N N . ARG A 1 345 ? 11.589 6.462 -8.384 1.00 82.69 345 ARG A N 1
ATOM 2613 C CA . ARG A 1 345 ? 11.073 6.590 -9.765 1.00 82.69 345 ARG A CA 1
ATOM 2614 C C . ARG A 1 345 ? 11.481 7.867 -10.493 1.00 82.69 345 ARG A C 1
ATOM 2616 O O . ARG A 1 345 ? 11.398 7.917 -11.715 1.00 82.69 345 ARG A O 1
ATOM 2623 N N . HIS A 1 346 ? 11.822 8.922 -9.759 1.00 78.00 346 HIS A N 1
ATOM 2624 C CA . HIS A 1 346 ? 12.034 10.255 -10.329 1.00 78.00 346 HIS A CA 1
ATOM 2625 C C . HIS A 1 346 ? 13.425 10.827 -10.034 1.00 78.00 346 HIS A C 1
ATOM 2627 O O . HIS A 1 346 ? 13.807 11.836 -10.629 1.00 78.00 346 HIS A O 1
ATOM 2633 N N . VAL A 1 347 ? 14.162 10.222 -9.100 1.00 77.00 347 VAL A N 1
ATOM 2634 C CA . VAL A 1 347 ? 15.498 10.642 -8.676 1.00 77.00 347 VAL A CA 1
ATOM 2635 C C . VAL A 1 347 ? 16.467 9.507 -8.983 1.00 77.00 347 VAL A C 1
ATOM 2637 O O . VAL A 1 347 ? 16.467 8.497 -8.286 1.00 77.00 347 VAL A O 1
ATOM 2640 N N . GLU A 1 348 ? 17.320 9.699 -9.992 1.00 75.50 348 GLU A N 1
ATOM 2641 C CA . GLU A 1 348 ? 18.259 8.679 -10.494 1.00 75.50 348 GLU A CA 1
ATOM 2642 C C . GLU A 1 348 ? 19.143 8.091 -9.380 1.00 75.50 348 GLU A C 1
ATOM 2644 O O . GLU A 1 348 ? 19.361 6.887 -9.315 1.00 75.50 348 GLU A O 1
ATOM 2649 N N . GLN A 1 349 ? 19.595 8.904 -8.415 1.00 80.06 349 GLN A N 1
ATOM 2650 C CA . GLN A 1 349 ? 20.426 8.402 -7.308 1.00 80.06 349 GLN A CA 1
ATOM 2651 C C . GLN A 1 349 ? 19.672 7.465 -6.345 1.00 80.06 349 GLN A C 1
ATOM 2653 O O . GLN A 1 349 ? 20.301 6.771 -5.545 1.00 80.06 349 GLN A O 1
ATOM 2658 N N . LEU A 1 350 ? 18.338 7.476 -6.381 1.00 83.69 350 LEU A N 1
ATOM 2659 C CA . LEU A 1 350 ? 17.452 6.690 -5.524 1.00 83.69 350 LEU A CA 1
ATOM 2660 C C . LEU A 1 350 ? 16.722 5.579 -6.291 1.00 83.69 350 LEU A C 1
ATOM 2662 O O . LEU A 1 350 ? 15.900 4.888 -5.691 1.00 83.69 350 LEU A O 1
ATOM 2666 N N . GLU A 1 351 ? 17.022 5.383 -7.576 1.00 83.50 351 GLU A N 1
ATOM 2667 C CA . GLU A 1 351 ? 16.363 4.404 -8.453 1.00 83.50 351 GLU A CA 1
ATOM 2668 C C . GLU A 1 351 ? 16.374 2.985 -7.872 1.00 83.50 351 GLU A C 1
ATOM 2670 O O . GLU A 1 351 ? 15.392 2.253 -7.974 1.00 83.50 351 GLU A O 1
ATOM 2675 N N . PHE A 1 352 ? 17.426 2.636 -7.126 1.00 86.44 352 PHE A N 1
ATOM 2676 C CA . PHE A 1 352 ? 17.527 1.356 -6.424 1.00 86.44 352 PHE A CA 1
ATOM 2677 C C . PHE A 1 352 ? 16.343 1.068 -5.482 1.00 86.44 352 PHE A C 1
ATOM 2679 O O . PHE A 1 352 ? 16.044 -0.098 -5.237 1.00 86.44 352 PHE A O 1
ATOM 2686 N N . PHE A 1 353 ? 15.666 2.092 -4.940 1.00 88.75 353 PHE A N 1
ATOM 2687 C CA . PHE A 1 353 ? 14.458 1.892 -4.139 1.00 88.75 353 PHE A CA 1
ATOM 2688 C C . PHE A 1 353 ? 13.279 1.430 -4.996 1.00 88.75 353 PHE A C 1
ATOM 2690 O O . PHE A 1 353 ? 12.540 0.561 -4.547 1.00 88.75 353 PHE A O 1
ATOM 2697 N N . ASP A 1 354 ? 13.104 1.967 -6.206 1.00 85.88 354 ASP A N 1
ATOM 2698 C CA . ASP A 1 354 ? 12.054 1.501 -7.123 1.00 85.88 354 ASP A CA 1
ATOM 2699 C C . ASP A 1 354 ? 12.352 0.083 -7.613 1.00 85.88 354 ASP A C 1
ATOM 2701 O O . ASP A 1 354 ? 11.466 -0.761 -7.596 1.00 85.88 354 ASP A O 1
ATOM 2705 N N . VAL A 1 355 ? 13.613 -0.224 -7.928 1.00 83.19 355 VAL A N 1
ATOM 2706 C CA . VAL A 1 355 ? 14.015 -1.575 -8.356 1.00 83.19 355 VAL A CA 1
ATOM 2707 C C . VAL A 1 355 ? 13.835 -2.611 -7.239 1.00 83.19 355 VAL A C 1
ATOM 2709 O O . VAL A 1 355 ? 13.360 -3.716 -7.484 1.00 83.19 355 VAL A O 1
ATOM 2712 N N . LEU A 1 356 ? 14.212 -2.281 -5.997 1.00 85.69 356 LEU A N 1
ATOM 2713 C CA . LEU A 1 356 ? 14.171 -3.235 -4.882 1.00 85.69 356 LEU A CA 1
ATOM 2714 C C . LEU A 1 356 ? 12.778 -3.371 -4.253 1.00 85.69 356 LEU A C 1
ATOM 2716 O O . LEU A 1 356 ? 12.417 -4.450 -3.782 1.00 85.69 356 LEU A O 1
ATOM 2720 N N . LEU A 1 357 ? 12.036 -2.265 -4.155 1.00 88.38 357 LEU A N 1
ATOM 2721 C CA . LEU A 1 357 ? 10.798 -2.182 -3.374 1.00 88.38 357 LEU A CA 1
ATOM 2722 C C . LEU A 1 357 ? 9.555 -1.909 -4.235 1.00 88.38 357 LEU A C 1
ATOM 2724 O O . LEU A 1 357 ? 8.429 -2.076 -3.757 1.00 88.38 357 LEU A O 1
ATOM 2728 N N . GLY A 1 358 ? 9.743 -1.475 -5.479 1.00 83.06 358 GLY A N 1
ATOM 2729 C CA . GLY A 1 358 ? 8.663 -1.215 -6.418 1.00 83.06 358 GLY A CA 1
ATOM 2730 C C . GLY A 1 358 ? 8.020 -2.492 -6.946 1.00 83.06 358 GLY A C 1
ATOM 2731 O O . GLY A 1 358 ? 8.458 -3.611 -6.694 1.00 83.06 358 GLY A O 1
ATOM 2732 N N . ASP A 1 359 ? 6.919 -2.302 -7.657 1.00 75.69 359 ASP A N 1
ATOM 2733 C CA . ASP A 1 359 ? 6.149 -3.341 -8.341 1.00 75.69 359 ASP A CA 1
ATOM 2734 C C . ASP A 1 359 ? 6.530 -3.508 -9.820 1.00 75.69 359 ASP A C 1
ATOM 2736 O O . ASP A 1 359 ? 5.911 -4.302 -10.529 1.00 75.69 359 ASP A O 1
ATOM 2740 N N . ARG A 1 360 ? 7.533 -2.761 -10.296 1.00 70.75 360 ARG A N 1
ATOM 2741 C CA . ARG A 1 360 ? 8.060 -2.903 -11.654 1.00 70.75 360 ARG A CA 1
ATOM 2742 C C . ARG A 1 360 ? 8.874 -4.196 -11.768 1.00 70.75 360 ARG A C 1
ATOM 2744 O O . ARG A 1 360 ? 9.531 -4.583 -10.800 1.00 70.75 360 ARG A O 1
ATOM 2751 N N . PRO A 1 361 ? 8.831 -4.878 -12.925 1.00 64.62 361 PRO A N 1
ATOM 2752 C CA . PRO A 1 361 ? 9.676 -6.037 -13.161 1.00 64.62 361 PRO A CA 1
ATOM 2753 C C . PRO A 1 361 ? 11.137 -5.608 -13.009 1.00 64.62 361 PRO A C 1
ATOM 2755 O O . PRO A 1 361 ? 11.528 -4.531 -13.451 1.00 64.62 361 PRO A O 1
ATOM 2758 N N . ALA A 1 362 ? 11.940 -6.442 -12.352 1.00 63.88 362 ALA A N 1
ATOM 2759 C CA . ALA A 1 362 ? 13.332 -6.106 -12.049 1.00 63.88 362 ALA A CA 1
ATOM 2760 C C . ALA A 1 362 ? 14.226 -6.011 -13.302 1.00 63.88 362 ALA A C 1
ATOM 2762 O O . ALA A 1 362 ? 15.323 -5.468 -13.217 1.00 63.88 362 ALA A O 1
ATOM 2763 N N . LEU A 1 363 ? 13.768 -6.560 -14.432 1.00 71.19 363 LEU A N 1
ATOM 2764 C CA . LEU A 1 363 ? 14.415 -6.517 -15.740 1.00 71.19 363 LEU A CA 1
ATOM 2765 C C . LEU A 1 363 ? 13.405 -6.017 -16.773 1.00 71.19 363 LEU A C 1
ATOM 2767 O O . LEU A 1 363 ? 12.230 -6.393 -16.723 1.00 71.19 363 LEU A O 1
ATOM 2771 N N . THR A 1 364 ? 13.867 -5.217 -17.731 1.00 79.62 364 THR A N 1
ATOM 2772 C CA . THR A 1 364 ? 13.062 -4.846 -18.905 1.00 79.62 364 THR A CA 1
ATOM 2773 C C . THR A 1 364 ? 12.726 -6.089 -19.747 1.00 79.62 364 THR A C 1
ATOM 2775 O O . THR A 1 364 ? 13.461 -7.076 -19.677 1.00 79.62 364 THR A O 1
ATOM 2778 N N . PRO A 1 365 ? 11.672 -6.085 -20.590 1.00 83.12 365 PRO A N 1
ATOM 2779 C CA . PRO A 1 365 ? 11.366 -7.221 -21.472 1.00 83.12 365 PRO A CA 1
ATOM 2780 C C . PRO A 1 365 ? 12.567 -7.665 -22.322 1.00 83.12 365 PRO A C 1
ATOM 2782 O O . PRO A 1 365 ? 12.809 -8.858 -22.493 1.00 83.12 365 PRO A O 1
ATOM 2785 N N . VAL A 1 366 ? 13.368 -6.697 -22.781 1.00 87.25 366 VAL A N 1
ATOM 2786 C CA . VAL A 1 366 ? 14.607 -6.907 -23.543 1.00 87.25 366 VAL A CA 1
ATOM 2787 C C . VAL A 1 366 ? 15.641 -7.686 -22.725 1.00 87.25 366 VAL A C 1
ATOM 2789 O O . VAL A 1 366 ? 16.161 -8.709 -23.172 1.00 87.25 366 VAL A O 1
ATOM 2792 N N . GLU A 1 367 ? 15.941 -7.213 -21.514 1.00 85.56 367 GLU A N 1
ATOM 2793 C CA . GLU A 1 367 ? 16.911 -7.851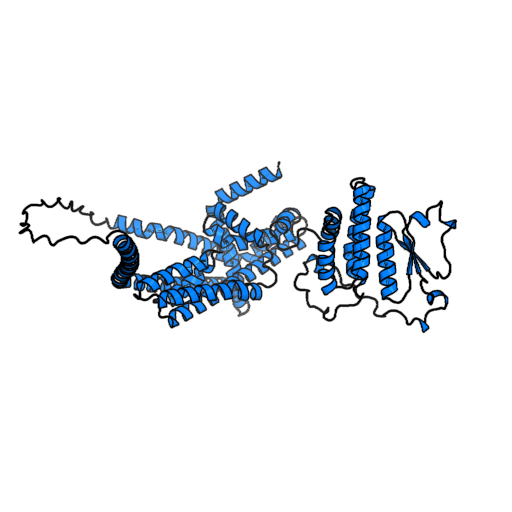 -20.619 1.00 85.56 367 GLU A CA 1
ATOM 2794 C C . GLU A 1 367 ? 16.414 -9.207 -20.125 1.00 85.56 367 GLU A C 1
ATOM 2796 O O . GLU A 1 367 ? 17.205 -10.135 -19.990 1.00 85.56 367 GLU A O 1
ATOM 2801 N N . SER A 1 368 ? 15.110 -9.335 -19.883 1.00 86.62 368 SER A N 1
ATOM 2802 C CA . SER A 1 368 ? 14.468 -10.568 -19.441 1.00 86.62 368 SER A CA 1
ATOM 2803 C C . SER A 1 368 ? 14.547 -11.645 -20.524 1.00 86.62 368 SER A C 1
ATOM 2805 O O . SER A 1 368 ? 14.904 -12.782 -20.219 1.00 86.62 368 SER A O 1
ATOM 2807 N N . LEU A 1 369 ? 14.279 -11.294 -21.788 1.00 89.19 369 LEU A N 1
ATOM 2808 C CA . LEU A 1 369 ? 14.464 -12.195 -22.925 1.00 89.19 369 LEU A CA 1
ATOM 2809 C C . LEU A 1 369 ? 15.935 -12.613 -23.048 1.00 89.19 369 LEU A C 1
ATOM 2811 O O . LEU A 1 369 ? 16.239 -13.804 -23.113 1.00 89.19 369 LEU A O 1
ATOM 2815 N N . TYR A 1 370 ? 16.859 -11.649 -23.020 1.00 90.56 370 TYR A N 1
ATOM 2816 C CA . TYR A 1 370 ? 18.287 -11.942 -23.134 1.00 90.56 370 TYR A CA 1
ATOM 2817 C C . TYR A 1 370 ? 18.793 -12.842 -21.993 1.00 90.56 370 TYR A C 1
ATOM 2819 O O . TYR A 1 370 ? 19.465 -13.848 -22.236 1.00 90.56 370 TYR A O 1
ATOM 2827 N N . GLN A 1 371 ? 18.434 -12.526 -20.748 1.00 91.50 371 GLN A N 1
ATOM 2828 C CA . GLN A 1 371 ? 18.853 -13.267 -19.560 1.00 91.50 371 GLN A CA 1
ATOM 2829 C C . GLN A 1 371 ? 18.322 -14.703 -19.563 1.00 91.50 371 GLN A C 1
ATOM 2831 O O . GLN A 1 371 ? 19.082 -15.613 -19.227 1.00 91.50 371 GLN A O 1
ATOM 2836 N N . ARG A 1 372 ? 17.079 -14.933 -19.995 1.00 90.62 372 ARG A N 1
ATOM 2837 C CA . ARG A 1 372 ? 16.515 -16.286 -20.103 1.00 90.62 372 ARG A CA 1
ATOM 2838 C C . ARG A 1 372 ? 17.177 -17.133 -21.167 1.00 90.62 372 ARG A C 1
ATOM 2840 O O . ARG A 1 372 ? 17.528 -18.284 -20.911 1.00 90.62 372 ARG A O 1
ATOM 2847 N N . MET A 1 373 ? 17.444 -16.540 -22.325 1.00 90.44 373 MET A N 1
ATOM 2848 C CA . MET A 1 373 ? 18.159 -17.236 -23.388 1.00 90.44 373 MET A CA 1
ATOM 2849 C C . MET A 1 373 ? 19.589 -17.607 -22.966 1.00 90.44 373 MET A C 1
ATOM 2851 O O . MET A 1 373 ? 20.096 -18.670 -23.325 1.00 90.44 373 MET A O 1
ATOM 2855 N N . LEU A 1 374 ? 20.239 -16.775 -22.143 1.00 89.06 374 LEU A N 1
ATOM 2856 C CA . LEU A 1 374 ? 21.524 -17.110 -21.521 1.00 89.06 374 LEU A CA 1
ATOM 2857 C C . LEU A 1 374 ? 21.410 -18.177 -20.423 1.00 89.06 374 LEU A C 1
ATOM 2859 O O . LEU A 1 374 ? 22.323 -18.997 -20.278 1.00 89.06 374 LEU A O 1
ATOM 2863 N N . ALA A 1 375 ? 20.326 -18.154 -19.645 1.00 88.81 375 ALA A N 1
ATOM 2864 C CA . ALA A 1 375 ? 20.042 -19.131 -18.597 1.00 88.81 375 ALA A CA 1
ATOM 2865 C C . ALA A 1 375 ? 19.659 -20.510 -19.164 1.00 88.81 375 ALA A C 1
ATOM 2867 O O . ALA A 1 375 ? 19.816 -21.512 -18.467 1.00 88.81 375 ALA A O 1
ATOM 2868 N N . GLY A 1 376 ? 19.254 -20.568 -20.437 1.00 86.31 376 GLY A N 1
ATOM 2869 C CA . GLY A 1 376 ? 18.802 -21.787 -21.102 1.00 86.31 376 GLY A CA 1
ATOM 2870 C C . GLY A 1 376 ? 17.356 -22.142 -20.765 1.00 86.31 376 GLY A C 1
ATOM 2871 O O . GLY A 1 376 ? 17.047 -23.325 -20.684 1.00 86.31 376 GLY A O 1
ATOM 2872 N N . ASP A 1 377 ? 16.513 -21.129 -20.557 1.00 88.19 377 ASP A N 1
ATOM 2873 C CA . ASP A 1 377 ? 15.083 -21.262 -20.259 1.00 88.19 377 ASP A CA 1
ATOM 2874 C C . ASP A 1 377 ? 14.242 -20.596 -21.373 1.00 88.19 377 ASP A C 1
ATOM 2876 O O . ASP A 1 377 ? 13.751 -19.474 -21.201 1.00 88.19 377 ASP A O 1
ATOM 2880 N N . PRO A 1 378 ? 14.183 -21.200 -22.579 1.00 85.88 378 PRO A N 1
ATOM 2881 C CA . PRO A 1 378 ? 13.437 -20.639 -23.705 1.00 85.88 378 PRO A CA 1
ATOM 2882 C C . PRO A 1 378 ? 11.919 -20.708 -23.491 1.00 85.88 378 PRO A C 1
ATOM 2884 O O . PRO A 1 378 ? 11.222 -19.802 -23.938 1.00 85.88 378 PRO A O 1
ATOM 2887 N N . ASP A 1 379 ? 11.426 -21.707 -22.754 1.00 87.25 379 ASP A N 1
ATOM 2888 C CA . ASP A 1 379 ? 9.997 -21.898 -22.477 1.00 87.25 379 ASP A CA 1
ATOM 2889 C C . ASP A 1 379 ? 9.421 -20.694 -21.709 1.00 87.25 379 ASP A C 1
ATOM 2891 O O . ASP A 1 379 ? 8.405 -20.117 -22.092 1.00 87.25 379 ASP A O 1
ATOM 2895 N N . GLU A 1 380 ? 10.111 -20.220 -20.662 1.00 85.88 380 GLU A N 1
ATOM 2896 C CA . GLU A 1 380 ? 9.647 -19.045 -19.912 1.00 85.88 380 GLU A CA 1
ATOM 2897 C C . GLU A 1 380 ? 9.772 -17.741 -20.738 1.00 85.88 380 GLU A C 1
ATOM 2899 O O . GLU A 1 380 ? 9.044 -16.766 -20.507 1.00 85.88 380 GLU A O 1
ATOM 2904 N N . ALA A 1 381 ? 10.678 -17.700 -21.722 1.00 88.00 381 ALA A N 1
ATOM 2905 C CA . ALA A 1 381 ? 10.756 -16.594 -22.676 1.00 88.00 381 ALA A CA 1
ATOM 2906 C C . ALA A 1 381 ? 9.579 -16.608 -23.665 1.00 88.00 381 ALA A C 1
ATOM 2908 O O . ALA A 1 381 ? 9.039 -15.541 -23.969 1.00 88.00 381 ALA A O 1
ATOM 2909 N N . GLU A 1 382 ? 9.142 -17.788 -24.108 1.00 89.38 382 GLU A N 1
ATOM 2910 C CA . GLU A 1 382 ? 7.940 -17.955 -24.925 1.00 89.38 382 GLU A CA 1
ATOM 2911 C C . GLU A 1 382 ? 6.685 -17.528 -24.151 1.00 89.38 382 GLU A C 1
ATOM 2913 O O . GLU A 1 382 ? 5.938 -16.682 -24.638 1.00 89.38 382 GLU A O 1
ATOM 2918 N N . ASP A 1 383 ? 6.510 -17.979 -22.903 1.00 86.94 383 ASP A N 1
ATOM 2919 C CA . ASP A 1 383 ? 5.390 -17.572 -22.037 1.00 86.94 383 ASP A CA 1
ATOM 2920 C C . ASP A 1 383 ? 5.297 -16.045 -21.860 1.00 86.94 383 ASP A C 1
ATOM 2922 O O . ASP A 1 383 ? 4.215 -15.478 -21.660 1.00 86.94 383 ASP A O 1
ATOM 2926 N N . GLN A 1 384 ? 6.440 -15.350 -21.844 1.00 86.44 384 GLN A N 1
ATOM 2927 C CA . GLN A 1 384 ? 6.470 -13.888 -21.812 1.00 86.44 384 GLN A CA 1
ATOM 2928 C C . GLN A 1 384 ? 6.099 -13.266 -23.153 1.00 86.44 384 GLN A C 1
ATOM 2930 O O . GLN A 1 384 ? 5.371 -12.272 -23.172 1.00 86.44 384 GLN A O 1
ATOM 2935 N N . ALA A 1 385 ? 6.580 -13.841 -24.254 1.00 88.50 385 ALA A N 1
ATOM 2936 C CA . ALA A 1 385 ? 6.200 -13.417 -25.590 1.00 88.50 385 ALA A CA 1
ATOM 2937 C C . ALA A 1 385 ? 4.683 -13.555 -25.793 1.00 88.50 385 ALA A C 1
ATOM 2939 O O . ALA A 1 385 ? 4.049 -12.603 -26.242 1.00 88.50 385 ALA A O 1
ATOM 2940 N N . GLU A 1 386 ? 4.070 -14.666 -25.362 1.00 88.06 386 GLU A N 1
ATOM 2941 C CA . GLU A 1 386 ? 2.615 -14.854 -25.435 1.00 88.06 386 GLU A CA 1
ATOM 2942 C C . GLU A 1 386 ? 1.855 -13.735 -24.704 1.00 88.06 386 GLU A C 1
ATOM 2944 O O . GLU A 1 386 ? 0.880 -13.184 -25.219 1.00 88.06 386 GLU A O 1
ATOM 2949 N N . ARG A 1 387 ? 2.314 -13.376 -23.496 1.00 84.31 387 ARG A N 1
ATOM 2950 C CA . ARG A 1 387 ? 1.714 -12.309 -22.680 1.00 84.31 387 ARG A CA 1
ATOM 2951 C C . ARG A 1 387 ? 1.827 -10.941 -23.343 1.00 84.31 387 ARG A C 1
ATOM 2953 O O . ARG A 1 387 ? 0.865 -10.177 -23.303 1.00 84.31 387 ARG A O 1
ATOM 2960 N N . PHE A 1 388 ? 2.965 -10.645 -23.964 1.00 83.62 388 PHE A N 1
ATOM 2961 C CA . PHE A 1 388 ? 3.168 -9.397 -24.696 1.00 83.62 388 PHE A CA 1
ATOM 2962 C C . PHE A 1 388 ? 2.256 -9.317 -25.932 1.00 83.62 388 PHE A C 1
ATOM 2964 O O . PHE A 1 388 ? 1.575 -8.309 -26.152 1.00 83.62 388 PHE A O 1
ATOM 2971 N N . LEU A 1 389 ? 2.184 -10.413 -26.694 1.00 86.62 389 LEU A N 1
ATOM 2972 C CA . LEU A 1 389 ? 1.385 -10.548 -27.917 1.00 86.62 389 LEU A CA 1
ATOM 2973 C C . LEU A 1 389 ? -0.127 -10.587 -27.661 1.00 86.62 389 LEU A C 1
ATOM 2975 O O . LEU A 1 389 ? -0.915 -10.359 -28.575 1.00 86.62 389 LEU A O 1
ATOM 2979 N N . ALA A 1 390 ? -0.564 -10.804 -26.418 1.00 83.44 390 ALA A N 1
ATOM 2980 C CA . ALA A 1 390 ? -1.972 -10.660 -26.054 1.00 83.44 390 ALA A CA 1
ATOM 2981 C C . ALA A 1 390 ? -2.494 -9.219 -26.251 1.00 83.44 390 ALA A C 1
ATOM 2983 O O . ALA A 1 390 ? -3.700 -9.025 -26.414 1.00 83.44 390 ALA A O 1
ATOM 2984 N N . GLY A 1 391 ? -1.605 -8.215 -26.221 1.00 75.94 391 GLY A N 1
ATOM 2985 C CA . GLY A 1 391 ? -1.947 -6.795 -26.383 1.00 75.94 391 GLY A CA 1
ATOM 2986 C C . GLY A 1 391 ? -1.309 -6.089 -27.575 1.00 75.94 391 GLY A C 1
ATOM 2987 O O . GLY A 1 391 ? -1.753 -4.996 -27.920 1.00 75.94 391 GLY A O 1
ATOM 2988 N N . HIS A 1 392 ? -0.305 -6.697 -28.202 1.00 81.19 392 HIS A N 1
ATOM 2989 C CA . HIS A 1 392 ? 0.507 -6.080 -29.249 1.00 81.19 392 HIS A CA 1
ATOM 2990 C C . HIS A 1 392 ? 0.618 -6.995 -30.465 1.00 81.19 392 HIS A C 1
ATOM 2992 O O . HIS A 1 392 ? 0.369 -8.197 -30.385 1.00 81.19 392 HIS A O 1
ATOM 2998 N N . ARG A 1 393 ? 1.022 -6.422 -31.598 1.00 85.69 393 ARG A N 1
ATOM 2999 C CA . ARG A 1 393 ? 1.296 -7.190 -32.815 1.00 85.69 393 ARG A CA 1
ATOM 3000 C C . ARG A 1 393 ? 2.621 -7.935 -32.711 1.00 85.69 393 ARG A C 1
ATOM 3002 O O . ARG A 1 393 ? 3.505 -7.562 -31.935 1.00 85.69 393 ARG A O 1
ATOM 3009 N N . LEU A 1 394 ? 2.788 -8.938 -33.565 1.00 89.62 394 LEU A N 1
ATOM 3010 C CA . LEU A 1 394 ? 4.037 -9.681 -33.663 1.00 89.62 394 LEU A CA 1
ATOM 3011 C C . LEU A 1 394 ? 5.219 -8.788 -34.064 1.00 89.62 394 LEU A C 1
ATOM 3013 O O . LEU A 1 394 ? 6.293 -8.908 -33.474 1.00 89.62 394 LEU A O 1
ATOM 3017 N N . SER A 1 395 ? 5.020 -7.868 -35.012 1.00 88.56 395 SER A N 1
ATOM 3018 C CA . SER A 1 395 ? 6.053 -6.921 -35.440 1.00 88.56 395 SER A CA 1
ATOM 3019 C C . SER A 1 395 ? 6.558 -6.054 -34.284 1.00 88.56 395 SER A C 1
ATOM 3021 O O . SER A 1 395 ? 7.765 -5.880 -34.139 1.00 88.56 395 SER A O 1
ATOM 3023 N N . ALA A 1 396 ? 5.653 -5.587 -33.416 1.00 85.31 396 ALA A N 1
ATOM 3024 C CA . ALA A 1 396 ? 6.002 -4.784 -32.247 1.00 85.31 396 ALA A CA 1
ATOM 3025 C C . ALA A 1 396 ? 6.898 -5.574 -31.286 1.00 85.31 396 ALA A C 1
ATOM 3027 O O . ALA A 1 396 ? 7.951 -5.090 -30.887 1.00 85.31 396 ALA A O 1
ATOM 3028 N N . TYR A 1 397 ? 6.557 -6.833 -30.988 1.00 89.12 397 TYR A N 1
ATOM 3029 C CA . TYR A 1 397 ? 7.409 -7.671 -30.138 1.00 89.12 397 TYR A CA 1
ATOM 3030 C C . TYR A 1 397 ? 8.808 -7.889 -30.741 1.00 89.12 397 TYR A C 1
ATOM 3032 O O . TYR A 1 397 ? 9.818 -7.834 -30.030 1.00 89.12 397 TYR A O 1
ATOM 3040 N N . TYR A 1 398 ? 8.890 -8.101 -32.057 1.00 92.19 398 TYR A N 1
ATOM 3041 C CA . TYR A 1 398 ? 10.169 -8.246 -32.749 1.00 92.19 398 TYR A CA 1
ATOM 3042 C C . TYR A 1 398 ? 11.021 -6.980 -32.703 1.00 92.19 398 TYR A C 1
ATOM 3044 O O . TYR A 1 398 ? 12.190 -7.075 -32.332 1.00 92.19 398 TYR A O 1
ATOM 3052 N N . ASP A 1 399 ? 10.461 -5.815 -33.010 1.00 86.50 399 ASP A N 1
ATOM 3053 C CA . ASP A 1 399 ? 11.207 -4.553 -33.031 1.00 86.50 399 ASP A CA 1
ATOM 3054 C C . ASP A 1 399 ? 11.608 -4.091 -31.626 1.00 86.50 399 ASP A C 1
ATOM 3056 O O . ASP A 1 399 ? 12.725 -3.618 -31.381 1.00 86.50 399 ASP A O 1
ATOM 3060 N N . GLU A 1 400 ? 10.700 -4.242 -30.671 1.00 83.50 400 GLU A N 1
ATOM 3061 C CA . GLU A 1 400 ? 10.841 -3.635 -29.358 1.00 83.50 400 GLU A CA 1
ATOM 3062 C C . GLU A 1 400 ? 11.607 -4.504 -28.373 1.00 83.50 400 GLU A C 1
ATOM 3064 O O . GLU A 1 400 ? 12.280 -3.955 -27.493 1.00 83.50 400 GLU A O 1
ATOM 3069 N N . VAL A 1 401 ? 11.523 -5.829 -28.534 1.00 90.00 401 VAL A N 1
ATOM 3070 C CA . VAL A 1 401 ? 12.087 -6.808 -27.603 1.00 90.00 401 VAL A CA 1
ATOM 3071 C C . VAL A 1 401 ? 13.171 -7.652 -28.270 1.00 90.00 401 VAL A C 1
ATOM 3073 O O . VAL A 1 401 ? 14.329 -7.580 -27.852 1.00 90.00 401 VAL A O 1
ATOM 3076 N N . VAL A 1 402 ? 12.835 -8.424 -29.310 1.00 92.38 402 VAL A N 1
ATOM 3077 C CA . VAL A 1 402 ? 13.739 -9.451 -29.873 1.00 92.38 402 VAL A CA 1
ATOM 3078 C C . VAL A 1 402 ? 14.952 -8.828 -30.577 1.00 92.38 402 VAL A C 1
ATOM 3080 O O . VAL A 1 402 ? 16.079 -9.057 -30.138 1.00 92.38 402 VAL A O 1
ATOM 3083 N N . LEU A 1 403 ? 14.720 -7.989 -31.597 1.00 90.56 403 LEU A N 1
ATOM 3084 C CA . LEU A 1 403 ? 15.341 -6.667 -31.748 1.00 90.56 403 LEU A CA 1
ATOM 3085 C C . LEU A 1 403 ? 16.576 -6.359 -30.896 1.00 90.56 403 LEU A C 1
ATOM 3087 O O . LEU A 1 403 ? 17.737 -6.664 -31.187 1.00 90.56 403 LEU A O 1
ATOM 3091 N N . LYS A 1 404 ? 16.257 -5.675 -29.805 1.00 90.06 404 LYS A N 1
ATOM 3092 C CA . LYS A 1 404 ? 17.194 -5.075 -28.868 1.00 90.06 404 LYS A CA 1
ATOM 3093 C C . LYS A 1 404 ? 17.909 -6.136 -28.033 1.00 90.06 404 LYS A C 1
ATOM 3095 O O . LYS A 1 404 ? 19.073 -5.949 -27.689 1.00 90.06 404 LYS A O 1
ATOM 3100 N N . ALA A 1 405 ? 17.269 -7.273 -27.748 1.00 90.88 405 ALA A N 1
ATOM 3101 C CA . ALA A 1 405 ? 17.900 -8.374 -27.019 1.00 90.88 405 ALA A CA 1
ATOM 3102 C C . ALA A 1 405 ? 19.020 -9.017 -27.853 1.00 90.88 405 ALA A C 1
ATOM 3104 O O . ALA A 1 405 ? 20.107 -9.292 -27.344 1.00 90.88 405 ALA A O 1
ATOM 3105 N N . LEU A 1 406 ? 18.791 -9.178 -29.159 1.00 91.12 406 LEU A N 1
ATOM 3106 C CA . LEU A 1 406 ? 19.802 -9.620 -30.116 1.00 91.12 406 LEU A CA 1
ATOM 3107 C C . LEU A 1 406 ? 20.955 -8.614 -30.250 1.00 91.12 406 LEU A C 1
ATOM 3109 O O . LEU A 1 406 ? 22.109 -9.031 -30.353 1.00 91.12 406 LEU A O 1
ATOM 3113 N N . GLN A 1 407 ? 20.681 -7.307 -30.184 1.00 90.19 407 GLN A N 1
ATOM 3114 C CA . GLN A 1 407 ? 21.726 -6.274 -30.142 1.00 90.19 407 GLN A CA 1
ATOM 3115 C C . GLN A 1 407 ? 22.570 -6.349 -28.860 1.00 90.19 407 GLN A C 1
ATOM 3117 O O . GLN A 1 407 ? 23.796 -6.245 -28.931 1.00 90.19 407 GLN A O 1
ATOM 3122 N N . LEU A 1 408 ? 21.958 -6.574 -27.689 1.00 89.81 408 LEU A N 1
ATOM 3123 C CA . LEU A 1 408 ? 22.697 -6.802 -26.436 1.00 89.81 408 LEU A CA 1
ATOM 3124 C C . LEU A 1 408 ? 23.624 -8.020 -26.557 1.00 89.81 408 LEU A C 1
ATOM 3126 O O . LEU A 1 408 ? 24.817 -7.925 -26.266 1.00 89.81 408 LEU A O 1
ATOM 3130 N N . ALA A 1 409 ? 23.096 -9.133 -27.070 1.00 90.31 409 ALA A N 1
ATOM 3131 C CA . ALA A 1 409 ? 23.862 -10.349 -27.312 1.00 90.31 409 ALA A CA 1
ATOM 3132 C C . ALA A 1 409 ? 25.017 -10.142 -28.307 1.00 90.31 409 ALA A C 1
ATOM 3134 O O . ALA A 1 409 ? 26.135 -10.599 -28.065 1.00 90.31 409 ALA A O 1
ATOM 3135 N N . SER A 1 410 ? 24.766 -9.440 -29.417 1.00 89.06 410 SER A N 1
ATOM 3136 C CA . SER A 1 410 ? 25.779 -9.119 -30.431 1.00 89.06 410 SER A CA 1
ATOM 3137 C C . SER A 1 410 ? 26.920 -8.295 -29.829 1.00 89.06 410 SER A C 1
ATOM 3139 O O . SER A 1 410 ? 28.094 -8.636 -29.992 1.00 89.06 410 SER A O 1
ATOM 3141 N N . ASN A 1 411 ? 26.586 -7.277 -29.032 1.00 89.12 411 ASN A N 1
ATOM 3142 C CA . ASN A 1 411 ? 27.562 -6.449 -28.327 1.00 89.12 411 ASN A CA 1
ATOM 3143 C C . ASN A 1 411 ? 28.442 -7.259 -27.360 1.00 89.12 411 ASN A C 1
ATOM 3145 O O . ASN A 1 411 ? 29.655 -7.038 -27.304 1.00 89.12 411 ASN A O 1
ATOM 3149 N N . ASP A 1 412 ? 27.869 -8.219 -26.633 1.00 89.62 412 ASP A N 1
ATOM 3150 C CA . ASP A 1 412 ? 28.623 -9.101 -25.734 1.00 89.62 412 ASP A CA 1
ATOM 3151 C C . ASP A 1 412 ? 29.535 -10.086 -26.486 1.00 89.62 412 ASP A C 1
ATOM 3153 O O . ASP A 1 412 ? 30.670 -10.344 -26.067 1.00 89.62 412 ASP A O 1
ATOM 3157 N N . ILE A 1 413 ? 29.098 -10.589 -27.644 1.00 87.00 413 ILE A N 1
ATOM 3158 C CA . ILE A 1 413 ? 29.945 -11.403 -28.530 1.00 87.00 413 ILE A CA 1
ATOM 3159 C C . ILE A 1 413 ? 31.135 -10.575 -29.033 1.00 87.00 413 ILE A C 1
ATOM 3161 O O . ILE A 1 413 ? 32.276 -11.029 -28.944 1.00 87.00 413 ILE A O 1
ATOM 3165 N N . VAL A 1 414 ? 30.893 -9.350 -29.513 1.00 86.62 414 VAL A N 1
ATOM 3166 C CA . VAL A 1 414 ? 31.943 -8.447 -30.021 1.00 86.62 414 VAL A CA 1
ATOM 3167 C C . VAL A 1 414 ? 32.938 -8.063 -28.921 1.00 86.62 414 VAL A C 1
ATOM 3169 O O . VAL A 1 414 ? 34.140 -7.983 -29.177 1.00 86.62 414 VAL A O 1
ATOM 3172 N N . ARG A 1 415 ? 32.470 -7.876 -27.681 1.00 87.94 415 ARG A N 1
ATOM 3173 C CA . ARG A 1 415 ? 33.325 -7.609 -26.508 1.00 87.94 415 ARG A CA 1
ATOM 3174 C C . ARG A 1 415 ? 34.099 -8.835 -26.016 1.00 87.94 415 ARG A C 1
ATOM 3176 O O . ARG A 1 415 ? 34.972 -8.686 -25.163 1.00 87.94 415 ARG A O 1
ATOM 3183 N N . GLY A 1 416 ? 33.792 -10.030 -26.522 1.00 86.25 416 GLY A N 1
ATOM 3184 C CA . GLY A 1 416 ? 34.398 -11.286 -26.082 1.00 86.25 416 GLY A CA 1
ATOM 3185 C C . GLY A 1 416 ? 33.965 -11.728 -24.680 1.00 86.25 416 GLY A C 1
ATOM 3186 O O . GLY A 1 416 ? 34.643 -12.555 -24.071 1.00 86.25 416 GLY A O 1
ATOM 3187 N N . THR A 1 417 ? 32.863 -11.186 -24.147 1.00 89.19 417 THR A N 1
ATOM 3188 C CA . THR A 1 417 ? 32.308 -11.576 -22.838 1.00 89.19 417 THR A CA 1
ATOM 3189 C C . THR A 1 417 ? 31.490 -12.863 -22.934 1.00 89.19 417 THR A C 1
ATOM 3191 O O . THR A 1 417 ? 31.434 -13.630 -21.969 1.00 89.19 417 THR A O 1
ATOM 3194 N N . LEU A 1 418 ? 30.900 -13.142 -24.103 1.00 85.81 418 LEU A N 1
ATOM 3195 C CA . LEU A 1 418 ? 30.128 -14.355 -24.358 1.00 85.81 418 LEU A CA 1
ATOM 3196 C C . LEU A 1 418 ? 30.974 -15.445 -25.038 1.00 85.81 418 LEU A C 1
ATOM 3198 O O . LEU A 1 418 ? 31.441 -15.297 -26.164 1.00 85.81 418 LEU A O 1
ATOM 3202 N N . GLU A 1 419 ? 31.141 -16.581 -24.358 1.00 87.38 419 GLU A N 1
ATOM 3203 C CA . GLU A 1 419 ? 31.885 -17.735 -24.880 1.00 87.38 419 GLU A CA 1
ATOM 3204 C C . GLU A 1 419 ? 31.233 -18.302 -26.166 1.00 87.38 419 GLU A C 1
ATOM 3206 O O . GLU A 1 419 ? 30.006 -18.454 -26.197 1.00 87.38 419 GLU A O 1
ATOM 3211 N N . PRO A 1 420 ? 32.003 -18.727 -27.194 1.00 84.94 420 PRO A N 1
ATOM 3212 C CA . PRO A 1 420 ? 31.452 -19.191 -28.476 1.00 84.94 420 PRO A CA 1
ATOM 3213 C C . PRO A 1 420 ? 30.407 -20.311 -28.365 1.00 84.94 420 PRO A C 1
ATOM 3215 O O . PRO A 1 420 ? 29.420 -20.326 -29.097 1.00 84.94 420 PRO A O 1
ATOM 3218 N N . ARG A 1 421 ? 30.573 -21.238 -27.409 1.00 86.50 421 ARG A N 1
ATOM 3219 C CA . ARG A 1 421 ? 29.589 -22.306 -27.150 1.00 86.50 421 ARG A CA 1
ATOM 3220 C C . ARG A 1 421 ? 28.266 -21.766 -26.606 1.00 86.50 421 ARG A C 1
ATOM 3222 O O . ARG A 1 421 ? 27.208 -22.293 -26.937 1.00 86.50 421 ARG A O 1
ATOM 3229 N N . ARG A 1 422 ? 28.314 -20.731 -25.760 1.00 86.44 422 ARG A N 1
ATOM 3230 C CA . ARG A 1 422 ? 27.110 -20.072 -25.232 1.00 86.44 422 ARG A CA 1
ATOM 3231 C C . ARG A 1 422 ? 26.427 -19.251 -26.315 1.00 86.44 422 ARG A C 1
ATOM 3233 O O . ARG A 1 422 ? 25.216 -19.355 -26.433 1.00 86.44 422 ARG A O 1
ATOM 3240 N N . ALA A 1 423 ? 27.196 -18.545 -27.143 1.00 86.00 423 ALA A N 1
ATOM 3241 C CA . ALA A 1 423 ? 26.673 -17.837 -28.310 1.00 86.00 423 ALA A CA 1
ATOM 3242 C C . ALA A 1 423 ? 25.957 -18.786 -29.291 1.00 86.00 423 ALA A C 1
ATOM 3244 O O . ALA A 1 423 ? 24.886 -18.456 -29.789 1.00 86.00 423 ALA A O 1
ATOM 3245 N N . GLY A 1 424 ? 26.495 -19.993 -29.510 1.00 87.75 424 GLY A N 1
ATOM 3246 C CA . GLY A 1 424 ? 25.831 -21.028 -30.309 1.00 87.75 424 GLY A CA 1
ATOM 3247 C C . GLY A 1 424 ? 24.489 -21.482 -29.722 1.00 87.75 424 GLY A C 1
ATOM 3248 O O . GLY A 1 424 ? 23.502 -21.530 -30.446 1.00 87.75 424 GLY A O 1
ATOM 3249 N N . ARG A 1 425 ? 24.425 -21.752 -28.408 1.00 88.00 425 ARG A N 1
ATOM 3250 C CA . ARG A 1 425 ? 23.160 -22.114 -27.732 1.00 88.00 425 ARG A CA 1
ATOM 3251 C C . ARG A 1 425 ? 22.133 -20.984 -27.770 1.00 88.00 425 ARG A C 1
ATOM 3253 O O . ARG A 1 425 ? 20.973 -21.240 -28.056 1.00 88.00 425 ARG A O 1
ATOM 3260 N N . LEU A 1 426 ? 22.579 -19.751 -27.535 1.00 90.06 426 LEU A N 1
ATOM 3261 C CA . LEU A 1 426 ? 21.759 -18.545 -27.630 1.00 90.06 426 LEU A CA 1
ATOM 3262 C C . LEU A 1 426 ? 21.161 -18.385 -29.033 1.00 90.06 426 LEU A C 1
ATOM 3264 O O . LEU A 1 426 ? 19.970 -18.125 -29.164 1.00 90.06 426 LEU A O 1
ATOM 3268 N N . LYS A 1 427 ? 21.974 -18.590 -30.079 1.00 88.88 427 LYS A N 1
ATOM 3269 C CA . LYS A 1 427 ? 21.511 -18.574 -31.471 1.00 88.88 427 LYS A CA 1
ATOM 3270 C C . LYS A 1 427 ? 20.396 -19.596 -31.688 1.00 88.88 427 LYS A C 1
ATOM 3272 O O . LYS A 1 427 ? 19.363 -19.235 -32.243 1.00 88.88 427 LYS A O 1
ATOM 3277 N N . THR A 1 428 ? 20.611 -20.848 -31.280 1.00 90.38 428 THR A N 1
ATOM 3278 C CA . THR A 1 428 ? 19.619 -21.920 -31.441 1.00 90.38 428 THR A CA 1
ATOM 3279 C C . THR A 1 428 ? 18.323 -21.580 -30.714 1.00 90.38 428 THR A C 1
ATOM 3281 O O . THR A 1 428 ? 17.283 -21.557 -31.357 1.00 90.38 428 THR A O 1
ATOM 3284 N N . ALA A 1 429 ? 18.401 -21.191 -29.439 1.00 91.00 429 ALA A N 1
ATOM 3285 C CA . ALA A 1 429 ? 17.228 -20.876 -28.627 1.00 91.00 429 ALA A CA 1
ATOM 3286 C C . ALA A 1 429 ? 16.412 -19.696 -29.184 1.00 91.00 429 ALA A C 1
ATOM 3288 O O . ALA A 1 429 ? 15.191 -19.763 -29.252 1.00 91.00 429 ALA A O 1
ATOM 3289 N N . ILE A 1 430 ? 17.069 -18.624 -29.648 1.00 90.81 430 ILE A N 1
ATOM 3290 C CA . ILE A 1 430 ? 16.350 -17.502 -30.273 1.00 90.81 430 ILE A CA 1
ATOM 3291 C C . ILE A 1 430 ? 15.752 -17.913 -31.622 1.00 90.81 430 ILE A C 1
ATOM 3293 O O . ILE A 1 430 ? 14.678 -17.449 -31.989 1.00 90.81 430 ILE A O 1
ATOM 3297 N N . THR A 1 431 ? 16.442 -18.766 -32.375 1.00 90.56 431 THR A N 1
ATOM 3298 C CA . THR A 1 431 ? 15.937 -19.249 -33.662 1.00 90.56 431 THR A CA 1
ATOM 3299 C C . THR A 1 431 ? 14.682 -20.102 -33.480 1.00 90.56 431 THR A C 1
ATOM 3301 O O . THR A 1 431 ? 13.725 -19.901 -34.220 1.00 90.56 431 THR A O 1
ATOM 3304 N N . GLU A 1 432 ? 14.687 -20.997 -32.491 1.00 90.88 432 GLU A N 1
ATOM 3305 C CA . GLU A 1 432 ? 13.527 -21.799 -32.085 1.00 90.88 432 GLU A CA 1
ATOM 3306 C C . GLU A 1 432 ? 12.383 -20.888 -31.626 1.00 90.88 432 GLU A C 1
ATOM 3308 O O . GLU A 1 432 ? 11.300 -20.962 -32.194 1.00 90.88 432 GLU A O 1
ATOM 3313 N N . LEU A 1 433 ? 12.653 -19.910 -30.748 1.00 91.75 433 LEU A N 1
ATOM 3314 C CA . LEU A 1 433 ? 11.642 -18.932 -30.331 1.00 91.75 433 LEU A CA 1
ATOM 3315 C C . LEU A 1 433 ? 11.010 -18.204 -31.529 1.00 91.75 433 LEU A C 1
ATOM 3317 O O . LEU A 1 433 ? 9.798 -18.029 -31.579 1.00 91.75 433 LEU A O 1
ATOM 3321 N N . VAL A 1 434 ? 11.807 -17.745 -32.500 1.00 92.75 434 VAL A N 1
ATOM 3322 C CA . VAL A 1 434 ? 11.269 -17.063 -33.690 1.00 92.75 434 VAL A CA 1
ATOM 3323 C C . VAL A 1 434 ? 10.351 -17.993 -34.487 1.00 92.75 434 VAL A C 1
ATOM 3325 O O . VAL A 1 434 ? 9.285 -17.548 -34.911 1.00 92.75 434 VAL A O 1
ATOM 3328 N N . GLU A 1 435 ? 10.737 -19.261 -34.652 1.00 91.81 435 GLU A N 1
ATOM 3329 C CA . GLU A 1 435 ? 9.925 -20.280 -35.328 1.00 91.81 435 GLU A CA 1
ATOM 3330 C C . GLU A 1 435 ? 8.612 -20.558 -34.581 1.00 91.81 435 GLU A C 1
ATOM 3332 O O . GLU A 1 435 ? 7.550 -20.560 -35.208 1.00 91.81 435 GLU A O 1
ATOM 3337 N N . ASP A 1 436 ? 8.658 -20.698 -33.255 1.00 91.44 436 ASP A N 1
ATOM 3338 C CA . ASP A 1 436 ? 7.479 -20.938 -32.414 1.00 91.44 436 ASP A CA 1
ATOM 3339 C C . ASP A 1 436 ? 6.513 -19.749 -32.439 1.00 91.44 436 ASP A C 1
ATOM 3341 O O . ASP A 1 436 ? 5.295 -19.912 -32.581 1.00 91.44 436 ASP A O 1
ATOM 3345 N N . LEU A 1 437 ? 7.047 -18.523 -32.438 1.00 91.62 437 LEU A N 1
ATOM 3346 C CA . LEU A 1 437 ? 6.265 -17.297 -32.614 1.00 91.62 437 LEU A CA 1
ATOM 3347 C C . LEU A 1 437 ? 5.617 -17.184 -34.006 1.00 91.62 437 LEU A C 1
ATOM 3349 O O . LEU A 1 437 ? 4.694 -16.386 -34.197 1.00 91.62 437 LEU A O 1
ATOM 3353 N N . GLY A 1 438 ? 6.016 -18.034 -34.958 1.00 88.31 438 GLY A N 1
ATOM 3354 C CA . GLY A 1 438 ? 5.371 -18.240 -36.256 1.00 88.31 438 GLY A CA 1
ATOM 3355 C C . GLY A 1 438 ? 3.866 -18.466 -36.193 1.00 88.31 438 GLY A C 1
ATOM 3356 O O . GLY A 1 438 ? 3.158 -18.091 -37.135 1.00 88.31 438 GLY A O 1
ATOM 3357 N N . ARG A 1 439 ? 3.349 -19.004 -35.084 1.00 89.56 439 ARG A N 1
ATOM 3358 C CA . ARG A 1 439 ? 1.912 -19.261 -34.898 1.00 89.56 439 ARG A CA 1
ATOM 3359 C C . ARG A 1 439 ? 1.053 -18.012 -34.675 1.00 89.56 439 ARG A C 1
ATOM 3361 O O . ARG A 1 439 ? -0.159 -18.100 -34.846 1.00 89.56 439 ARG A O 1
ATOM 3368 N N . TYR A 1 440 ? 1.644 -16.873 -34.309 1.00 88.50 440 TYR A N 1
ATOM 3369 C CA . TYR A 1 440 ? 0.910 -15.633 -34.022 1.00 88.50 440 TYR A CA 1
ATOM 3370 C C . TYR A 1 440 ? 0.731 -14.773 -35.268 1.00 88.50 440 TYR A C 1
ATOM 3372 O O . TYR A 1 440 ? 1.691 -14.541 -35.998 1.00 88.50 440 TYR A O 1
ATOM 3380 N N . ASP A 1 441 ? -0.474 -14.272 -35.529 1.00 85.44 441 ASP A N 1
ATOM 3381 C CA . ASP A 1 441 ? -0.716 -13.342 -36.638 1.00 85.44 441 ASP A CA 1
ATOM 3382 C C . ASP A 1 441 ? -0.169 -11.938 -36.340 1.00 85.44 441 ASP A C 1
ATOM 3384 O O . ASP A 1 441 ? -0.134 -11.493 -35.195 1.00 85.44 441 ASP A O 1
ATOM 3388 N N . ASP A 1 442 ? 0.242 -11.219 -37.386 1.00 85.06 442 ASP A N 1
ATOM 3389 C CA . ASP A 1 442 ? 0.743 -9.845 -37.271 1.00 85.06 442 ASP A CA 1
ATOM 3390 C C . ASP A 1 442 ? -0.388 -8.822 -37.468 1.00 85.06 442 ASP A C 1
ATOM 3392 O O . ASP A 1 442 ? -0.444 -8.083 -38.451 1.00 85.06 442 ASP A O 1
ATOM 3396 N N . VAL A 1 443 ? -1.359 -8.839 -36.556 1.00 80.12 443 VAL A N 1
ATOM 3397 C CA . VAL A 1 443 ? -2.557 -7.986 -36.596 1.00 80.12 443 VAL A CA 1
ATOM 3398 C C . VAL A 1 443 ? -2.824 -7.369 -35.231 1.00 80.12 443 VAL A C 1
ATOM 3400 O O . VAL A 1 443 ? -2.411 -7.918 -34.212 1.00 80.12 443 VAL A O 1
ATOM 3403 N N . ASP A 1 444 ? -3.537 -6.238 -35.196 1.00 73.12 444 ASP A N 1
ATOM 3404 C CA . ASP A 1 444 ? -4.012 -5.690 -33.922 1.00 73.12 444 ASP A CA 1
ATOM 3405 C C . ASP A 1 444 ? -4.927 -6.707 -33.228 1.00 73.12 444 ASP A C 1
ATOM 3407 O O . ASP A 1 444 ? -5.913 -7.150 -33.834 1.00 73.12 444 ASP A O 1
ATOM 3411 N N . PRO A 1 445 ? -4.663 -7.060 -31.960 1.00 68.62 445 PRO A N 1
ATOM 3412 C CA . PRO A 1 445 ? -5.530 -7.973 -31.243 1.00 68.62 445 PRO A CA 1
ATOM 3413 C C . PRO A 1 445 ? -6.934 -7.360 -31.060 1.00 68.62 445 PRO A C 1
ATOM 3415 O O . PRO A 1 445 ? -7.074 -6.161 -30.775 1.00 68.62 445 PRO A O 1
ATOM 3418 N N . PRO A 1 446 ? -8.011 -8.158 -31.205 1.00 56.06 446 PRO A N 1
ATOM 3419 C CA . PRO A 1 446 ? -9.378 -7.673 -31.056 1.00 56.06 446 PRO A CA 1
ATOM 3420 C C . PRO A 1 446 ? -9.619 -7.186 -29.619 1.00 56.06 446 PRO A C 1
ATOM 3422 O O . PRO A 1 446 ? -9.747 -7.978 -28.689 1.00 56.06 446 PRO A O 1
ATOM 3425 N N . GLY A 1 447 ? -9.689 -5.861 -29.447 1.00 57.53 447 GLY A N 1
ATOM 3426 C CA . GLY A 1 447 ? -9.811 -5.196 -28.141 1.00 57.53 447 GLY A CA 1
ATOM 3427 C C . GLY A 1 447 ? -8.676 -4.224 -27.795 1.00 57.53 447 GLY A C 1
ATOM 3428 O O . GLY A 1 447 ? -8.765 -3.573 -26.758 1.00 57.53 447 GLY A O 1
ATOM 3429 N N . GLY A 1 448 ? -7.667 -4.074 -28.664 1.00 47.50 448 GLY A N 1
ATOM 3430 C CA . GLY A 1 448 ? -6.467 -3.245 -28.460 1.00 47.50 448 GLY A CA 1
ATOM 3431 C C . GLY A 1 448 ? -6.650 -1.720 -28.426 1.00 47.50 448 GLY A C 1
ATOM 3432 O O . GLY A 1 448 ? -5.659 -1.000 -28.365 1.00 47.50 448 GLY A O 1
ATOM 3433 N N . ASN A 1 449 ? -7.885 -1.201 -28.412 1.00 41.53 449 ASN A N 1
ATOM 3434 C CA . ASN A 1 449 ? -8.112 0.208 -28.091 1.00 41.53 449 ASN A CA 1
ATOM 3435 C C . ASN A 1 449 ? -8.326 0.367 -26.581 1.00 41.53 449 ASN A C 1
ATOM 3437 O O . ASN A 1 449 ? -9.390 0.049 -26.046 1.00 41.53 449 ASN A O 1
ATOM 3441 N N . ASP A 1 450 ? -7.299 0.906 -25.924 1.00 42.97 450 ASP A N 1
ATOM 3442 C CA . ASP A 1 450 ? -7.360 1.564 -24.610 1.00 42.97 450 ASP A CA 1
ATOM 3443 C C . ASP A 1 450 ? -7.716 0.668 -23.405 1.00 42.97 450 ASP A C 1
ATOM 3445 O O . ASP A 1 450 ? -8.069 1.148 -22.326 1.00 42.97 450 ASP A O 1
ATOM 3449 N N . LYS A 1 451 ? -7.595 -0.657 -23.552 1.00 36.03 451 LYS A N 1
ATOM 3450 C CA . LYS A 1 451 ? -7.558 -1.583 -22.416 1.00 36.03 451 LYS A CA 1
ATOM 3451 C C . LYS A 1 451 ? -6.159 -2.150 -22.282 1.00 36.03 451 LYS A C 1
ATOM 3453 O O . LYS A 1 451 ? -5.821 -3.158 -22.890 1.00 36.03 451 LYS A O 1
ATOM 3458 N N . THR A 1 452 ? -5.375 -1.463 -21.456 1.00 37.06 452 THR A N 1
ATOM 3459 C CA . THR A 1 452 ? -4.240 -2.007 -20.710 1.00 37.06 452 THR A CA 1
ATOM 3460 C C . THR A 1 452 ? -4.435 -3.500 -20.461 1.00 37.06 452 THR A C 1
ATOM 3462 O O . THR A 1 452 ? -5.324 -3.898 -19.703 1.00 37.06 452 THR A O 1
ATOM 3465 N N . VAL A 1 453 ? -3.630 -4.335 -21.124 1.00 35.16 453 VAL A N 1
ATOM 3466 C CA . VAL A 1 453 ? -3.545 -5.755 -20.785 1.00 35.16 453 VAL A CA 1
ATOM 3467 C C . VAL A 1 453 ? -3.216 -5.821 -19.301 1.00 35.16 453 VAL A C 1
ATOM 3469 O O . VAL A 1 453 ? -2.223 -5.254 -18.846 1.00 35.16 453 VAL A O 1
ATOM 3472 N N . ALA A 1 454 ? -4.105 -6.440 -18.528 1.00 32.62 454 ALA A N 1
ATOM 3473 C CA . ALA A 1 454 ? -3.939 -6.637 -17.099 1.00 32.62 454 ALA A CA 1
ATOM 3474 C C . ALA A 1 454 ? -2.642 -7.423 -16.855 1.00 32.62 454 ALA A C 1
ATOM 3476 O O . ALA A 1 454 ? -2.606 -8.636 -17.041 1.00 32.62 454 ALA A O 1
ATOM 3477 N N . GLY A 1 455 ? -1.575 -6.714 -16.483 1.00 37.50 455 GLY A N 1
ATOM 3478 C CA . GLY A 1 455 ? -0.233 -7.276 -16.333 1.00 37.50 455 GLY A CA 1
ATOM 3479 C C . GLY A 1 455 ? 0.859 -6.575 -17.142 1.00 37.50 455 GLY A C 1
ATOM 3480 O O . GLY A 1 455 ? 2.020 -6.853 -16.863 1.00 37.50 455 GLY A O 1
ATOM 3481 N N . SER A 1 456 ? 0.529 -5.655 -18.065 1.00 36.84 456 SER A N 1
ATOM 3482 C CA . SER A 1 456 ? 1.558 -4.886 -18.769 1.00 36.84 456 SER A CA 1
ATOM 3483 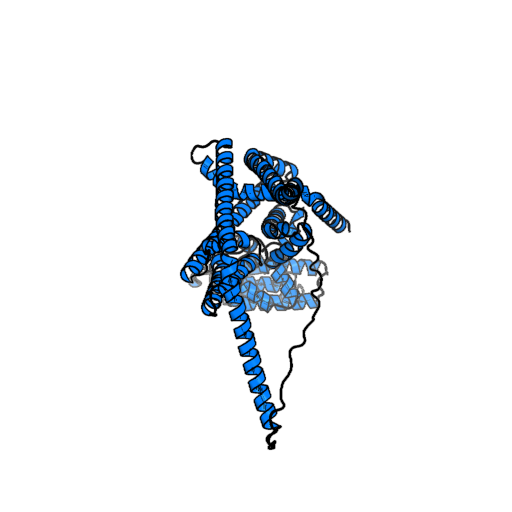C C . SER A 1 456 ? 2.169 -3.823 -17.858 1.00 36.84 456 SER A C 1
ATOM 3485 O O . SER A 1 456 ? 1.489 -3.010 -17.221 1.00 36.84 456 SER A O 1
ATOM 3487 N N . THR A 1 457 ? 3.483 -3.878 -17.747 1.00 41.97 457 THR A N 1
ATOM 3488 C CA . THR A 1 457 ? 4.299 -3.037 -16.878 1.00 41.97 457 THR A CA 1
ATOM 3489 C C . THR A 1 457 ? 4.428 -1.631 -17.472 1.00 41.97 457 THR A C 1
ATOM 3491 O O . THR A 1 457 ? 4.173 -1.418 -18.654 1.00 41.97 457 THR A O 1
ATOM 3494 N N . ALA A 1 458 ? 4.782 -0.625 -16.666 1.00 40.59 458 ALA A N 1
ATOM 3495 C CA . ALA A 1 458 ? 4.865 0.762 -17.149 1.00 40.59 458 ALA A CA 1
ATOM 3496 C C . ALA A 1 458 ? 5.853 0.944 -18.324 1.00 40.59 458 ALA A C 1
ATOM 3498 O O . ALA A 1 458 ? 5.674 1.871 -19.107 1.00 40.59 458 ALA A O 1
ATOM 3499 N N . ASP A 1 459 ? 6.843 0.053 -18.461 1.00 38.53 459 ASP A N 1
ATOM 3500 C CA . ASP A 1 459 ? 7.758 0.019 -19.606 1.00 38.53 459 ASP A CA 1
ATOM 3501 C C . ASP A 1 459 ? 7.149 -0.680 -20.829 1.00 38.53 459 ASP A C 1
ATOM 3503 O O . ASP A 1 459 ? 7.353 -0.199 -21.934 1.00 38.53 459 ASP A O 1
ATOM 3507 N N . GLU A 1 460 ? 6.320 -1.722 -20.661 1.00 40.34 460 GLU A N 1
ATOM 3508 C CA . GLU A 1 460 ? 5.498 -2.273 -21.761 1.00 40.34 460 GLU A CA 1
ATOM 3509 C C . GLU A 1 460 ? 4.440 -1.272 -22.251 1.00 40.34 460 GLU A C 1
ATOM 3511 O O . GLU A 1 460 ? 4.028 -1.328 -23.400 1.00 40.34 460 GLU A O 1
ATOM 3516 N N . GLN A 1 461 ? 4.011 -0.329 -21.403 1.00 40.88 461 GLN A N 1
ATOM 3517 C CA . GLN A 1 461 ? 3.129 0.785 -21.786 1.00 40.88 461 GLN A CA 1
ATOM 3518 C C . GLN A 1 461 ? 3.884 1.959 -22.423 1.00 40.88 461 GLN A C 1
ATOM 3520 O O . GLN A 1 461 ? 3.270 2.801 -23.079 1.00 40.88 461 GLN A O 1
ATOM 3525 N N . ALA A 1 462 ? 5.195 2.058 -22.184 1.00 41.44 462 ALA A N 1
ATOM 3526 C CA . ALA A 1 462 ? 6.041 3.105 -22.744 1.00 41.44 462 ALA A CA 1
ATOM 3527 C C . ALA A 1 462 ? 6.492 2.786 -24.169 1.00 41.44 462 ALA A C 1
ATOM 3529 O O . ALA A 1 462 ? 7.025 3.679 -24.834 1.00 41.44 462 ALA A O 1
ATOM 3530 N N . ILE A 1 463 ? 6.292 1.548 -24.634 1.00 46.34 463 ILE A N 1
ATOM 3531 C CA . ILE A 1 463 ? 6.622 1.193 -26.002 1.00 46.34 463 ILE A CA 1
ATOM 3532 C C . ILE A 1 463 ? 5.473 1.626 -26.921 1.00 46.34 463 ILE A C 1
ATOM 3534 O O . ILE A 1 463 ? 4.329 1.207 -26.719 1.00 46.34 463 ILE A O 1
ATOM 3538 N N . PRO A 1 464 ? 5.712 2.583 -27.838 1.00 46.16 464 PRO A N 1
ATOM 3539 C CA . PRO A 1 464 ? 4.645 3.130 -28.654 1.00 46.16 464 PRO A CA 1
ATOM 3540 C C . PRO A 1 464 ? 4.062 2.031 -29.535 1.00 46.16 464 PRO A C 1
ATOM 3542 O O . PRO A 1 464 ? 4.772 1.468 -30.356 1.00 46.16 464 PRO A O 1
ATOM 3545 N N . ASN A 1 465 ? 2.753 1.800 -29.441 1.00 48.34 465 ASN A N 1
ATOM 3546 C CA . ASN A 1 465 ? 2.032 1.027 -30.446 1.00 48.34 465 ASN A CA 1
ATOM 3547 C C . ASN A 1 465 ? 1.984 1.861 -31.742 1.00 48.34 465 ASN A C 1
ATOM 3549 O O . ASN A 1 465 ? 1.001 2.564 -32.020 1.00 48.34 465 ASN A O 1
ATOM 3553 N N . GLU A 1 466 ? 3.101 1.907 -32.474 1.00 48.19 466 GLU A N 1
ATOM 3554 C CA . GLU A 1 466 ? 3.174 2.565 -33.771 1.00 48.19 466 GLU A CA 1
ATOM 3555 C C . GLU A 1 466 ? 2.140 1.899 -34.676 1.00 48.19 466 GLU A C 1
ATOM 3557 O O . GLU A 1 466 ? 2.229 0.725 -35.033 1.00 48.19 466 GLU A O 1
ATOM 3562 N N . HIS A 1 467 ? 1.093 2.656 -35.002 1.00 47.88 467 HIS A N 1
ATOM 3563 C CA . HIS A 1 467 ? 0.063 2.187 -35.909 1.00 47.88 467 HIS A CA 1
ATOM 3564 C C . HIS A 1 467 ? 0.720 1.946 -37.266 1.00 47.88 467 HIS A C 1
ATOM 3566 O O . HIS A 1 467 ? 1.325 2.856 -37.835 1.00 47.88 467 HIS A O 1
ATOM 3572 N N . SER A 1 468 ? 0.566 0.735 -37.802 1.00 50.72 468 SER A N 1
ATOM 3573 C CA . SER A 1 468 ? 0.957 0.447 -39.180 1.00 50.72 468 SER A CA 1
ATOM 3574 C C . SER A 1 468 ? 0.343 1.469 -40.145 1.00 50.72 468 SER A C 1
ATOM 3576 O O . SER A 1 468 ? -0.789 1.920 -39.920 1.00 50.72 468 SER A O 1
ATOM 3578 N N . PRO A 1 469 ? 1.005 1.776 -41.277 1.00 51.69 469 PRO A N 1
ATOM 3579 C CA . PRO A 1 469 ? 0.280 2.261 -42.445 1.00 51.69 469 PRO A CA 1
ATOM 3580 C C . PRO A 1 469 ? -0.935 1.350 -42.690 1.00 51.69 469 PRO A C 1
ATOM 3582 O O . PRO A 1 469 ? -0.835 0.126 -42.624 1.00 51.69 469 PRO A O 1
ATOM 3585 N N . ALA A 1 470 ? -2.100 1.966 -42.883 1.00 47.81 470 ALA A N 1
ATOM 3586 C CA . ALA A 1 470 ? -3.429 1.358 -42.780 1.00 47.81 470 ALA A CA 1
ATOM 3587 C C . ALA A 1 470 ? -3.774 0.299 -43.849 1.00 47.81 470 ALA A C 1
ATOM 3589 O O . ALA A 1 470 ? -4.893 -0.214 -43.862 1.00 47.81 470 ALA A O 1
ATOM 3590 N N . ASP A 1 471 ? -2.842 -0.040 -44.733 1.00 53.94 471 ASP A N 1
ATOM 3591 C CA . ASP A 1 471 ? -3.097 -0.917 -45.863 1.00 53.94 471 ASP A CA 1
ATOM 3592 C C . ASP A 1 471 ? -2.539 -2.307 -45.560 1.00 53.94 471 ASP A C 1
ATOM 3594 O O . ASP A 1 471 ? -1.330 -2.504 -45.447 1.00 53.94 471 ASP A O 1
ATOM 3598 N N . GLY A 1 472 ? -3.433 -3.288 -45.418 1.00 58.62 472 GLY A N 1
ATOM 3599 C CA . GLY A 1 472 ? -3.042 -4.695 -45.422 1.00 58.62 472 GLY A CA 1
ATOM 3600 C C . GLY A 1 472 ? -2.288 -5.066 -46.705 1.00 58.62 472 GLY A C 1
ATOM 3601 O O . GLY A 1 472 ? -2.271 -4.315 -47.683 1.00 58.62 472 GLY A O 1
ATOM 3602 N N . ALA A 1 473 ? -1.679 -6.251 -46.703 1.00 62.09 473 ALA A N 1
ATOM 3603 C CA . ALA A 1 473 ? -0.920 -6.775 -47.831 1.00 62.09 473 ALA A CA 1
ATOM 3604 C C . ALA A 1 473 ? -1.613 -6.539 -49.195 1.00 62.09 473 ALA A C 1
ATOM 3606 O O . ALA A 1 473 ? -2.796 -6.869 -49.351 1.00 62.09 473 ALA A O 1
ATOM 3607 N N . PRO A 1 474 ? -0.907 -5.999 -50.207 1.00 65.69 474 PRO A N 1
ATOM 3608 C CA . PRO A 1 474 ? -1.476 -5.816 -51.535 1.00 65.69 474 PRO A CA 1
ATOM 3609 C C . PRO A 1 474 ? -1.906 -7.163 -52.129 1.00 65.69 474 PRO A C 1
ATOM 3611 O O . PRO A 1 474 ? -1.197 -8.164 -52.033 1.00 65.69 474 PRO A O 1
ATOM 3614 N N . ASP A 1 475 ? -3.068 -7.181 -52.785 1.00 73.62 475 ASP A N 1
ATOM 3615 C CA . ASP A 1 475 ? -3.570 -8.367 -53.483 1.00 73.62 475 ASP A CA 1
ATOM 3616 C C . ASP A 1 475 ? -2.511 -8.900 -54.469 1.00 73.62 475 ASP A C 1
ATOM 3618 O O . ASP A 1 475 ? -2.046 -8.169 -55.351 1.00 73.62 475 ASP A O 1
ATOM 3622 N N . LYS A 1 476 ? -2.158 -10.189 -54.346 1.00 72.62 476 LYS A N 1
ATOM 3623 C CA . LYS A 1 476 ? -1.170 -10.873 -55.199 1.00 72.62 476 LYS A CA 1
ATOM 3624 C C . LYS A 1 476 ? -1.465 -10.717 -56.691 1.00 72.62 476 LYS A C 1
ATOM 3626 O O . LYS A 1 476 ? -0.537 -10.693 -57.499 1.00 72.62 476 LYS A O 1
ATOM 3631 N N . SER A 1 477 ? -2.737 -10.575 -57.069 1.00 76.12 477 SER A N 1
ATOM 3632 C CA . SER A 1 477 ? -3.142 -10.347 -58.461 1.00 76.12 477 SER A CA 1
ATOM 3633 C C . SER A 1 477 ? -2.652 -9.001 -59.019 1.00 76.12 477 SER A C 1
ATOM 3635 O O . SER A 1 477 ? -2.397 -8.879 -60.221 1.00 76.12 477 SER A O 1
ATOM 3637 N N . LYS A 1 478 ? -2.460 -8.006 -58.143 1.00 80.25 478 LYS A N 1
ATOM 3638 C CA . LYS A 1 478 ? -2.016 -6.645 -58.470 1.00 80.25 478 LYS A CA 1
ATOM 3639 C C . LYS A 1 478 ? -0.495 -6.486 -58.452 1.00 80.25 478 LYS A C 1
ATOM 3641 O O . LYS A 1 478 ? 0.009 -5.505 -58.991 1.00 80.25 478 LYS A O 1
ATOM 3646 N N . LEU A 1 479 ? 0.233 -7.440 -57.871 1.00 81.56 479 LEU A N 1
ATOM 3647 C CA . LEU A 1 479 ? 1.697 -7.442 -57.854 1.00 81.56 479 LEU A CA 1
ATOM 3648 C C . LEU A 1 479 ? 2.269 -7.716 -59.253 1.00 81.56 479 LEU A C 1
ATOM 3650 O O . LEU A 1 479 ? 1.646 -8.418 -60.055 1.00 81.56 479 LEU A O 1
ATOM 3654 N N . ALA A 1 480 ? 3.456 -7.185 -59.557 1.00 85.12 480 ALA A N 1
ATOM 3655 C CA . ALA A 1 480 ? 4.155 -7.480 -60.811 1.00 85.12 480 ALA A CA 1
ATOM 3656 C C . ALA A 1 480 ? 4.576 -8.968 -60.879 1.00 85.12 480 ALA A C 1
ATOM 3658 O O . ALA A 1 480 ? 4.714 -9.602 -59.833 1.00 85.12 480 ALA A O 1
ATOM 3659 N N . PRO A 1 481 ? 4.777 -9.559 -62.076 1.00 83.44 481 PRO A N 1
ATOM 3660 C CA . PRO A 1 481 ? 5.008 -11.002 -62.233 1.00 83.44 481 PRO A CA 1
ATOM 3661 C C . PRO A 1 481 ? 6.172 -11.558 -61.402 1.00 83.44 481 PRO A C 1
ATOM 3663 O O . PRO A 1 481 ? 6.072 -12.658 -60.869 1.00 83.44 481 PRO A O 1
ATOM 3666 N N . GLU A 1 482 ? 7.238 -10.776 -61.247 1.00 85.56 482 GLU A N 1
ATOM 3667 C CA . GLU A 1 482 ? 8.424 -11.099 -60.442 1.00 85.56 482 GLU A CA 1
ATOM 3668 C C . GLU A 1 482 ? 8.135 -11.243 -58.935 1.00 85.56 482 GLU A C 1
ATOM 3670 O O . GLU A 1 482 ? 8.817 -11.990 -58.245 1.00 85.56 482 GLU A O 1
ATOM 3675 N N . TRP A 1 483 ? 7.069 -10.611 -58.436 1.00 84.88 483 TRP A N 1
ATOM 3676 C CA . TRP A 1 483 ? 6.635 -10.666 -57.035 1.00 84.88 483 TRP A CA 1
ATOM 3677 C C . TRP A 1 483 ? 5.606 -11.768 -56.755 1.00 84.88 483 TRP A C 1
ATOM 3679 O O . TRP A 1 483 ? 5.205 -11.966 -55.611 1.00 84.88 483 TRP A O 1
ATOM 3689 N N . ARG A 1 484 ? 5.148 -12.484 -57.791 1.00 82.94 484 ARG A N 1
ATOM 3690 C CA . ARG A 1 484 ? 4.125 -13.541 -57.676 1.00 82.94 484 ARG A CA 1
ATOM 3691 C C . ARG A 1 484 ? 4.704 -14.936 -57.426 1.00 82.94 484 ARG A C 1
ATOM 3693 O O . ARG A 1 484 ? 3.933 -15.885 -57.310 1.00 82.94 484 ARG A O 1
ATOM 3700 N N . GLY A 1 485 ? 6.031 -15.069 -57.397 1.00 82.00 485 GLY A N 1
ATOM 3701 C CA . GLY A 1 485 ? 6.711 -16.332 -57.105 1.00 82.00 485 GLY A CA 1
ATOM 3702 C C . GLY A 1 485 ? 6.485 -16.819 -55.668 1.00 82.00 485 GLY A C 1
ATOM 3703 O O . GLY A 1 485 ? 5.926 -16.109 -54.835 1.00 82.00 485 GLY A O 1
ATOM 3704 N N . GLU A 1 486 ? 6.944 -18.036 -55.365 1.00 84.56 486 GLU A N 1
ATOM 3705 C CA . GLU A 1 486 ? 6.859 -18.601 -54.007 1.00 84.56 486 GLU A CA 1
ATOM 3706 C C . GLU A 1 486 ? 7.778 -17.893 -53.002 1.00 84.56 486 GLU A C 1
ATOM 3708 O O . GLU A 1 486 ? 7.434 -17.816 -51.828 1.00 84.56 486 GLU A O 1
ATOM 3713 N N . ALA A 1 487 ? 8.917 -17.350 -53.450 1.00 88.25 487 ALA A N 1
ATOM 3714 C CA . ALA A 1 487 ? 9.877 -16.631 -52.608 1.00 88.25 487 ALA A CA 1
ATOM 3715 C C . ALA A 1 487 ? 10.531 -15.438 -53.346 1.00 88.25 487 ALA A C 1
ATOM 3717 O O . ALA A 1 487 ? 11.736 -15.466 -53.610 1.00 88.25 487 ALA A O 1
ATOM 3718 N N . PRO A 1 488 ? 9.758 -14.395 -53.715 1.00 90.50 488 PRO A N 1
ATOM 3719 C CA . PRO A 1 488 ? 10.276 -13.202 -54.390 1.00 90.50 488 PRO A CA 1
ATOM 3720 C C . PRO A 1 488 ? 11.272 -12.394 -53.550 1.00 90.50 488 PRO A C 1
ATOM 3722 O O . PRO A 1 488 ? 12.037 -11.614 -54.118 1.00 90.50 488 PRO A O 1
ATOM 3725 N N . VAL A 1 489 ? 11.291 -12.558 -52.223 1.00 93.69 489 VAL A N 1
ATOM 3726 C CA . VAL A 1 489 ? 12.245 -11.871 -51.343 1.00 93.69 489 VAL A CA 1
ATOM 3727 C C . VAL A 1 489 ? 13.327 -12.832 -50.848 1.00 93.69 489 VAL A C 1
ATOM 3729 O O . VAL A 1 489 ? 13.043 -13.907 -50.320 1.00 93.69 489 VAL A O 1
ATOM 3732 N N . LEU A 1 490 ? 14.588 -12.433 -50.998 1.00 94.19 490 LEU A N 1
ATOM 3733 C CA . LEU A 1 490 ? 15.752 -13.138 -50.468 1.00 94.19 490 LEU A CA 1
ATOM 3734 C C . LEU A 1 490 ? 16.282 -12.397 -49.235 1.00 94.19 490 LEU A C 1
ATOM 3736 O O . LEU A 1 490 ? 16.901 -11.342 -49.370 1.00 94.19 490 LEU A O 1
ATOM 3740 N N . CYS A 1 491 ? 16.046 -12.942 -48.043 1.00 94.62 491 CYS A N 1
ATOM 3741 C CA . CYS A 1 491 ? 16.528 -12.392 -46.776 1.00 94.62 491 CYS A CA 1
ATOM 3742 C C . CYS A 1 491 ? 17.918 -12.960 -46.462 1.00 94.62 491 CYS A C 1
ATOM 3744 O O . CYS A 1 491 ? 18.076 -14.156 -46.236 1.00 94.62 491 CYS A O 1
ATOM 3746 N N . ILE A 1 492 ? 18.933 -12.107 -46.462 1.00 92.50 492 ILE A N 1
ATOM 3747 C CA . ILE A 1 492 ? 20.343 -12.468 -46.349 1.00 92.50 492 ILE A CA 1
ATOM 3748 C C . ILE A 1 492 ? 20.865 -12.021 -44.983 1.00 92.50 492 ILE A C 1
ATOM 3750 O O . ILE A 1 492 ? 20.832 -10.833 -44.659 1.00 92.50 492 ILE A O 1
ATOM 3754 N N . SER A 1 493 ? 21.409 -12.958 -44.208 1.00 91.69 493 SER A N 1
ATOM 3755 C CA . SER A 1 493 ? 22.057 -12.649 -42.929 1.00 91.69 493 SER A CA 1
ATOM 3756 C C . SER A 1 493 ? 23.447 -12.054 -43.158 1.00 91.69 493 SER A C 1
ATOM 3758 O O . SER A 1 493 ? 24.248 -12.616 -43.903 1.00 91.69 493 SER A O 1
ATOM 3760 N N . GLY A 1 494 ? 23.733 -10.908 -42.541 1.00 84.88 494 GLY A N 1
ATOM 3761 C CA . GLY A 1 494 ? 24.888 -10.077 -42.874 1.00 84.88 494 GLY A CA 1
ATOM 3762 C C . GLY A 1 494 ? 26.235 -10.553 -42.324 1.00 84.88 494 GLY A C 1
ATOM 3763 O O . GLY A 1 494 ? 27.055 -11.117 -43.047 1.00 84.88 494 GLY A O 1
ATOM 3764 N N . ARG A 1 495 ? 26.535 -10.200 -41.073 1.00 78.00 495 ARG A N 1
ATOM 3765 C CA . ARG A 1 495 ? 27.878 -10.257 -40.475 1.00 78.00 495 ARG A CA 1
ATOM 3766 C C . ARG A 1 495 ? 28.062 -11.395 -39.480 1.00 78.00 495 ARG A C 1
ATOM 3768 O O . ARG A 1 495 ? 29.169 -11.923 -39.386 1.00 78.00 495 ARG A O 1
ATOM 3775 N N . GLY A 1 496 ? 27.031 -11.727 -38.711 1.00 78.75 496 GLY A N 1
ATOM 3776 C CA . GLY A 1 496 ? 27.155 -12.555 -37.518 1.00 78.75 496 GLY A CA 1
ATOM 3777 C C . GLY A 1 496 ? 26.148 -13.702 -37.432 1.00 78.75 496 GLY A C 1
ATOM 3778 O O . GLY A 1 496 ? 25.139 -13.724 -38.136 1.00 78.75 496 GLY A O 1
ATOM 3779 N N . PRO A 1 497 ? 26.387 -14.661 -36.519 1.00 76.62 497 PRO A N 1
ATOM 3780 C CA . PRO A 1 497 ? 25.509 -15.814 -36.323 1.00 76.62 497 PRO A CA 1
ATOM 3781 C C . PRO A 1 497 ? 24.098 -15.431 -35.852 1.00 76.62 497 PRO A C 1
ATOM 3783 O O . PRO A 1 497 ? 23.164 -16.189 -36.089 1.00 76.62 497 PRO A O 1
ATOM 3786 N N . LEU A 1 498 ? 23.943 -14.274 -35.203 1.00 87.81 498 LEU A N 1
ATOM 3787 C CA . LEU A 1 498 ? 22.664 -13.769 -34.697 1.00 87.81 498 LEU A CA 1
ATOM 3788 C C . LEU A 1 498 ? 21.816 -13.059 -35.768 1.00 87.81 498 LEU A C 1
ATOM 3790 O O . LEU A 1 498 ? 20.600 -12.971 -35.619 1.00 87.81 498 LEU A O 1
ATOM 3794 N N . ASP A 1 499 ? 22.420 -12.630 -36.881 1.00 90.00 499 ASP A N 1
ATOM 3795 C CA . ASP A 1 499 ? 21.711 -11.953 -37.981 1.00 90.00 499 ASP A CA 1
ATOM 3796 C C . ASP A 1 499 ? 20.727 -12.885 -38.707 1.00 90.00 499 ASP A C 1
ATOM 3798 O O . ASP A 1 499 ? 19.805 -12.437 -39.394 1.00 90.00 499 ASP A O 1
ATOM 3802 N N . GLU A 1 500 ? 20.910 -14.198 -38.550 1.00 90.44 500 GLU A N 1
ATOM 3803 C CA . GLU A 1 500 ? 19.994 -15.212 -39.067 1.00 90.44 500 GLU A CA 1
ATOM 3804 C C . GLU A 1 500 ? 18.625 -15.138 -38.394 1.00 90.44 500 GLU A C 1
ATOM 3806 O O . GLU A 1 500 ? 17.612 -15.202 -39.088 1.00 90.44 500 GLU A O 1
ATOM 3811 N N . ALA A 1 501 ? 18.579 -14.902 -37.080 1.00 91.44 501 ALA A N 1
ATOM 3812 C CA . ALA A 1 501 ? 17.322 -14.705 -36.366 1.00 91.44 501 ALA A CA 1
ATOM 3813 C C . ALA A 1 501 ? 16.586 -13.456 -36.880 1.00 91.44 501 ALA A C 1
ATOM 3815 O O . ALA A 1 501 ? 15.397 -13.526 -37.179 1.00 91.44 501 ALA A O 1
ATOM 3816 N N . ALA A 1 502 ? 17.302 -12.345 -37.092 1.00 91.69 502 ALA A N 1
ATOM 3817 C CA . ALA A 1 502 ? 16.733 -11.132 -37.689 1.00 91.69 502 ALA A CA 1
ATOM 3818 C C . ALA A 1 502 ? 16.193 -11.372 -39.110 1.00 91.69 502 ALA A C 1
ATOM 3820 O O . ALA A 1 502 ? 15.101 -10.922 -39.456 1.00 91.69 502 ALA A O 1
ATOM 3821 N N . SER A 1 503 ? 16.926 -12.144 -39.916 1.00 93.62 503 SER A N 1
ATOM 3822 C CA . SER A 1 503 ? 16.505 -12.513 -41.273 1.00 93.62 503 SER A CA 1
ATOM 3823 C C . SER A 1 503 ? 15.256 -13.405 -41.266 1.00 93.62 503 SER A C 1
ATOM 3825 O O . SER A 1 503 ? 14.375 -13.226 -42.107 1.00 93.62 503 SER A O 1
ATOM 3827 N N . LYS A 1 504 ? 15.157 -14.344 -40.312 1.00 93.75 504 LYS A N 1
ATOM 3828 C CA . LYS A 1 504 ? 13.979 -15.205 -40.111 1.00 93.75 504 LYS A CA 1
ATOM 3829 C C . LYS A 1 504 ? 12.754 -14.412 -39.668 1.00 93.75 504 LYS A C 1
ATOM 3831 O O . LYS A 1 504 ? 11.694 -14.606 -40.254 1.00 93.75 504 LYS A O 1
ATOM 3836 N N . MET A 1 505 ? 12.906 -13.475 -38.730 1.00 93.94 505 MET A N 1
ATOM 3837 C CA . MET A 1 505 ? 11.817 -12.581 -38.316 1.00 93.94 505 MET A CA 1
ATOM 3838 C C . MET A 1 505 ? 11.265 -11.782 -39.504 1.00 93.94 505 MET A C 1
ATOM 3840 O O . MET A 1 505 ? 10.055 -11.765 -39.725 1.00 93.94 505 MET A O 1
ATOM 3844 N N . LEU A 1 506 ? 12.142 -11.193 -40.328 1.00 92.44 506 LEU A N 1
ATOM 3845 C CA . LEU A 1 506 ? 11.727 -10.463 -41.529 1.00 92.44 506 LEU A CA 1
ATOM 3846 C C . LEU A 1 506 ? 11.009 -11.373 -42.536 1.00 92.44 506 LEU A C 1
ATOM 3848 O O . LEU A 1 506 ? 9.941 -11.017 -43.030 1.00 92.44 506 LEU A O 1
ATOM 3852 N N . ALA A 1 507 ? 11.569 -12.549 -42.833 1.00 93.06 507 ALA A N 1
ATOM 3853 C CA . ALA A 1 507 ? 10.955 -13.497 -43.761 1.00 93.06 507 ALA A CA 1
ATOM 3854 C C . ALA A 1 507 ? 9.569 -13.959 -43.283 1.00 93.06 507 ALA A C 1
ATOM 3856 O O . ALA A 1 507 ? 8.639 -14.080 -44.081 1.00 93.06 507 ALA A O 1
ATOM 3857 N N . GLN A 1 508 ? 9.418 -14.164 -41.976 1.00 92.38 508 GLN A N 1
ATOM 3858 C CA . GLN A 1 508 ? 8.156 -14.533 -41.356 1.00 92.38 508 GLN A CA 1
ATOM 3859 C C . GLN A 1 508 ? 7.113 -13.415 -41.447 1.00 92.38 508 GLN A C 1
ATOM 3861 O O . GLN A 1 508 ? 5.979 -13.684 -41.848 1.00 92.38 508 GLN A O 1
ATOM 3866 N N . LEU A 1 509 ? 7.478 -12.169 -41.122 1.00 90.31 509 LEU A N 1
ATOM 3867 C CA . LEU A 1 509 ? 6.577 -11.020 -41.259 1.00 90.31 509 LEU A CA 1
ATOM 3868 C C . LEU A 1 509 ? 6.161 -10.813 -42.723 1.00 90.31 509 LEU A C 1
ATOM 3870 O O . LEU A 1 509 ? 4.975 -10.665 -43.007 1.00 90.31 509 LEU A O 1
ATOM 3874 N N . LEU A 1 510 ? 7.101 -10.897 -43.671 1.00 89.19 510 LEU A N 1
ATOM 3875 C CA . LEU A 1 510 ? 6.795 -10.837 -45.105 1.00 89.19 510 LEU A CA 1
ATOM 3876 C C . LEU A 1 510 ? 5.785 -11.917 -45.514 1.00 89.19 510 LEU A C 1
ATOM 3878 O O . LEU A 1 510 ? 4.804 -11.609 -46.192 1.00 89.19 510 LEU A O 1
ATOM 3882 N N . GLY A 1 511 ? 5.976 -13.154 -45.044 1.00 87.62 511 GLY A N 1
ATOM 3883 C CA . GLY A 1 511 ? 5.058 -14.264 -45.295 1.00 87.62 511 GLY A CA 1
ATOM 3884 C C . GLY A 1 511 ? 3.646 -14.002 -44.764 1.00 87.62 511 GLY A C 1
ATOM 3885 O O . GLY A 1 511 ? 2.669 -14.258 -45.471 1.00 87.62 511 GLY A O 1
ATOM 3886 N N . LYS A 1 512 ? 3.532 -13.425 -43.559 1.00 86.31 512 LYS A N 1
ATOM 3887 C CA . LYS A 1 512 ? 2.249 -13.011 -42.958 1.00 86.31 512 LYS A CA 1
ATOM 3888 C C . LYS A 1 512 ? 1.564 -11.902 -43.756 1.00 86.31 512 LYS A C 1
ATOM 3890 O O . LYS A 1 512 ? 0.343 -11.905 -43.881 1.00 86.31 512 LYS A O 1
ATOM 3895 N N . HIS A 1 513 ? 2.347 -11.041 -44.401 1.00 84.06 513 HIS A N 1
ATOM 3896 C CA . HIS A 1 513 ? 1.879 -10.014 -45.337 1.00 84.06 513 HIS A CA 1
ATOM 3897 C C . HIS A 1 513 ? 1.858 -10.488 -46.801 1.00 84.06 513 HIS A C 1
ATOM 3899 O O . HIS A 1 513 ? 1.911 -9.689 -47.733 1.00 84.06 513 HIS A O 1
ATOM 3905 N N . GLY A 1 514 ? 1.767 -11.800 -47.039 1.00 82.25 514 GLY A N 1
ATOM 3906 C CA . GLY A 1 514 ? 1.529 -12.373 -48.366 1.00 82.25 514 GLY A CA 1
ATOM 3907 C C . GLY A 1 514 ? 2.713 -12.315 -49.337 1.00 82.25 514 GLY A C 1
ATOM 3908 O O . GLY A 1 514 ? 2.555 -12.720 -50.492 1.00 82.25 514 GLY A O 1
ATOM 3909 N N . LEU A 1 515 ? 3.889 -11.872 -48.895 1.00 86.50 515 LEU A N 1
ATOM 3910 C CA . LEU A 1 515 ? 5.126 -11.855 -49.670 1.00 86.50 515 LEU A CA 1
ATOM 3911 C C . LEU A 1 515 ? 5.987 -13.056 -49.282 1.00 86.50 515 LEU A C 1
ATOM 3913 O O . LEU A 1 515 ? 6.500 -13.149 -48.173 1.00 86.50 515 LEU A O 1
ATOM 3917 N N . GLY A 1 516 ? 6.162 -13.993 -50.210 1.00 88.19 516 GLY A N 1
ATOM 3918 C CA . GLY A 1 516 ? 7.038 -15.134 -49.978 1.00 88.19 516 GLY A CA 1
ATOM 3919 C C . GLY A 1 516 ? 8.493 -14.698 -49.796 1.00 88.19 516 GLY A C 1
ATOM 3920 O O . GLY A 1 516 ? 9.013 -13.891 -50.573 1.00 88.19 516 GLY A O 1
ATOM 3921 N N . ALA A 1 517 ? 9.167 -15.256 -48.797 1.00 92.62 517 ALA A N 1
ATOM 3922 C CA . ALA A 1 517 ? 10.558 -14.950 -48.509 1.00 92.62 517 ALA A CA 1
ATOM 3923 C C . ALA A 1 517 ? 11.346 -16.223 -48.192 1.00 92.62 517 ALA A C 1
ATOM 3925 O O . ALA A 1 517 ? 10.824 -17.145 -47.565 1.00 92.62 517 ALA A O 1
ATOM 3926 N N . ARG A 1 518 ? 12.615 -16.267 -48.607 1.00 92.94 518 ARG A N 1
ATOM 3927 C CA . ARG A 1 518 ? 13.561 -17.323 -48.217 1.00 92.94 518 ARG A CA 1
ATOM 3928 C C . ARG A 1 518 ? 14.778 -16.724 -47.526 1.00 92.94 518 ARG A C 1
ATOM 3930 O O . ARG A 1 518 ? 15.276 -15.681 -47.946 1.00 92.94 518 ARG A O 1
ATOM 3937 N N . VAL A 1 519 ? 15.257 -17.397 -46.483 1.00 92.81 519 VAL A N 1
ATOM 3938 C CA . VAL A 1 519 ? 16.403 -16.953 -45.679 1.00 92.81 519 VAL A CA 1
ATOM 3939 C C . VAL A 1 519 ? 17.678 -17.643 -46.147 1.00 92.81 519 VAL A C 1
ATOM 3941 O O . VAL A 1 519 ? 17.692 -18.853 -46.368 1.00 92.81 519 VAL A O 1
ATOM 3944 N N . VAL A 1 520 ? 18.757 -16.874 -46.269 1.00 91.56 520 VAL A N 1
ATOM 3945 C CA . VAL A 1 520 ? 20.101 -17.362 -46.576 1.00 91.56 520 VAL A CA 1
ATOM 3946 C C . VAL A 1 520 ? 21.044 -17.016 -45.420 1.00 91.56 520 VAL A C 1
ATOM 3948 O O . VAL A 1 520 ? 21.227 -15.829 -45.131 1.00 91.56 520 VAL A O 1
ATOM 3951 N N . PRO A 1 521 ? 21.676 -18.020 -44.780 1.00 87.69 521 PRO A N 1
ATOM 3952 C CA . PRO A 1 521 ? 22.642 -17.792 -43.712 1.00 87.69 521 PRO A CA 1
ATOM 3953 C C . PRO A 1 521 ? 23.882 -17.031 -44.190 1.00 87.69 521 PRO A C 1
ATOM 3955 O O . PRO A 1 521 ? 24.310 -17.158 -45.341 1.00 87.69 521 PRO A O 1
ATOM 3958 N N . HIS A 1 522 ? 24.535 -16.330 -43.263 1.00 85.25 522 HIS A N 1
ATOM 3959 C CA . HIS A 1 522 ? 25.720 -15.510 -43.546 1.00 85.25 522 HIS A CA 1
ATOM 3960 C C . HIS A 1 522 ? 26.902 -16.310 -44.147 1.00 85.25 522 HIS A C 1
ATOM 3962 O O . HIS A 1 522 ? 27.730 -15.767 -44.878 1.00 85.25 522 HIS A O 1
ATOM 3968 N N . GLU A 1 523 ? 26.973 -17.621 -43.894 1.00 84.75 523 GLU A N 1
ATOM 3969 C CA . GLU A 1 523 ? 28.019 -18.514 -44.417 1.00 84.75 523 GLU A CA 1
ATOM 3970 C C . GLU A 1 523 ? 27.950 -18.692 -45.946 1.00 84.75 523 GLU A C 1
ATOM 3972 O O . GLU A 1 523 ? 28.984 -18.820 -46.617 1.00 84.75 523 GLU A O 1
ATOM 3977 N N . VAL A 1 524 ? 26.737 -18.664 -46.510 1.00 84.12 524 VAL A N 1
ATOM 3978 C CA . VAL A 1 524 ? 26.472 -18.868 -47.947 1.00 84.12 524 VAL A CA 1
ATOM 3979 C C . VAL A 1 524 ? 26.854 -17.628 -48.759 1.00 84.12 524 VAL A C 1
ATOM 3981 O O . VAL A 1 524 ? 27.361 -17.736 -49.868 1.00 84.12 524 VAL A O 1
ATOM 3984 N N . VAL A 1 525 ? 26.687 -16.442 -48.178 1.00 83.75 525 VAL A N 1
ATOM 3985 C CA . VAL A 1 525 ? 27.075 -15.146 -48.769 1.00 83.75 525 VAL A CA 1
ATOM 3986 C C . VAL A 1 525 ? 28.509 -14.727 -48.436 1.00 83.75 525 VAL A C 1
ATOM 3988 O O . VAL A 1 525 ? 28.945 -13.628 -48.786 1.00 83.75 525 VAL A O 1
ATOM 3991 N N . SER A 1 526 ? 29.287 -15.605 -47.800 1.00 83.56 526 SER A N 1
ATOM 3992 C CA . SER A 1 526 ? 30.709 -15.361 -47.567 1.00 83.56 526 SER A CA 1
ATOM 3993 C C . SER A 1 526 ? 31.473 -15.184 -48.887 1.00 83.56 526 SER A C 1
ATOM 3995 O O . SER A 1 526 ? 31.079 -15.697 -49.936 1.00 83.56 526 SER A O 1
ATOM 3997 N N . ARG A 1 527 ? 32.628 -14.501 -48.845 1.00 83.94 527 ARG A N 1
ATOM 3998 C CA . ARG A 1 527 ? 33.470 -14.270 -50.041 1.00 83.94 527 ARG A CA 1
ATOM 3999 C C . ARG A 1 527 ? 33.823 -15.551 -50.805 1.00 83.94 527 ARG A C 1
ATOM 4001 O O . ARG A 1 527 ? 34.088 -15.478 -51.999 1.00 83.94 527 ARG A O 1
ATOM 4008 N N . LEU A 1 528 ? 33.860 -16.690 -50.113 1.00 82.12 528 LEU A N 1
ATOM 4009 C CA . LEU A 1 528 ? 34.183 -17.992 -50.692 1.00 82.12 528 LEU A CA 1
ATOM 4010 C C . LEU A 1 528 ? 32.979 -18.644 -51.386 1.00 82.12 528 LEU A C 1
ATOM 4012 O O . LEU A 1 528 ? 33.171 -19.351 -52.368 1.00 82.12 528 LEU A O 1
ATOM 4016 N N . ASN A 1 529 ? 31.762 -18.384 -50.903 1.00 83.94 529 ASN A N 1
ATOM 4017 C CA . ASN A 1 529 ? 30.555 -19.105 -51.311 1.00 83.94 529 ASN A CA 1
ATOM 4018 C C . ASN A 1 529 ? 29.570 -18.254 -52.124 1.00 83.94 529 ASN A C 1
ATOM 4020 O O . ASN A 1 529 ? 28.661 -18.804 -52.727 1.00 83.94 529 ASN A O 1
ATOM 4024 N N . ILE A 1 530 ? 29.762 -16.936 -52.231 1.00 84.38 530 ILE A N 1
ATOM 4025 C CA . ILE A 1 530 ? 28.802 -16.037 -52.897 1.00 84.38 530 ILE A CA 1
ATOM 4026 C C . ILE A 1 530 ? 28.480 -16.416 -54.356 1.00 84.38 530 ILE A C 1
ATOM 4028 O O . ILE A 1 530 ? 27.408 -16.094 -54.857 1.00 84.38 530 ILE A O 1
ATOM 4032 N N . GLN A 1 531 ? 29.384 -17.127 -55.041 1.00 84.75 531 GLN A N 1
ATOM 4033 C CA . GLN A 1 531 ? 29.167 -17.608 -56.410 1.00 84.75 531 GLN A CA 1
ATOM 4034 C C . GLN A 1 531 ? 28.104 -18.715 -56.511 1.00 84.75 531 GLN A C 1
ATOM 4036 O O . GLN A 1 531 ? 27.582 -18.939 -57.600 1.00 84.75 531 GLN A O 1
ATOM 4041 N N . SER A 1 532 ? 27.782 -19.405 -55.411 1.00 84.25 532 SER A N 1
ATOM 4042 C CA . SER A 1 532 ? 26.733 -20.430 -55.357 1.00 84.25 532 SER A CA 1
ATOM 4043 C C . SER A 1 532 ? 25.381 -19.892 -54.882 1.00 84.25 532 SER A C 1
ATOM 4045 O O . SER A 1 532 ? 24.444 -20.674 -54.716 1.00 84.25 532 SER A O 1
ATOM 4047 N N . LEU A 1 533 ? 25.260 -18.576 -54.669 1.00 86.12 533 LEU A N 1
ATOM 4048 C CA . LEU A 1 533 ? 24.007 -17.959 -54.258 1.00 86.12 533 LEU A CA 1
ATOM 4049 C C . LEU A 1 533 ? 22.973 -18.079 -55.382 1.00 86.12 533 LEU A C 1
ATOM 4051 O O . LEU A 1 533 ? 23.095 -17.454 -56.435 1.00 86.12 533 LEU A O 1
ATOM 4055 N N . ASP A 1 534 ? 21.937 -18.874 -55.141 1.00 86.19 534 ASP A N 1
ATOM 4056 C CA . ASP A 1 534 ? 20.795 -18.949 -56.036 1.00 86.19 534 ASP A CA 1
ATOM 4057 C C . ASP A 1 534 ? 19.942 -17.684 -55.890 1.00 86.19 534 ASP A C 1
ATOM 4059 O O . ASP A 1 534 ? 19.484 -17.343 -54.802 1.00 86.19 534 ASP A O 1
ATOM 4063 N N . VAL A 1 535 ? 19.718 -16.999 -57.007 1.00 87.50 535 VAL A N 1
ATOM 4064 C CA . VAL A 1 535 ? 18.940 -15.754 -57.095 1.00 87.50 535 VAL A CA 1
ATOM 4065 C C . VAL A 1 535 ? 17.741 -15.900 -58.032 1.00 87.50 535 VAL A C 1
ATOM 4067 O O . VAL A 1 535 ? 17.062 -14.923 -58.340 1.00 87.50 535 VAL A O 1
ATOM 4070 N N . HIS A 1 536 ? 17.466 -17.117 -58.504 1.00 88.00 536 HIS A N 1
ATOM 4071 C CA . HIS A 1 536 ? 16.368 -17.370 -59.420 1.00 88.00 536 HIS A CA 1
ATOM 4072 C C . HIS A 1 536 ? 15.017 -17.032 -58.771 1.00 88.00 536 HIS A C 1
ATOM 4074 O O . HIS A 1 536 ? 14.729 -17.452 -57.652 1.00 88.00 536 HIS A O 1
ATOM 4080 N N . GLY A 1 537 ? 14.179 -16.274 -59.486 1.00 85.38 537 GLY A N 1
ATOM 4081 C CA . GLY A 1 537 ? 12.844 -15.887 -59.016 1.00 85.38 537 GLY A CA 1
ATOM 4082 C C . GLY A 1 537 ? 12.827 -14.858 -57.880 1.00 85.38 537 GLY A C 1
ATOM 4083 O O . GLY A 1 537 ? 11.772 -14.649 -57.291 1.00 85.38 537 GLY A O 1
ATOM 4084 N N . VAL A 1 538 ? 13.966 -14.224 -57.576 1.00 91.31 538 VAL A N 1
ATOM 4085 C CA . VAL A 1 538 ? 14.084 -13.173 -56.556 1.00 91.31 538 VAL A CA 1
ATOM 4086 C C . VAL A 1 538 ? 13.860 -11.803 -57.198 1.00 91.31 538 VAL A C 1
ATOM 4088 O O . VAL A 1 538 ? 14.572 -11.424 -58.124 1.00 91.31 538 VAL A O 1
ATOM 4091 N N . ALA A 1 539 ? 12.898 -11.047 -56.677 1.00 91.12 539 ALA A N 1
ATOM 4092 C CA . ALA A 1 539 ? 12.622 -9.660 -57.045 1.00 91.12 539 ALA A CA 1
ATOM 4093 C C . ALA A 1 539 ? 13.353 -8.653 -56.137 1.00 91.12 539 ALA A C 1
ATOM 4095 O O . ALA A 1 539 ? 13.702 -7.560 -56.581 1.00 91.12 539 ALA A O 1
ATOM 4096 N N . MET A 1 540 ? 13.607 -9.013 -54.872 1.00 92.44 540 MET A N 1
ATOM 4097 C CA . MET A 1 540 ? 14.276 -8.150 -53.894 1.00 92.44 540 MET A CA 1
ATOM 4098 C C . MET A 1 540 ? 15.210 -8.949 -52.985 1.00 92.44 540 MET A C 1
ATOM 4100 O O . MET A 1 540 ? 14.862 -10.025 -52.508 1.00 92.44 540 MET A O 1
ATOM 4104 N N . MET A 1 541 ? 16.388 -8.390 -52.707 1.00 92.06 541 MET A N 1
ATOM 4105 C CA . MET A 1 541 ? 17.305 -8.901 -51.690 1.00 92.06 541 MET A CA 1
ATOM 4106 C C . MET A 1 541 ? 17.314 -7.954 -50.494 1.00 92.06 541 MET A C 1
ATOM 4108 O O . MET A 1 541 ? 17.576 -6.762 -50.651 1.00 92.06 541 MET A O 1
ATOM 4112 N N . CYS A 1 542 ? 17.060 -8.488 -49.306 1.00 92.69 542 CYS A N 1
ATOM 4113 C CA . CYS A 1 542 ? 17.107 -7.752 -48.049 1.00 92.69 542 CYS A CA 1
ATOM 4114 C C . CYS A 1 542 ? 18.291 -8.265 -47.240 1.00 92.69 542 CYS A C 1
ATOM 4116 O O . CYS A 1 542 ? 18.343 -9.450 -46.929 1.00 92.69 542 CYS A O 1
ATOM 4118 N N . VAL A 1 543 ? 19.237 -7.392 -46.900 1.00 91.19 543 VAL A N 1
ATOM 4119 C CA . VAL A 1 543 ? 20.379 -7.756 -46.053 1.00 91.19 543 VAL A CA 1
ATOM 4120 C C . VAL A 1 543 ? 20.108 -7.264 -44.639 1.00 91.19 543 VAL A C 1
ATOM 4122 O O . VAL A 1 543 ? 19.960 -6.062 -44.430 1.00 91.19 543 VAL A O 1
ATOM 4125 N N . SER A 1 544 ? 20.058 -8.184 -43.680 1.00 89.94 544 SER A N 1
ATOM 4126 C CA . SER A 1 544 ? 19.819 -7.886 -42.266 1.00 89.94 544 SER A CA 1
ATOM 4127 C C . SER A 1 544 ? 21.115 -8.038 -41.477 1.00 89.94 544 SER A C 1
ATOM 4129 O O . SER A 1 544 ? 21.780 -9.070 -41.566 1.00 89.94 544 SER A O 1
ATOM 4131 N N . TYR A 1 545 ? 21.475 -7.018 -40.701 1.00 87.44 545 TYR A N 1
ATOM 4132 C CA . TYR A 1 545 ? 22.607 -7.060 -39.780 1.00 87.44 545 TYR A CA 1
ATOM 4133 C C . TYR A 1 545 ? 22.269 -6.302 -38.496 1.00 87.44 545 TYR A C 1
ATOM 4135 O O . TYR A 1 545 ? 21.616 -5.260 -38.541 1.00 87.44 545 TYR A O 1
ATOM 4143 N N . LEU A 1 546 ? 22.697 -6.847 -37.362 1.00 84.94 546 LEU A N 1
ATOM 4144 C CA . LEU A 1 546 ? 22.594 -6.206 -36.056 1.00 84.94 546 LEU A CA 1
ATOM 4145 C C . LEU A 1 546 ? 23.817 -5.295 -35.862 1.00 84.94 546 LEU A C 1
ATOM 4147 O O . LEU A 1 546 ? 24.951 -5.773 -35.959 1.00 84.94 546 LEU A O 1
ATOM 4151 N N . ASP A 1 547 ? 23.583 -4.005 -35.613 1.00 69.06 547 ASP A N 1
ATOM 4152 C CA . ASP A 1 547 ? 24.615 -3.004 -35.276 1.00 69.06 547 ASP A CA 1
ATOM 4153 C C . ASP A 1 547 ? 24.657 -2.711 -33.768 1.00 69.06 547 ASP A C 1
ATOM 4155 O O . ASP A 1 547 ? 23.579 -2.740 -33.120 1.00 69.06 547 ASP A O 1
#

Solvent-accessible surface area (backbone atoms only — not comparable to full-atom values): 29791 Å² total; per-residue (Å²): 110,68,68,58,52,52,51,52,52,50,52,50,50,56,48,70,44,36,85,62,48,50,41,52,47,53,10,54,54,48,31,40,59,45,43,62,54,25,51,53,40,36,71,71,78,35,55,74,68,61,16,47,52,51,45,50,52,50,50,51,50,51,52,51,50,52,50,48,54,41,51,54,45,52,53,50,52,60,72,48,44,72,68,31,52,63,32,39,53,53,38,55,47,51,52,49,48,53,50,50,51,52,50,48,51,53,50,50,51,53,46,51,73,73,55,83,69,91,80,79,91,80,80,89,83,81,83,88,79,87,82,86,83,79,80,76,73,80,79,77,73,74,73,72,68,76,72,51,73,67,56,54,46,50,70,59,46,56,74,50,48,55,62,49,51,50,49,50,50,21,49,52,49,18,51,50,47,58,74,38,40,68,59,56,48,54,52,48,33,61,74,72,17,83,87,43,54,63,46,38,47,48,26,54,54,48,36,53,49,53,50,24,50,49,48,51,50,49,53,51,52,24,43,51,50,9,50,52,48,15,53,49,30,51,76,70,64,44,83,61,22,64,44,48,9,52,44,28,27,59,34,45,56,34,72,97,50,13,59,56,60,38,42,49,57,58,35,52,47,25,48,24,73,40,77,57,61,64,55,26,50,54,47,47,47,52,49,51,52,49,47,50,45,42,64,70,46,48,44,49,69,74,58,46,90,57,90,56,48,24,74,67,31,51,53,54,35,34,55,52,27,26,71,58,53,35,75,63,20,33,48,45,16,60,66,52,50,48,44,48,20,38,43,9,74,50,34,80,97,38,31,66,36,21,56,70,31,18,58,58,72,82,52,55,73,30,55,46,45,42,50,27,43,72,72,69,40,53,68,67,41,48,60,49,47,54,61,52,44,66,56,36,28,49,63,53,50,40,64,68,26,50,49,50,21,51,35,54,51,50,52,33,46,75,72,63,76,46,55,71,72,55,51,51,52,35,39,50,47,52,40,50,49,54,57,63,53,63,79,59,69,78,47,82,38,95,66,61,77,89,56,78,53,92,81,66,45,78,67,68,67,64,54,77,84,73,76,69,79,91,69,73,58,76,59,66,88,76,48,58,78,54,60,62,44,81,39,11,29,37,23,30,13,51,84,48,82,62,13,41,45,57,14,47,52,52,30,51,53,35,42,74,46,74,36,28,42,42,71,42,53,34,74,50,67,28,95,89,34,44,89,73,60,83,62,84,62,47,66,44,78,46,79,29,66,80,120

Secondary structure (DSSP, 8-state):
-HHHHHHHHHHHHHHHTHHHHHHHHHHHHHHHHHHHHHHHHHHTT--HHHHHHHHHHHHHHHHHHHHHHHHHHHHHHHHTHHHHHHHHHHHHHHHHHHHHHHHHHHHHHHHHHH--SPPPPPPPPP--PPPP--PPPP-------PPPHHHHHHHHHHHHHHHHHHHHHHHHHHHHHHHTHHHHHHHHHHHH-SS-HHHHHHHHHHHHHHHHHHHHHHHHHHHHHHHHHHHHHHHHT-S-HHHHHHHHHHHTTSTTTHHHHHHHHHHHHHHHH-SSSHHHHHHHHHHHHHHHHIIIIIHHHHH-S-SSB-HHHHHHHHHHHHHHHHHHHHHHHHHHHHHHHHHHTT-GGGHHHHHHHBSS-SS-HHHHHHHHHHHT-HHHHHHHHHHHHTTS-HHHHIIIIIHHHHHHHHHHHHTT-S-HHHHHHHHHHHHHHHHHGGGS-SS--TT-SS---TT--TTTTTS---PPPS-----TTTS-GGGSSS--EEEEE-SSTTHHHHHHHHHHHHHHTT--EEEE-TTTTSTTTGGG---TT-SEEEEE---

Mean predicted aligned error: 14.33 Å

Foldseek 3Di:
DVVVVVVVVVLVCLLVCLVPVLLLVLLLLVLLQLVVQLVVVVVVVDDLLVSLVVSLVVVVVVVVVLVVLLVVQVVVVVVCVVVLVVLVVVLVVVVCCVVCVVVVVVVVVVVVVVPPDDDDDDDDDDDDDDDPDDDDDPPPPPPPPPQDPVNVCCVPVVVVVVVVVSVVSSSVSNSVCSSCVVVVLVVQLVVQVPPHSPLSNCLVVVLSVLSSLVVVLLLVLQLVLLVLQLVQLVVLVQGPSNSLSSQSSVQSLQPPCSLVVSLPVSLVSLSSPHSDCSSNVSSVVSSVVSCCCSVVPVCCVSCPPDSFWDPVLLVVQLVSLCVSNNSSRSSCSVSVLSSLLSCLVRPVVSVVSSLVTGPFDVDDLQRVLLVCLLVVNLVVNLVVVVLLVLQAFPVLCCVPHVVVNLLVLVVCVVVVVDDPVSNVSSLVSLLVSLVVCLVGARDGNVPNPPDDRRPQGVVSVVRDRPDPPPDAAPDLVPDDPLQNDQAQEEQEEADDSNSQSVSSNVQSNCVSSVGHHDYDYNVCCPPVRVVVDDCPSHNYYHYGDRD

Sequence (547 aa):
MTSIIVAVIAVAALYWAREVLIPITLALLLSFVLSPLVNLLRRAWLGRVPSVIVAVILAIGIILAFGSVIGTQVAQLANDIPQYQTTIEKKIGSLRDATVSKLSYHLKRLSRQFSAEPAAPSAPAPGAQARPGQQGNPVVVTQEEAPSVLQIGEKIVTPILNPLAMAGIILVVTIFALLQKEDIRDRGIRLFGSHDLHRTTMAMNDAGRRLSRYFLTQLGINTAFGVIVGTGLYFIGVPNPVLWGMLGTLLRFIPYIGSWIAAALPILLAAAVEPGWSLVIWTAVLYVVTELTMGQVVEPLVYGHSTGLSPLAVIIAAIFWTWLWGPIGLIISTPLTLCLVVLGRHVEQLEFFDVLLGDRPALTPVESLYQRMLAGDPDEAEDQAERFLAGHRLSAYYDEVVLKALQLASNDIVRGTLEPRRAGRLKTAITELVEDLGRYDDVDPPGGNDKTVAGSTADEQAIPNEHSPADGAPDKSKLAPEWRGEAPVLCISGRGPLDEAASKMLAQLLGKHGLGARVVPHEVVSRLNIQSLDVHGVAMMCVSYLD

Radius of gyration: 36.88 Å; Cα contacts (8 Å, |Δi|>4): 544; chains: 1; bounding box: 62×92×129 Å

pLDDT: mean 82.3, std 15.21, range [32.62, 98.06]

Nearest PDB structures (foldseek):
  7nb6-assembly1_A  TM=7.212E-01  e=6.097E-09  Escherichia coli K-12
  8c34-assembly1_A  TM=6.530E-01  e=3.628E-01  Thermus thermophilus HB27
  5c8e-assembly2_F  TM=4.610E-01  e=5.306E-01  Thermus thermophilus HB27